Protein AF-0000000070183571 (afdb_homodimer)

Sequence (392 aa):
MNAAVCFSGGKDSSLAALLLEPFYEVTLVCATAGVADSAAHAREAAETIDFPFERVELEESVVREAAERIVADGFPRNGIQAIHEHALEEVAQLEYDAVADGTRRDDRVPTIPRSFAQSLEDRHGIDYLSPLTGFGRGAVDRLVETRLDVEAGPSEQVPKGDYETEIRAVIAEEHGQEAVSECFPEHTQTRVRGRRMNAAVCFSGGKDSSLAALLLEPFYEVTLVCATAGVADSAAHAREAAETIDFPFERVELEESVVREAAERIVADGFPRNGIQAIHEHALEEVAQLEYDAVADGTRRDDRVPTIPRSFAQSLEDRHGIDYLSPLTGFGRGAVDRLVETRLDVEAGPSEQVPKGDYETEIRAVIAEEHGQEAVSECFPEHTQTRVRGRR

Radius of gyration: 22.74 Å; Cα contacts (8 Å, |Δi|>4): 835; chains: 2; bounding box: 40×64×53 Å

Structure (mmCIF, N/CA/C/O backbone):
data_AF-0000000070183571-model_v1
#
loop_
_entity.id
_entity.type
_entity.pdbx_description
1 polymer 'Putative subunit of tRNA(5-methylaminomethyl-2-thiouridylate) methyltransferase, contains the PP-loop ATPase domain'
#
loop_
_atom_site.group_PDB
_atom_site.id
_atom_site.type_symbol
_atom_site.label_atom_id
_atom_site.label_alt_id
_atom_site.label_comp_id
_atom_site.label_asym_id
_atom_site.label_entity_id
_atom_site.label_seq_id
_atom_site.pdbx_PDB_ins_code
_atom_site.Cartn_x
_atom_site.Cartn_y
_atom_site.Cartn_z
_atom_site.occupancy
_atom_site.B_iso_or_equiv
_atom_site.auth_seq_id
_atom_site.auth_comp_id
_atom_site.auth_asym_id
_atom_site.auth_atom_id
_atom_site.pdbx_PDB_model_num
ATOM 1 N N . MET A 1 1 ? 15.016 0.93 11.898 1 96.12 1 MET A N 1
ATOM 2 C CA . MET A 1 1 ? 14.789 2.121 11.086 1 96.12 1 MET A CA 1
ATOM 3 C C . MET A 1 1 ? 13.695 2.992 11.695 1 96.12 1 MET A C 1
ATOM 5 O O . MET A 1 1 ? 12.758 2.482 12.305 1 96.12 1 MET A O 1
ATOM 9 N N . ASN A 1 2 ? 13.805 4.309 11.625 1 98.44 2 ASN A N 1
ATOM 10 C CA . ASN A 1 2 ? 12.797 5.223 12.141 1 98.44 2 ASN A CA 1
ATOM 11 C C . ASN A 1 2 ? 11.961 5.832 11.023 1 98.44 2 ASN A C 1
ATOM 13 O O . ASN A 1 2 ? 12.469 6.062 9.922 1 98.44 2 ASN A O 1
ATOM 17 N N . ALA A 1 3 ? 10.695 6.004 11.273 1 98.81 3 ALA A N 1
ATOM 18 C CA . ALA A 1 3 ? 9.781 6.559 10.281 1 98.81 3 ALA A CA 1
ATOM 19 C C . ALA A 1 3 ? 8.93 7.672 10.883 1 98.81 3 ALA A C 1
ATOM 21 O O . ALA A 1 3 ? 8.383 7.523 11.977 1 98.81 3 ALA A O 1
ATOM 22 N N . ALA A 1 4 ? 8.859 8.766 10.203 1 98.88 4 ALA A N 1
ATOM 23 C CA . ALA A 1 4 ? 7.91 9.836 10.523 1 98.88 4 ALA A CA 1
ATOM 24 C C . ALA A 1 4 ? 6.609 9.664 9.75 1 98.88 4 ALA A C 1
ATOM 26 O O . ALA A 1 4 ? 6.613 9.609 8.516 1 98.88 4 ALA A O 1
ATOM 27 N N . VAL A 1 5 ? 5.508 9.57 10.414 1 98.81 5 VAL A N 1
ATOM 28 C CA . VAL A 1 5 ? 4.207 9.43 9.773 1 98.81 5 VAL A CA 1
ATOM 29 C C . VAL A 1 5 ? 3.416 10.727 9.914 1 98.81 5 VAL A C 1
ATOM 31 O O . VAL A 1 5 ? 3.123 11.164 11.031 1 98.81 5 VAL A O 1
ATOM 34 N N . CYS A 1 6 ? 3.121 11.359 8.75 1 98.5 6 CYS A N 1
ATOM 35 C CA . CYS A 1 6 ? 2.246 12.523 8.797 1 98.5 6 CYS A CA 1
ATOM 36 C C . CYS A 1 6 ? 0.913 12.18 9.445 1 98.5 6 CYS A C 1
ATOM 38 O O . CYS A 1 6 ? 0.222 11.258 9.008 1 98.5 6 CYS A O 1
ATOM 40 N N . PHE A 1 7 ? 0.607 12.938 10.492 1 98.12 7 PHE A N 1
ATOM 41 C CA . PHE A 1 7 ? -0.47 12.531 11.391 1 98.12 7 PHE A CA 1
ATOM 42 C C . PHE A 1 7 ? -1.475 13.664 11.578 1 98.12 7 PHE A C 1
ATOM 44 O O . PHE A 1 7 ? -1.092 14.805 11.852 1 98.12 7 PHE A O 1
ATOM 51 N N . SER A 1 8 ? -2.717 13.344 11.391 1 95.38 8 SER A N 1
ATOM 52 C CA . SER A 1 8 ? -3.795 14.32 11.516 1 95.38 8 SER A CA 1
ATOM 53 C C . SER A 1 8 ? -4.656 14.039 12.742 1 95.38 8 SER A C 1
ATOM 55 O O . SER A 1 8 ? -5.488 14.867 13.125 1 95.38 8 SER A O 1
ATOM 57 N N . GLY A 1 9 ? -4.508 12.883 13.297 1 95.62 9 GLY A N 1
ATOM 58 C CA . GLY A 1 9 ? -5.395 12.438 14.359 1 95.62 9 GLY A CA 1
ATOM 59 C C . GLY A 1 9 ? -6.555 1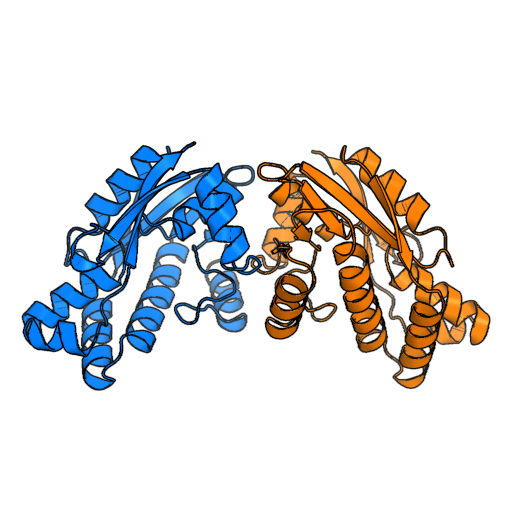1.602 13.859 1 95.62 9 GLY A C 1
ATOM 60 O O . GLY A 1 9 ? -7.34 11.078 14.656 1 95.62 9 GLY A O 1
ATOM 61 N N . GLY A 1 10 ? -6.625 11.375 12.602 1 95.88 10 GLY A N 1
ATOM 62 C CA . GLY A 1 10 ? -7.715 10.633 12 1 95.88 10 GLY A CA 1
ATOM 63 C C . GLY A 1 10 ? -7.445 9.141 11.922 1 95.88 10 GLY A C 1
ATOM 64 O O . GLY A 1 10 ? -6.387 8.672 12.352 1 95.88 10 GLY A O 1
ATOM 65 N N . LYS A 1 11 ? -8.43 8.422 11.422 1 97.38 11 LYS A N 1
ATOM 66 C CA . LYS A 1 11 ? -8.367 6.965 11.398 1 97.38 11 LYS A CA 1
ATOM 67 C C . LYS A 1 11 ? -7.332 6.469 10.391 1 97.38 11 LYS A C 1
ATOM 69 O O . LYS A 1 11 ? -6.602 5.516 10.664 1 97.38 11 LYS A O 1
ATOM 74 N N . ASP A 1 12 ? -7.18 7.113 9.273 1 97.5 12 ASP A N 1
ATOM 75 C CA . ASP A 1 12 ? -6.305 6.613 8.219 1 97.5 12 ASP A CA 1
ATOM 76 C C . ASP A 1 12 ? -4.836 6.773 8.602 1 97.5 12 ASP A C 1
ATOM 78 O O . ASP A 1 12 ? -4.051 5.828 8.492 1 97.5 12 ASP A O 1
ATOM 82 N N . SER A 1 13 ? -4.484 7.965 9.039 1 98.06 13 SER A N 1
ATOM 83 C CA . SER A 1 13 ? -3.1 8.18 9.453 1 98.06 13 SER A CA 1
ATOM 84 C C . SER A 1 13 ? -2.734 7.309 10.641 1 98.06 13 SER A C 1
ATOM 86 O O . SER A 1 13 ? -1.596 6.852 10.766 1 98.06 13 SER A O 1
ATOM 88 N N . SER A 1 14 ? -3.684 7.051 11.531 1 98.5 14 SER A N 1
ATOM 89 C CA . SER A 1 14 ? -3.453 6.156 12.664 1 98.5 14 SER A CA 1
ATOM 90 C C . SER A 1 14 ? -3.219 4.723 12.195 1 98.5 14 SER A C 1
ATOM 92 O O . SER A 1 14 ? -2.314 4.047 12.688 1 98.5 14 SER A O 1
ATOM 94 N N . LEU A 1 15 ? -4.055 4.297 11.281 1 98.69 15 LEU A N 1
ATOM 95 C CA . LEU A 1 15 ? -3.9 2.941 10.766 1 98.69 15 LEU A CA 1
ATOM 96 C C . LEU A 1 15 ? -2.568 2.787 10.031 1 98.69 15 LEU A C 1
ATOM 98 O O . LEU A 1 15 ? -1.922 1.742 10.133 1 98.69 15 LEU A O 1
ATOM 102 N N . ALA A 1 16 ? -2.17 3.826 9.297 1 98.69 16 ALA A N 1
ATOM 103 C CA . ALA A 1 16 ? -0.867 3.809 8.641 1 98.69 16 ALA A CA 1
ATOM 104 C C . ALA A 1 16 ? 0.255 3.592 9.648 1 98.69 16 ALA A C 1
ATOM 106 O O . ALA A 1 16 ? 1.171 2.803 9.414 1 98.69 16 ALA A O 1
ATOM 107 N N . ALA A 1 17 ? 0.16 4.254 10.758 1 98.81 17 ALA A N 1
ATOM 108 C CA . ALA A 1 17 ? 1.152 4.109 11.82 1 98.81 17 ALA A CA 1
ATOM 109 C C . ALA A 1 17 ? 1.162 2.686 12.367 1 98.81 17 ALA A C 1
ATOM 111 O O . ALA A 1 17 ? 2.229 2.098 12.57 1 98.81 17 ALA A O 1
ATOM 112 N N . LEU A 1 18 ? -0.009 2.117 12.578 1 98.69 18 LEU A N 1
ATOM 113 C CA . LEU A 1 18 ? -0.115 0.759 13.102 1 98.69 18 LEU A CA 1
ATOM 114 C C . LEU A 1 18 ? 0.497 -0.246 12.133 1 98.69 18 LEU A C 1
ATOM 116 O O . LEU A 1 18 ? 1.164 -1.194 12.555 1 98.69 18 LEU A O 1
ATOM 120 N N . LEU A 1 19 ? 0.302 -0.03 10.867 1 98.44 19 LEU A N 1
ATOM 121 C CA . LEU A 1 19 ? 0.821 -0.938 9.852 1 98.44 19 LEU A CA 1
ATOM 122 C C . LEU A 1 19 ? 2.346 -0.914 9.828 1 98.44 19 LEU A C 1
ATOM 124 O O . LEU A 1 19 ? 2.982 -1.929 9.531 1 98.44 19 LEU A O 1
ATOM 128 N N . LEU A 1 20 ? 2.904 0.25 10.156 1 98.69 20 LEU A N 1
ATOM 129 C CA . LEU A 1 20 ? 4.352 0.415 10.055 1 98.69 20 LEU A CA 1
ATOM 130 C C . LEU A 1 20 ? 5.035 0.047 11.367 1 98.69 20 LEU A C 1
ATOM 132 O O . LEU A 1 20 ? 6.238 -0.222 11.391 1 98.69 20 LEU A O 1
ATOM 136 N N . GLU A 1 21 ? 4.312 -0.006 12.422 1 98.5 21 GLU A N 1
ATOM 137 C CA . GLU A 1 21 ? 4.828 -0.138 13.781 1 98.5 21 GLU A CA 1
ATOM 138 C C . GLU A 1 21 ? 5.695 -1.386 13.922 1 98.5 21 GLU A C 1
ATOM 140 O O . GLU A 1 21 ? 6.75 -1.347 14.562 1 98.5 21 GLU A O 1
ATOM 145 N N . PRO A 1 22 ? 5.336 -2.574 13.312 1 97.44 22 PRO A N 1
ATOM 146 C CA . PRO A 1 22 ? 6.164 -3.773 13.461 1 97.44 22 PRO A CA 1
ATOM 147 C C . PRO A 1 22 ? 7.496 -3.664 12.727 1 97.44 22 PRO A C 1
ATOM 149 O O . PRO A 1 22 ? 8.398 -4.473 12.953 1 97.44 22 PRO A O 1
ATOM 152 N N . PHE A 1 23 ? 7.715 -2.615 11.93 1 98.06 23 PHE A N 1
ATOM 153 C CA . PHE A 1 23 ? 8.875 -2.6 11.047 1 98.06 23 PHE A CA 1
ATOM 154 C C . PHE A 1 23 ? 9.727 -1.361 11.289 1 98.06 23 PHE A C 1
ATOM 156 O O . PHE A 1 23 ? 10.898 -1.324 10.914 1 98.06 23 PHE A O 1
ATOM 163 N N . TYR A 1 24 ? 9.078 -0.375 11.859 1 98.56 24 TYR A N 1
ATOM 164 C CA . TYR A 1 24 ? 9.75 0.903 12.07 1 98.56 24 TYR A CA 1
ATOM 165 C C . TYR A 1 24 ? 9.555 1.396 13.492 1 98.56 24 TYR A C 1
ATOM 167 O O . TYR A 1 24 ? 8.562 1.05 14.148 1 98.56 24 TYR A O 1
ATOM 175 N N . GLU A 1 25 ? 10.508 2.115 14 1 98.69 25 GLU A N 1
ATOM 176 C CA . GLU A 1 25 ? 10.234 3.029 15.109 1 98.69 25 GLU A CA 1
ATOM 177 C C . GLU A 1 25 ? 9.469 4.258 14.633 1 98.69 25 GLU A C 1
ATOM 179 O O . GLU A 1 25 ? 10.047 5.18 14.062 1 98.69 25 GLU A O 1
ATOM 184 N N . VAL A 1 26 ? 8.242 4.336 14.977 1 98.81 26 VAL A N 1
ATOM 185 C CA . VAL A 1 26 ? 7.332 5.297 14.367 1 98.81 26 VAL A CA 1
ATOM 186 C C . VAL A 1 26 ? 7.203 6.531 15.258 1 98.81 26 VAL A C 1
ATOM 188 O O . VAL A 1 26 ? 7.023 6.406 16.469 1 98.81 26 VAL A O 1
ATOM 191 N N . THR A 1 27 ? 7.336 7.656 14.688 1 98.88 27 THR A N 1
ATOM 192 C CA . THR A 1 27 ? 6.965 8.93 15.289 1 98.88 27 THR A CA 1
ATOM 193 C C . THR A 1 27 ? 5.879 9.625 14.469 1 98.88 27 THR A C 1
ATOM 195 O O . THR A 1 27 ? 6 9.742 13.25 1 98.88 27 THR A O 1
ATOM 198 N N . LEU A 1 28 ? 4.816 9.953 15.141 1 98.81 28 LEU A N 1
ATOM 199 C CA . LEU A 1 28 ? 3.77 10.727 14.477 1 98.81 28 LEU A CA 1
ATOM 200 C C . LEU A 1 28 ? 4.156 12.203 14.391 1 98.81 28 LEU A C 1
ATOM 202 O O . LEU A 1 28 ? 4.598 12.789 15.375 1 98.81 28 LEU A O 1
ATOM 206 N N . VAL A 1 29 ? 3.986 12.766 13.188 1 98.44 29 VAL A N 1
ATOM 207 C CA . VAL A 1 29 ? 4.43 14.133 12.961 1 98.44 29 VAL A CA 1
ATOM 208 C C . VAL A 1 29 ? 3.262 14.984 12.461 1 98.44 29 VAL A C 1
ATOM 210 O O . VAL A 1 29 ? 2.584 14.617 11.5 1 98.44 29 VAL A O 1
ATOM 213 N N . CYS A 1 30 ? 3.002 16.062 13.039 1 97.44 30 CYS A N 1
ATOM 214 C CA . CYS A 1 30 ? 2.01 17.031 12.594 1 97.44 30 CYS A CA 1
ATOM 215 C C . CYS A 1 30 ? 2.682 18.266 12.008 1 97.44 30 CYS A C 1
ATOM 217 O O . CYS A 1 30 ? 3.369 19 12.727 1 97.44 30 CYS A O 1
ATOM 219 N N . ALA A 1 31 ? 2.539 18.453 10.711 1 96.06 31 ALA A N 1
ATOM 220 C CA . ALA A 1 31 ? 3.002 19.672 10.047 1 96.06 31 ALA A CA 1
ATOM 221 C C . ALA A 1 31 ? 1.936 20.766 10.094 1 96.06 31 ALA A C 1
ATOM 223 O O . ALA A 1 31 ? 0.819 20.562 9.602 1 96.06 31 ALA A O 1
ATOM 224 N N . THR A 1 32 ? 2.279 21.875 10.656 1 95.5 32 THR A N 1
ATOM 225 C CA . THR A 1 32 ? 1.283 22.922 10.867 1 95.5 32 THR A CA 1
ATOM 226 C C . THR A 1 32 ? 1.929 24.297 10.812 1 95.5 32 THR A C 1
ATOM 228 O O . THR A 1 32 ? 3.105 24.453 11.148 1 95.5 32 THR A O 1
ATOM 231 N N . ALA A 1 33 ? 1.142 25.25 10.359 1 93.75 33 ALA A N 1
ATOM 232 C CA . ALA A 1 33 ? 1.59 26.641 10.375 1 93.75 33 ALA A CA 1
ATOM 233 C C . ALA A 1 33 ? 1.221 27.312 11.688 1 93.75 33 ALA A C 1
ATOM 235 O O . ALA A 1 33 ? 1.586 28.469 11.914 1 93.75 33 ALA A O 1
ATOM 236 N N . GLY A 1 34 ? 0.492 26.625 12.5 1 91.12 34 GLY A N 1
ATOM 237 C CA . GLY A 1 34 ? 0.144 27.141 13.812 1 91.12 34 GLY A CA 1
ATOM 238 C C . GLY A 1 34 ? -0.992 28.141 13.781 1 91.12 34 GLY A C 1
ATOM 239 O O . GLY A 1 34 ? -1.151 28.938 14.703 1 91.12 34 GLY A O 1
ATOM 240 N N . VAL A 1 35 ? -1.734 28.156 12.727 1 87.88 35 VAL A N 1
ATOM 241 C CA . VAL A 1 35 ? -2.832 29.109 12.578 1 87.88 35 VAL A CA 1
ATOM 242 C C . VAL A 1 35 ? -4.055 28.594 13.344 1 87.88 35 VAL A C 1
ATOM 244 O O . VAL A 1 35 ? -4.969 29.375 13.641 1 87.88 35 VAL A O 1
ATOM 247 N N . ALA A 1 36 ? -4.074 27.344 13.719 1 87 36 ALA A N 1
ATOM 248 C CA . ALA A 1 36 ? -5.09 26.719 14.562 1 87 36 ALA A CA 1
ATOM 249 C C . ALA A 1 36 ? -4.453 25.812 15.609 1 87 36 ALA A C 1
ATOM 251 O O . ALA A 1 36 ? -3.229 25.781 15.75 1 87 36 ALA A O 1
ATOM 252 N N . ASP A 1 37 ? -5.262 25.156 16.344 1 87.44 37 ASP A N 1
ATOM 253 C CA . ASP A 1 37 ? -4.781 24.266 17.391 1 87.44 37 ASP A CA 1
ATOM 254 C C . ASP A 1 37 ? -4.559 22.844 16.859 1 87.44 37 ASP A C 1
ATOM 256 O O . ASP A 1 37 ? -4.773 21.875 17.562 1 87.44 37 ASP A O 1
ATOM 260 N N . SER A 1 38 ? -4.137 22.781 15.695 1 89.44 38 SER A N 1
ATOM 261 C CA . SER A 1 38 ? -4.012 21.516 15 1 89.44 38 SER A CA 1
ATOM 262 C C . SER A 1 38 ? -2.994 20.609 15.688 1 89.44 38 SER A C 1
ATOM 264 O O . SER A 1 38 ? -3.252 19.422 15.891 1 89.44 38 SER A O 1
ATOM 266 N N . ALA A 1 39 ? -1.893 21.125 16.109 1 91.88 39 ALA A N 1
ATOM 267 C CA . ALA A 1 39 ? -0.837 20.328 16.719 1 91.88 39 ALA A CA 1
ATOM 268 C C . ALA A 1 39 ? -1.28 19.781 18.062 1 91.88 39 ALA A C 1
ATOM 270 O O . ALA A 1 39 ? -0.952 18.641 18.422 1 91.88 39 ALA A O 1
ATOM 271 N N . ALA A 1 40 ? -1.966 20.594 18.812 1 93.31 40 ALA A N 1
ATOM 272 C CA . ALA A 1 40 ? -2.451 20.156 20.125 1 93.31 40 ALA A CA 1
ATOM 273 C C . ALA A 1 40 ? -3.422 18.984 19.984 1 93.31 40 ALA A C 1
ATOM 275 O O . ALA A 1 40 ? -3.344 18.016 20.734 1 93.31 40 ALA A O 1
ATOM 276 N N . HIS A 1 41 ? -4.293 19.078 19.062 1 93.25 41 HIS A N 1
ATOM 277 C CA . HIS A 1 41 ? -5.273 18.031 18.828 1 93.25 41 HIS A CA 1
ATOM 278 C C . HIS A 1 41 ? -4.598 16.75 18.344 1 93.25 41 HIS A C 1
ATOM 280 O O . HIS A 1 41 ? -4.934 15.656 18.797 1 93.25 41 HIS A O 1
ATOM 286 N N . ALA A 1 42 ? -3.686 16.891 17.422 1 95.56 42 ALA A N 1
ATOM 287 C CA . ALA A 1 42 ? -2.963 15.727 16.906 1 95.56 42 ALA A CA 1
ATOM 288 C C . ALA A 1 42 ? -2.152 15.047 18 1 95.56 42 ALA A C 1
ATOM 290 O O . ALA A 1 42 ? -2.064 13.82 18.047 1 95.56 42 ALA A O 1
ATOM 291 N N . ARG A 1 43 ? -1.57 15.875 18.875 1 97 43 ARG A N 1
ATOM 292 C CA . ARG A 1 43 ? -0.788 15.336 19.984 1 97 43 ARG A CA 1
ATOM 293 C C . ARG A 1 43 ? -1.657 14.492 20.922 1 97 43 ARG A C 1
ATOM 295 O O . ARG A 1 43 ? -1.265 13.391 21.312 1 97 43 ARG A O 1
ATOM 302 N N . GLU A 1 44 ? -2.76 15.023 21.25 1 96.44 44 GLU A N 1
ATOM 303 C CA . GLU A 1 44 ? -3.688 14.289 22.109 1 96.44 44 GLU A CA 1
ATOM 304 C C . GLU A 1 44 ? -4.066 12.945 21.484 1 96.44 44 GLU A C 1
ATOM 306 O O . GLU A 1 44 ? -4.09 11.922 22.172 1 96.44 44 GLU A O 1
ATOM 311 N N . ALA A 1 45 ? -4.375 12.945 20.203 1 96.88 45 ALA A N 1
ATOM 312 C CA . ALA A 1 45 ? -4.727 11.719 19.484 1 96.88 45 ALA A CA 1
ATOM 313 C C . ALA A 1 45 ? -3.559 10.734 19.484 1 96.88 45 ALA A C 1
ATOM 315 O O . ALA A 1 45 ? -3.748 9.539 19.688 1 96.88 45 ALA A O 1
ATOM 316 N N . ALA A 1 46 ? -2.352 11.258 19.25 1 98.25 46 ALA A N 1
ATOM 317 C CA . ALA A 1 46 ? -1.156 10.414 19.203 1 98.25 46 ALA A CA 1
ATOM 318 C C . ALA A 1 46 ? -0.937 9.711 20.547 1 98.25 46 ALA A C 1
ATOM 320 O O . ALA A 1 46 ? -0.577 8.531 20.578 1 98.25 46 ALA A O 1
ATOM 321 N N . GLU A 1 47 ? -1.174 10.453 21.609 1 98 47 GLU A N 1
ATOM 322 C CA . GLU A 1 47 ? -1.011 9.898 22.953 1 98 47 GLU A CA 1
ATOM 323 C C . GLU A 1 47 ? -1.965 8.734 23.188 1 98 47 GLU A C 1
ATOM 325 O O . GLU A 1 47 ? -1.6 7.75 23.828 1 98 47 GLU A O 1
ATOM 330 N N . THR A 1 48 ? -3.125 8.773 22.656 1 97.62 48 THR A N 1
ATOM 331 C CA . THR A 1 48 ? -4.137 7.754 22.891 1 97.62 48 THR A CA 1
ATOM 332 C C . THR A 1 48 ? -3.754 6.441 22.219 1 97.62 48 THR A C 1
ATOM 334 O O . THR A 1 48 ? -4.207 5.371 22.625 1 97.62 48 THR A O 1
ATOM 337 N N . ILE A 1 49 ? -2.926 6.523 21.203 1 98.12 49 ILE A N 1
ATOM 338 C CA . ILE A 1 49 ? -2.578 5.297 20.484 1 98.12 49 ILE A CA 1
ATOM 339 C C . ILE A 1 49 ? -1.103 4.973 20.703 1 98.12 49 ILE A C 1
ATOM 341 O O . ILE A 1 49 ? -0.533 4.133 20 1 98.12 49 ILE A O 1
ATOM 345 N N . ASP A 1 50 ? -0.48 5.68 21.609 1 98.12 50 ASP A N 1
ATOM 346 C CA . ASP A 1 50 ? 0.806 5.324 22.203 1 98.12 50 ASP A CA 1
ATOM 347 C C . ASP A 1 50 ? 1.934 5.438 21.172 1 98.12 50 ASP A C 1
ATOM 349 O O . ASP A 1 50 ? 2.715 4.5 21 1 98.12 50 ASP A O 1
ATOM 353 N N . PHE A 1 51 ? 1.996 6.508 20.484 1 98.69 51 PHE A N 1
ATOM 354 C CA . PHE A 1 51 ? 3.121 6.82 19.609 1 98.69 51 PHE A CA 1
ATOM 355 C C . PHE A 1 51 ? 3.787 8.125 20.016 1 98.69 51 PHE A C 1
ATOM 357 O O . PHE A 1 51 ? 3.115 9.047 20.484 1 98.69 51 PHE A O 1
ATOM 364 N N . PRO A 1 52 ? 5.105 8.203 19.938 1 98.69 52 PRO A N 1
ATOM 365 C CA . PRO A 1 52 ? 5.727 9.516 20.078 1 98.69 52 PRO A CA 1
ATOM 366 C C . PRO A 1 52 ? 5.191 10.539 19.078 1 98.69 52 PRO A C 1
ATOM 368 O O . PRO A 1 52 ? 4.68 10.156 18.016 1 98.69 52 PRO A O 1
ATOM 371 N N . PHE A 1 53 ? 5.359 11.766 19.484 1 98.44 53 PHE A N 1
ATOM 372 C CA . PHE A 1 53 ? 4.777 12.836 18.688 1 98.44 53 PHE A CA 1
ATOM 373 C C . PHE A 1 53 ? 5.762 13.992 18.516 1 98.44 53 PHE A C 1
ATOM 375 O O . PHE A 1 53 ? 6.508 14.312 19.438 1 98.44 53 PHE A O 1
ATOM 382 N N . GLU A 1 54 ? 5.707 14.547 17.281 1 97.81 54 GLU A N 1
ATOM 383 C CA . GLU A 1 54 ? 6.512 15.727 17 1 97.81 54 GLU A CA 1
ATOM 384 C C . GLU A 1 54 ? 5.738 16.734 16.141 1 97.81 54 GLU A C 1
ATOM 386 O O . GLU A 1 54 ? 4.98 16.328 15.242 1 97.81 54 GLU A O 1
ATOM 391 N N . ARG A 1 55 ? 6.004 17.969 16.391 1 96.69 55 ARG A N 1
ATOM 392 C CA . ARG A 1 55 ? 5.434 19.031 15.578 1 96.69 55 ARG A CA 1
ATOM 393 C C . ARG A 1 55 ? 6.461 19.578 14.594 1 96.69 55 ARG A C 1
ATOM 395 O O . ARG A 1 55 ? 7.633 19.75 14.938 1 96.69 55 ARG A O 1
ATOM 402 N N . VAL A 1 56 ? 6.02 19.781 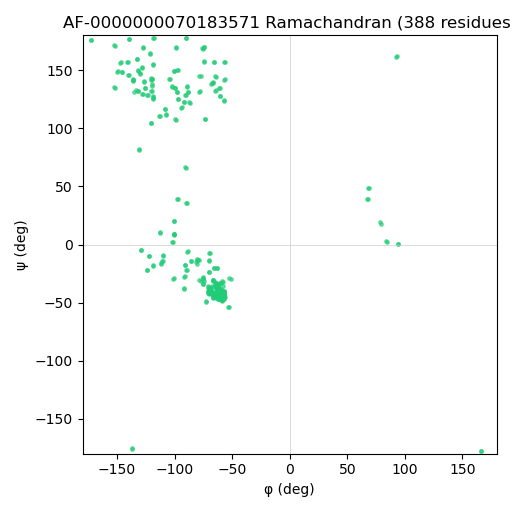13.383 1 96.5 56 VAL A N 1
ATOM 403 C CA . VAL A 1 56 ? 6.848 20.406 12.352 1 96.5 56 VAL A CA 1
ATOM 404 C C . VAL A 1 56 ? 6.188 21.703 11.867 1 96.5 56 VAL A C 1
ATOM 406 O O . VAL A 1 56 ? 4.98 21.719 11.602 1 96.5 56 VAL A O 1
ATOM 409 N N . GLU A 1 57 ? 6.984 22.703 11.695 1 94.69 57 GLU A N 1
ATOM 410 C CA . GLU A 1 57 ? 6.438 24 11.32 1 94.69 57 GLU A CA 1
ATOM 411 C C . GLU A 1 57 ? 6.398 24.156 9.805 1 94.69 57 GLU A C 1
ATOM 413 O O . GLU A 1 57 ? 7.395 23.922 9.125 1 94.69 57 GLU A O 1
ATOM 418 N N . LEU A 1 58 ? 5.238 24.516 9.352 1 95.62 58 LEU A N 1
ATOM 419 C CA . LEU A 1 58 ? 5.086 24.953 7.973 1 95.62 58 LEU A CA 1
ATOM 420 C C . LEU A 1 58 ? 5.113 26.484 7.883 1 95.62 58 LEU A C 1
ATOM 422 O O . LEU A 1 58 ? 4.742 27.172 8.836 1 95.62 58 LEU A O 1
ATOM 426 N N . GLU A 1 59 ? 5.574 26.938 6.797 1 92.62 59 GLU A N 1
ATOM 427 C CA . GLU A 1 59 ? 5.473 28.375 6.566 1 92.62 59 GLU A CA 1
ATOM 428 C C . GLU A 1 59 ? 4.016 28.828 6.461 1 92.62 59 GLU A C 1
ATOM 430 O O . GLU A 1 59 ? 3.232 28.219 5.723 1 92.62 59 GLU A O 1
ATOM 435 N N . GLU A 1 60 ? 3.734 29.844 7.148 1 93.69 60 GLU A N 1
ATOM 436 C CA . GLU A 1 60 ? 2.365 30.359 7.121 1 93.69 60 GLU A CA 1
ATOM 437 C C . GLU A 1 60 ? 1.942 30.719 5.703 1 93.69 60 GLU A C 1
ATOM 439 O O . GLU A 1 60 ? 0.775 30.562 5.336 1 93.69 60 GLU A O 1
ATOM 444 N N . SER A 1 61 ? 2.873 31.219 4.91 1 95.62 61 SER A N 1
ATOM 445 C CA . SER A 1 61 ? 2.592 31.641 3.543 1 95.62 61 SER A CA 1
ATOM 446 C C . SER A 1 61 ? 2.014 30.5 2.717 1 95.62 61 SER A C 1
ATOM 448 O O . SER A 1 61 ? 1.181 30.719 1.836 1 95.62 61 SER A O 1
ATOM 450 N N . VAL A 1 62 ? 2.434 29.297 3.037 1 95.5 62 VAL A N 1
ATOM 451 C CA . VAL A 1 62 ? 1.974 28.156 2.268 1 95.5 62 VAL A CA 1
ATOM 452 C C . VAL A 1 62 ? 0.49 27.906 2.535 1 95.5 62 VAL A C 1
ATOM 454 O O . VAL A 1 62 ? -0.271 27.594 1.616 1 95.5 62 VAL A O 1
ATOM 457 N N . VAL A 1 63 ? 0.085 28.094 3.756 1 95.69 63 VAL A N 1
ATOM 458 C CA . VAL A 1 63 ? -1.31 27.906 4.137 1 95.69 63 VAL A CA 1
ATOM 459 C C . VAL A 1 63 ? -2.166 29.016 3.547 1 95.69 63 VAL A C 1
ATOM 461 O O . VAL A 1 63 ? -3.256 28.766 3.027 1 95.69 63 VAL A O 1
ATOM 464 N N . ARG A 1 64 ? -1.656 30.188 3.604 1 96.62 64 ARG A N 1
ATOM 465 C CA . ARG A 1 64 ? -2.395 31.344 3.08 1 96.62 64 ARG A CA 1
ATOM 466 C C . ARG A 1 64 ? -2.539 31.25 1.564 1 96.62 64 ARG A C 1
ATOM 468 O O . ARG A 1 64 ? -3.59 31.594 1.017 1 96.62 64 ARG A O 1
ATOM 475 N N . GLU A 1 65 ? -1.49 30.859 0.932 1 97.19 65 GLU A N 1
ATOM 476 C CA . GLU A 1 65 ? -1.557 30.672 -0.514 1 97.19 65 GLU A CA 1
ATOM 477 C C . GLU A 1 65 ? -2.57 29.594 -0.88 1 97.19 65 GLU A C 1
ATOM 479 O O . GLU A 1 65 ? -3.311 29.734 -1.856 1 97.19 65 GLU A O 1
ATOM 484 N N . ALA A 1 66 ? -2.562 28.516 -0.1 1 97.25 66 ALA A N 1
ATOM 485 C CA . ALA A 1 66 ? -3.547 27.453 -0.319 1 97.25 66 ALA A CA 1
ATOM 486 C C . ALA A 1 66 ? -4.965 27.984 -0.124 1 97.25 66 ALA A C 1
ATOM 488 O O . ALA A 1 66 ? -5.863 27.672 -0.907 1 97.25 66 ALA A O 1
ATOM 489 N N . ALA A 1 67 ? -5.141 28.781 0.875 1 97.19 67 ALA A N 1
ATOM 490 C CA . ALA A 1 67 ? -6.445 29.375 1.148 1 97.19 67 ALA A CA 1
ATOM 491 C C . ALA A 1 67 ? -6.914 30.234 -0.023 1 97.19 67 ALA A C 1
ATOM 493 O O . ALA A 1 67 ? -8.062 30.125 -0.455 1 97.19 67 ALA A O 1
ATOM 494 N N . GLU A 1 68 ? -6.027 31.047 -0.516 1 97.44 68 GLU A N 1
ATOM 495 C CA . GLU A 1 68 ? -6.352 31.906 -1.652 1 97.44 68 GLU A CA 1
ATOM 496 C C . GLU A 1 68 ? -6.727 31.078 -2.879 1 97.44 68 GLU A C 1
ATOM 498 O O . GLU A 1 68 ? -7.664 31.422 -3.602 1 97.44 68 GLU A O 1
ATOM 503 N N . ARG A 1 69 ? -5.996 30.016 -3.078 1 97.5 69 ARG A N 1
ATOM 504 C CA . ARG A 1 69 ? -6.27 29.125 -4.207 1 97.5 69 ARG A CA 1
ATOM 505 C C . ARG A 1 69 ? -7.648 28.5 -4.082 1 97.5 69 ARG A C 1
ATOM 507 O O . ARG A 1 69 ? -8.383 28.406 -5.066 1 97.5 69 ARG A O 1
ATOM 514 N N . ILE A 1 70 ? -7.965 28.078 -2.92 1 97.31 70 ILE A N 1
ATOM 515 C CA . ILE A 1 70 ? -9.234 27.391 -2.672 1 97.31 70 ILE A CA 1
ATOM 516 C C . ILE A 1 70 ? -10.391 28.359 -2.918 1 97.31 70 ILE A C 1
ATOM 518 O O . ILE A 1 70 ? -11.391 28 -3.549 1 97.31 70 ILE A O 1
ATOM 522 N N . VAL A 1 71 ? -10.227 29.547 -2.445 1 97.25 71 VAL A N 1
ATOM 523 C CA . VAL A 1 71 ? -11.266 30.547 -2.65 1 97.25 71 VAL A CA 1
ATOM 524 C C . VAL A 1 71 ? -11.43 30.828 -4.141 1 97.25 71 VAL A C 1
ATOM 526 O O . VAL A 1 71 ? -12.547 30.938 -4.645 1 97.25 71 VAL A O 1
ATOM 529 N N . ALA A 1 72 ? -10.312 30.969 -4.824 1 97.12 72 ALA A N 1
ATOM 530 C CA . ALA A 1 72 ? -10.328 31.25 -6.258 1 97.12 72 ALA A CA 1
ATOM 531 C C . ALA A 1 72 ? -10.945 30.094 -7.039 1 97.12 72 ALA A C 1
ATOM 533 O O . ALA A 1 72 ? -11.711 30.312 -7.98 1 97.12 72 ALA A O 1
ATOM 534 N N . ASP A 1 73 ? -10.609 28.844 -6.648 1 95.88 73 ASP A N 1
ATOM 535 C CA . ASP A 1 73 ? -11.07 27.641 -7.34 1 95.88 73 ASP A CA 1
ATOM 536 C C . ASP A 1 73 ? -12.523 27.328 -6.98 1 95.88 73 ASP A C 1
ATOM 538 O O . ASP A 1 73 ? -13.242 26.703 -7.77 1 95.88 73 ASP A O 1
ATOM 542 N N . GLY A 1 74 ? -12.828 27.703 -5.742 1 94.94 74 GLY A N 1
ATOM 543 C CA . GLY A 1 74 ? -14.148 27.375 -5.23 1 94.94 74 GLY A CA 1
ATOM 544 C C . GLY A 1 74 ? -14.219 25.969 -4.641 1 94.94 74 GLY A C 1
ATOM 545 O O . GLY A 1 74 ? -15.297 25.516 -4.266 1 94.94 74 GLY A O 1
ATOM 546 N N . PHE A 1 75 ? -13.078 25.266 -4.625 1 94.62 75 PHE A N 1
ATOM 547 C CA . PHE A 1 75 ? -13.023 23.938 -4.035 1 94.62 75 PHE A CA 1
ATOM 548 C C . PHE A 1 75 ? -11.656 23.688 -3.396 1 94.62 75 PHE A C 1
ATOM 550 O O . PHE A 1 75 ? -10.664 24.297 -3.783 1 94.62 75 PHE A O 1
ATOM 557 N N . PRO A 1 76 ? -11.586 22.781 -2.457 1 94.94 76 PRO A N 1
ATOM 558 C CA . PRO A 1 76 ? -10.406 22.672 -1.597 1 94.94 76 PRO A CA 1
ATOM 559 C C . PRO A 1 76 ? -9.297 21.812 -2.217 1 94.94 76 PRO A C 1
ATOM 561 O O . PRO A 1 76 ? -8.156 21.859 -1.761 1 94.94 76 PRO A O 1
ATOM 564 N N . ARG A 1 77 ? -9.555 21.047 -3.24 1 94.25 77 ARG A N 1
ATOM 565 C CA . ARG A 1 77 ? -8.727 19.953 -3.729 1 94.25 77 ARG A CA 1
ATOM 566 C C . ARG A 1 77 ? -7.297 20.406 -3.977 1 94.25 77 ARG A C 1
ATOM 568 O O . ARG A 1 77 ? -6.352 19.859 -3.416 1 94.25 77 ARG A O 1
ATOM 575 N N . ASN A 1 78 ? -7.098 21.469 -4.766 1 95.94 78 ASN A N 1
ATOM 576 C CA . ASN A 1 78 ? -5.766 21.906 -5.168 1 95.94 78 ASN A CA 1
ATOM 577 C C . ASN A 1 78 ? -4.996 22.516 -3.998 1 95.94 78 ASN A C 1
ATOM 579 O O . ASN A 1 78 ? -3.777 22.344 -3.902 1 95.94 78 ASN A O 1
ATOM 583 N N . GLY A 1 79 ? -5.699 23.219 -3.176 1 95.88 79 GLY A N 1
ATOM 584 C CA . GLY A 1 79 ? -5.062 23.781 -1.997 1 95.88 79 GLY A CA 1
ATOM 585 C C . GLY A 1 79 ? -4.551 22.719 -1.036 1 95.88 79 GLY A C 1
ATOM 586 O O . GLY A 1 79 ? -3.408 22.797 -0.574 1 95.88 79 GLY A O 1
ATOM 587 N N . ILE A 1 80 ? -5.344 21.734 -0.801 1 95.31 80 ILE A N 1
ATOM 588 C CA . ILE A 1 80 ? -4.977 20.641 0.105 1 95.31 80 ILE A CA 1
ATOM 589 C C . ILE A 1 80 ? -3.795 19.875 -0.469 1 95.31 80 ILE A C 1
ATOM 591 O O . ILE A 1 80 ? -2.857 19.531 0.257 1 95.31 80 ILE A O 1
ATOM 595 N N . GLN A 1 81 ? -3.844 19.625 -1.756 1 96.5 81 GLN A N 1
ATOM 596 C CA . GLN A 1 81 ? -2.754 18.922 -2.434 1 96.5 81 GLN A CA 1
ATOM 597 C C . GLN A 1 81 ? -1.433 19.672 -2.254 1 96.5 81 GLN A C 1
ATOM 599 O O . GLN A 1 81 ? -0.409 19.062 -1.938 1 96.5 81 GLN A O 1
ATOM 604 N N . ALA A 1 82 ? -1.511 20.953 -2.451 1 95.69 82 ALA A N 1
ATOM 605 C CA . ALA A 1 82 ? -0.309 21.766 -2.359 1 95.69 82 ALA A CA 1
ATOM 606 C C . ALA A 1 82 ? 0.274 21.734 -0.95 1 95.69 82 ALA A C 1
ATOM 608 O O . ALA A 1 82 ? 1.487 21.609 -0.776 1 95.69 82 ALA A O 1
ATOM 609 N N . ILE A 1 83 ? -0.541 21.828 0.03 1 96.25 83 ILE A N 1
ATOM 610 C CA . ILE A 1 83 ? -0.079 21.844 1.414 1 96.25 83 ILE A CA 1
ATOM 611 C C . ILE A 1 83 ? 0.504 20.484 1.776 1 96.25 83 ILE A C 1
ATOM 613 O O . ILE A 1 83 ? 1.529 20.391 2.457 1 96.25 83 ILE A O 1
ATOM 617 N N . HIS A 1 84 ? -0.141 19.422 1.335 1 97.25 84 HIS A N 1
ATOM 618 C CA . HIS A 1 84 ? 0.332 18.078 1.653 1 97.25 84 HIS A CA 1
ATOM 619 C C . HIS A 1 84 ? 1.723 17.828 1.077 1 97.25 84 HIS A C 1
ATOM 621 O O . HIS A 1 84 ? 2.6 17.312 1.765 1 97.25 84 HIS A O 1
ATOM 627 N N . GLU A 1 85 ? 1.865 18.219 -0.174 1 96.81 85 GLU A N 1
ATOM 628 C CA . GLU A 1 85 ? 3.17 18.047 -0.809 1 96.81 85 GLU A CA 1
ATOM 629 C C . GLU A 1 85 ? 4.242 18.859 -0.082 1 96.81 85 GLU A C 1
ATOM 631 O O . GLU A 1 85 ? 5.355 18.375 0.134 1 96.81 85 GLU A O 1
ATOM 636 N N . HIS A 1 86 ? 3.885 20.062 0.284 1 96.81 86 HIS A N 1
ATOM 637 C CA . HIS A 1 86 ? 4.816 20.891 1.035 1 96.81 86 HIS A CA 1
ATOM 638 C C . HIS A 1 86 ? 5.148 20.266 2.387 1 96.81 86 HIS A C 1
ATOM 640 O O . HIS A 1 86 ? 6.305 20.281 2.816 1 96.81 86 HIS A O 1
ATOM 646 N N . ALA A 1 87 ? 4.137 19.75 3.043 1 97.5 87 ALA A N 1
ATOM 647 C CA . ALA A 1 87 ? 4.332 19.094 4.332 1 97.5 87 ALA A CA 1
ATOM 648 C C . ALA A 1 87 ? 5.305 17.922 4.211 1 97.5 87 ALA A C 1
ATOM 650 O O . ALA A 1 87 ? 6.211 17.766 5.035 1 97.5 87 ALA A O 1
ATOM 651 N N . LEU A 1 88 ? 5.16 17.109 3.191 1 98.12 88 LEU A N 1
ATOM 652 C CA . LEU A 1 88 ? 6.059 15.977 2.973 1 98.12 88 LEU A CA 1
ATOM 653 C C . LEU A 1 88 ? 7.492 16.453 2.779 1 98.12 88 LEU A C 1
ATOM 655 O O . LEU A 1 88 ? 8.43 15.844 3.293 1 98.12 88 LEU A O 1
ATOM 659 N N . GLU A 1 89 ? 7.645 17.562 2.049 1 97.56 89 GLU A N 1
ATOM 660 C CA . GLU A 1 89 ? 8.969 18.141 1.833 1 97.56 89 GLU A CA 1
ATOM 661 C C . GLU A 1 89 ? 9.609 18.562 3.152 1 97.56 89 GLU A C 1
ATOM 663 O O . GLU A 1 89 ? 10.789 18.312 3.385 1 97.56 89 GLU A O 1
ATOM 668 N N . GLU A 1 90 ? 8.836 19.188 3.963 1 97.81 90 GLU A N 1
ATOM 669 C CA . GLU A 1 90 ? 9.344 19.656 5.246 1 97.81 90 GLU A CA 1
ATOM 670 C C . GLU A 1 90 ? 9.703 18.484 6.156 1 97.81 90 GLU A C 1
ATOM 672 O O . GLU A 1 90 ? 10.75 18.484 6.805 1 97.81 90 GLU A O 1
ATOM 677 N N . VAL A 1 91 ? 8.812 17.516 6.215 1 98.12 91 VAL A N 1
ATOM 678 C CA . VAL A 1 91 ? 9.047 16.359 7.07 1 98.12 91 VAL A CA 1
ATOM 679 C C . VAL A 1 91 ? 10.266 15.578 6.574 1 98.12 91 VAL A C 1
ATOM 681 O O . VAL A 1 91 ? 11.031 15.039 7.375 1 98.12 91 VAL A O 1
ATOM 684 N N . ALA A 1 92 ? 10.477 15.531 5.25 1 98 92 ALA A N 1
ATOM 685 C CA . ALA A 1 92 ? 11.586 14.797 4.645 1 98 92 ALA A CA 1
ATOM 686 C C . ALA A 1 92 ? 12.922 15.414 5.035 1 98 92 ALA A C 1
ATOM 688 O O . ALA A 1 92 ? 13.969 14.773 4.922 1 98 92 ALA A O 1
ATOM 689 N N . GLN A 1 93 ? 12.898 16.672 5.465 1 96.94 93 GLN A N 1
ATOM 690 C CA . GLN A 1 93 ? 14.117 17.375 5.855 1 96.94 93 GLN A CA 1
ATOM 691 C C . GLN A 1 93 ? 14.555 16.969 7.262 1 96.94 93 GLN A C 1
ATOM 693 O O . GLN A 1 93 ? 15.688 17.234 7.672 1 96.94 93 GLN A O 1
ATOM 698 N N . LEU A 1 94 ? 13.633 16.312 7.906 1 95.88 94 LEU A N 1
ATOM 699 C CA . LEU A 1 94 ? 13.969 15.836 9.25 1 95.88 94 LEU A CA 1
ATOM 700 C C . LEU A 1 94 ? 14.883 14.617 9.18 1 95.88 94 LEU A C 1
ATOM 702 O O . LEU A 1 94 ? 15.18 14.117 8.094 1 95.88 94 LEU A O 1
ATOM 706 N N . GLU A 1 95 ? 15.461 14.203 10.289 1 95.25 95 GLU A N 1
ATOM 707 C CA . GLU A 1 95 ? 16.406 13.102 10.312 1 95.25 95 GLU A CA 1
ATOM 708 C C . GLU A 1 95 ? 15.711 11.766 10.547 1 95.25 95 GLU A C 1
ATOM 710 O O . GLU A 1 95 ? 15.961 11.094 11.547 1 95.25 95 GLU A O 1
ATOM 715 N N . TYR A 1 96 ? 14.898 11.328 9.625 1 98.19 96 TYR A N 1
ATOM 716 C CA . TYR A 1 96 ? 14.258 10.016 9.641 1 98.19 96 TYR A CA 1
ATOM 717 C C . TYR A 1 96 ? 14.68 9.188 8.438 1 98.19 96 TYR A C 1
ATOM 719 O O . TYR A 1 96 ? 15.094 9.727 7.414 1 98.19 96 TYR A O 1
ATOM 727 N N . ASP A 1 97 ? 14.602 7.871 8.602 1 98.38 97 ASP A N 1
ATOM 728 C CA . ASP A 1 97 ? 14.898 6.969 7.496 1 98.38 97 ASP A CA 1
ATOM 729 C C . ASP A 1 97 ? 13.75 6.953 6.48 1 98.38 97 ASP A C 1
ATOM 731 O O . ASP A 1 97 ? 13.977 6.723 5.289 1 98.38 97 ASP A O 1
ATOM 735 N N . ALA A 1 98 ? 12.539 7.203 6.973 1 98.81 98 ALA A N 1
ATOM 736 C CA . ALA A 1 98 ? 11.359 7.129 6.117 1 98.81 98 ALA A CA 1
ATOM 737 C C . ALA A 1 98 ? 10.32 8.172 6.523 1 98.81 98 ALA A C 1
ATOM 739 O O . ALA A 1 98 ? 10.219 8.531 7.699 1 98.81 98 ALA A O 1
ATOM 740 N N . VAL A 1 99 ? 9.586 8.641 5.543 1 98.81 99 VAL A N 1
ATOM 741 C CA . VAL A 1 99 ? 8.438 9.516 5.719 1 98.81 99 VAL A CA 1
ATOM 742 C C . VAL A 1 99 ? 7.188 8.852 5.152 1 98.81 99 VAL A C 1
ATOM 744 O O . VAL A 1 99 ? 7.203 8.336 4.031 1 98.81 99 VAL A O 1
ATOM 747 N N . ALA A 1 100 ? 6.133 8.875 5.945 1 98.81 100 ALA A N 1
ATOM 748 C CA . ALA A 1 100 ? 4.918 8.164 5.551 1 98.81 100 ALA A CA 1
ATOM 749 C C . ALA A 1 100 ? 3.686 9.047 5.723 1 98.81 100 ALA A C 1
ATOM 751 O O . ALA A 1 100 ? 3.73 10.055 6.434 1 98.81 100 ALA A O 1
ATOM 752 N N . ASP A 1 101 ? 2.625 8.703 5.039 1 98.31 101 ASP A N 1
ATOM 753 C CA . ASP A 1 101 ? 1.343 9.383 5.227 1 98.31 101 ASP A CA 1
ATOM 754 C C . ASP A 1 101 ? 0.189 8.383 5.195 1 98.31 101 ASP A C 1
ATOM 756 O O . ASP A 1 101 ? 0.406 7.176 5.039 1 98.31 101 ASP A O 1
ATOM 760 N N . GLY A 1 102 ? -0.992 8.922 5.426 1 97.31 102 GLY A N 1
ATOM 761 C CA . GLY A 1 102 ? -2.156 8.062 5.562 1 97.31 102 GLY A CA 1
ATOM 762 C C . GLY A 1 102 ? -3.008 8.008 4.309 1 97.31 102 GLY A C 1
ATOM 763 O O . GLY A 1 102 ? -4.184 7.645 4.367 1 97.31 102 GLY A O 1
ATOM 764 N N . THR A 1 103 ? -2.463 8.375 3.09 1 96.56 103 THR A N 1
ATOM 765 C CA . THR A 1 103 ? -3.248 8.32 1.861 1 96.56 103 THR A CA 1
ATOM 766 C C . THR A 1 103 ? -3.602 6.883 1.5 1 96.56 103 THR A C 1
ATOM 768 O O . THR A 1 103 ? -2.789 5.973 1.688 1 96.56 103 THR A O 1
ATOM 771 N N . ARG A 1 104 ? -4.828 6.723 1.056 1 95.88 104 ARG A N 1
ATOM 772 C CA . ARG A 1 104 ? -5.289 5.379 0.727 1 95.88 104 ARG A CA 1
ATOM 773 C C . ARG A 1 104 ? -5.641 5.266 -0.752 1 95.88 104 ARG A C 1
ATOM 775 O O . ARG A 1 104 ? -5.551 6.246 -1.494 1 95.88 104 ARG A O 1
ATOM 782 N N . ARG A 1 105 ? -6.035 4.082 -1.182 1 95.94 105 ARG A N 1
ATOM 783 C CA . ARG A 1 105 ? -6.191 3.732 -2.59 1 95.94 105 ARG A CA 1
ATOM 784 C C . ARG A 1 105 ? -7.215 4.637 -3.268 1 95.94 105 ARG A C 1
ATOM 786 O O . ARG A 1 105 ? -6.996 5.098 -4.391 1 95.94 105 ARG A O 1
ATOM 793 N N . ASP A 1 106 ? -8.281 4.984 -2.576 1 93 106 ASP A N 1
ATOM 794 C CA . ASP A 1 106 ? -9.43 5.621 -3.219 1 93 106 ASP A CA 1
ATOM 795 C C . ASP A 1 106 ? -9.422 7.129 -2.988 1 93 106 ASP A C 1
ATOM 797 O O . ASP A 1 106 ? -10.367 7.824 -3.367 1 93 106 ASP A O 1
ATOM 801 N N . ASP A 1 107 ? -8.352 7.586 -2.432 1 92.94 107 ASP A N 1
ATOM 802 C CA . ASP A 1 107 ? -8.273 9.023 -2.197 1 92.94 107 ASP A CA 1
ATOM 803 C C . ASP A 1 107 ? -8.18 9.789 -3.514 1 92.94 107 ASP A C 1
ATOM 805 O O . ASP A 1 107 ? -7.422 9.414 -4.406 1 92.94 107 ASP A O 1
ATOM 809 N N . ARG A 1 108 ? -8.883 10.852 -3.578 1 91.5 108 ARG A N 1
ATOM 810 C CA . ARG A 1 108 ? -8.742 11.789 -4.691 1 91.5 108 ARG A CA 1
ATOM 811 C C . ARG A 1 108 ? -7.715 12.867 -4.371 1 91.5 108 ARG A C 1
ATOM 813 O O . ARG A 1 108 ? -6.969 13.305 -5.254 1 91.5 108 ARG A O 1
ATOM 820 N N . VAL A 1 109 ? -7.77 13.266 -3.061 1 92.06 109 VAL A N 1
ATOM 821 C CA . VAL A 1 109 ? -6.84 14.258 -2.537 1 92.06 109 VAL A CA 1
ATOM 822 C C . VAL A 1 109 ? -6.621 14.031 -1.043 1 92.06 109 VAL A C 1
ATOM 824 O O . VAL A 1 109 ? -7.578 13.781 -0.302 1 92.06 109 VAL A O 1
ATOM 827 N N . PRO A 1 110 ? -5.418 14.086 -0.651 1 93.5 110 PRO A N 1
ATOM 828 C CA . PRO A 1 110 ? -4.199 14.195 -1.453 1 93.5 110 PRO A CA 1
ATOM 829 C C . PRO A 1 110 ? -3.838 12.883 -2.152 1 93.5 110 PRO A C 1
ATOM 831 O O . PRO A 1 110 ? -4.348 11.82 -1.783 1 93.5 110 PRO A O 1
ATOM 834 N N . THR A 1 111 ? -3.078 12.984 -3.205 1 92.75 111 THR A N 1
ATOM 835 C CA . THR A 1 111 ? -2.475 11.859 -3.906 1 92.75 111 THR A CA 1
ATOM 836 C C . THR A 1 111 ? -1.021 12.156 -4.262 1 92.75 111 THR A C 1
ATOM 838 O O . THR A 1 111 ? -0.69 13.273 -4.66 1 92.75 111 THR A O 1
ATOM 841 N N . ILE A 1 112 ? -0.243 11.164 -4.121 1 94.31 112 ILE A N 1
ATOM 842 C CA . ILE A 1 112 ? 1.174 11.367 -4.406 1 94.31 112 ILE A CA 1
ATOM 843 C C . ILE A 1 112 ? 1.574 10.57 -5.641 1 94.31 112 ILE A C 1
ATOM 845 O O . ILE A 1 112 ? 1.657 9.336 -5.594 1 94.31 112 ILE A O 1
ATOM 849 N N . PRO A 1 113 ? 1.866 11.297 -6.703 1 93.31 113 PRO A N 1
ATOM 850 C CA . PRO A 1 113 ? 2.34 10.586 -7.891 1 93.31 113 PRO A CA 1
ATOM 851 C C . PRO A 1 113 ? 3.697 9.914 -7.676 1 93.31 113 PRO A C 1
ATOM 853 O O . PRO A 1 113 ? 4.492 10.375 -6.852 1 93.31 113 PRO A O 1
ATOM 856 N N . ARG A 1 114 ? 3.928 8.93 -8.477 1 93.56 114 ARG A N 1
ATOM 857 C CA . ARG A 1 114 ? 5.18 8.188 -8.383 1 93.56 114 ARG A CA 1
ATOM 858 C C . ARG A 1 114 ? 6.379 9.109 -8.586 1 93.56 114 ARG A C 1
ATOM 860 O O . ARG A 1 114 ? 7.398 8.969 -7.91 1 93.56 114 ARG A O 1
ATOM 867 N N . SER A 1 115 ? 6.246 10.039 -9.531 1 95.69 115 SER A N 1
ATOM 868 C CA . SER A 1 115 ? 7.34 10.953 -9.828 1 95.69 115 SER A CA 1
ATOM 869 C C . SER A 1 115 ? 7.668 11.828 -8.625 1 95.69 115 SER A C 1
ATOM 871 O O . SER A 1 115 ? 8.836 12.078 -8.336 1 95.69 115 SER A O 1
ATOM 873 N N . PHE A 1 116 ? 6.633 12.297 -7.945 1 96.88 116 PHE A N 1
ATOM 874 C CA . PHE A 1 116 ? 6.848 13.094 -6.746 1 96.88 116 PHE A CA 1
ATOM 875 C C . PHE A 1 116 ? 7.523 12.266 -5.656 1 96.88 116 PHE A C 1
ATOM 877 O O . PHE A 1 116 ? 8.477 12.727 -5.023 1 96.88 116 PHE A O 1
ATOM 884 N N . ALA A 1 117 ? 7.031 11.047 -5.445 1 97.38 117 ALA A N 1
ATOM 885 C CA . ALA A 1 117 ? 7.605 10.148 -4.445 1 97.38 117 ALA A CA 1
ATOM 886 C C . ALA A 1 117 ? 9.078 9.891 -4.727 1 97.38 117 ALA A C 1
ATOM 888 O O . ALA A 1 117 ? 9.922 9.984 -3.824 1 97.38 117 ALA A O 1
ATOM 889 N N . GLN A 1 118 ? 9.398 9.594 -5.938 1 96.5 118 GLN A N 1
ATOM 890 C CA . GLN A 1 118 ? 10.773 9.305 -6.332 1 96.5 118 GLN A CA 1
ATOM 891 C C . GLN A 1 118 ? 11.68 10.516 -6.121 1 96.5 118 GLN A C 1
ATOM 893 O O . GLN A 1 118 ? 12.805 10.383 -5.648 1 96.5 118 GLN A O 1
ATOM 898 N N . SER A 1 119 ? 11.18 11.664 -6.535 1 97.69 119 SER A N 1
ATOM 899 C CA . SER A 1 119 ? 11.93 12.898 -6.348 1 97.69 119 SER A CA 1
ATOM 900 C C . SER A 1 119 ? 12.211 13.156 -4.871 1 97.69 119 SER A C 1
ATOM 902 O O . SER A 1 119 ? 13.328 13.516 -4.496 1 97.69 119 SER A O 1
ATOM 904 N N . LEU A 1 120 ? 11.156 13.023 -4.082 1 97.81 120 LEU A N 1
ATOM 905 C CA . LEU A 1 120 ? 11.289 13.211 -2.641 1 97.81 120 LEU A CA 1
ATOM 906 C C . LEU A 1 120 ? 12.344 12.273 -2.061 1 97.81 120 LEU A C 1
ATOM 908 O O . LEU A 1 120 ? 13.203 12.703 -1.288 1 97.81 120 LEU A O 1
ATOM 912 N N . GLU A 1 121 ? 12.328 11.008 -2.445 1 98.25 121 GLU A N 1
ATOM 913 C CA . GLU A 1 121 ? 13.266 9.992 -1.977 1 98.25 121 GLU A CA 1
ATOM 914 C C . GLU A 1 121 ? 14.695 10.328 -2.391 1 98.25 121 GLU A C 1
ATOM 916 O O . GLU A 1 121 ? 15.609 10.281 -1.57 1 98.25 121 GLU A O 1
ATOM 921 N N . ASP A 1 122 ? 14.867 10.719 -3.631 1 97.56 122 ASP A N 1
ATOM 922 C CA . ASP A 1 122 ? 16.203 10.961 -4.18 1 97.56 122 ASP A CA 1
ATOM 923 C C . ASP A 1 122 ? 16.828 12.203 -3.559 1 97.56 122 ASP A C 1
ATOM 925 O O . ASP A 1 122 ? 18.016 12.203 -3.229 1 97.56 122 ASP A O 1
ATOM 929 N N . ARG A 1 123 ? 16.047 13.234 -3.398 1 97.94 123 ARG A N 1
ATOM 930 C CA . ARG A 1 123 ? 16.594 14.516 -2.951 1 97.94 123 ARG A CA 1
ATOM 931 C C . ARG A 1 123 ? 16.922 14.484 -1.465 1 97.94 123 ARG A C 1
ATOM 933 O O . ARG A 1 123 ? 17.875 15.141 -1.021 1 97.94 123 ARG A O 1
ATOM 940 N N . HIS A 1 124 ? 16.203 13.711 -0.717 1 98 124 HIS A N 1
ATOM 941 C CA . HIS A 1 124 ? 16.359 13.766 0.731 1 98 124 HIS A CA 1
ATOM 942 C C . HIS A 1 124 ? 17.016 12.492 1.262 1 98 124 HIS A C 1
ATOM 944 O O . HIS A 1 124 ? 17.375 12.422 2.439 1 98 124 HIS A O 1
ATOM 950 N N . GLY A 1 125 ? 17.188 11.414 0.411 1 97.38 125 GLY A N 1
ATOM 951 C CA . GLY A 1 125 ? 17.797 10.172 0.846 1 97.38 125 GLY A CA 1
ATOM 952 C C . GLY A 1 125 ? 16.938 9.406 1.845 1 97.38 125 GLY A C 1
ATOM 953 O O . GLY A 1 125 ? 17.453 8.891 2.842 1 97.38 125 GLY A O 1
ATOM 954 N N . ILE A 1 126 ? 15.625 9.422 1.59 1 98.31 126 ILE A N 1
ATOM 955 C CA . ILE A 1 126 ? 14.688 8.75 2.49 1 98.31 126 ILE A CA 1
ATOM 956 C C . ILE A 1 126 ? 13.797 7.805 1.694 1 98.31 126 ILE A C 1
ATOM 958 O O . ILE A 1 126 ? 13.836 7.789 0.462 1 98.31 126 ILE A O 1
ATOM 962 N N . ASP A 1 127 ? 13.055 6.98 2.406 1 98.44 127 ASP A N 1
ATOM 963 C CA . ASP A 1 127 ? 11.961 6.215 1.812 1 98.44 127 ASP A CA 1
ATOM 964 C C . ASP A 1 127 ? 10.617 6.914 2.031 1 98.44 127 ASP A C 1
ATOM 966 O O . ASP A 1 127 ? 10.289 7.289 3.156 1 98.44 127 ASP A O 1
ATOM 970 N N . TYR A 1 128 ? 9.938 7.148 0.996 1 98.75 128 TYR A N 1
ATOM 971 C CA . TYR A 1 128 ? 8.547 7.566 1.128 1 98.75 128 TYR A CA 1
ATOM 972 C C . TYR A 1 128 ? 7.617 6.359 1.187 1 98.75 128 TYR A C 1
ATOM 974 O O . TYR A 1 128 ? 7.719 5.449 0.361 1 98.75 128 TYR A O 1
ATOM 982 N N . LEU A 1 129 ? 6.691 6.375 2.209 1 98.69 129 LEU A N 1
ATOM 983 C CA . LEU A 1 129 ? 5.781 5.254 2.418 1 98.69 129 LEU A CA 1
ATOM 984 C C . LEU A 1 129 ? 4.332 5.727 2.434 1 98.69 129 LEU A C 1
ATOM 986 O O . LEU A 1 129 ? 4.012 6.742 3.053 1 98.69 129 LEU A O 1
ATOM 990 N N . SER A 1 130 ? 3.461 5.027 1.746 1 98.31 130 SER A N 1
ATOM 991 C CA . SER A 1 130 ? 2.012 5.188 1.81 1 98.31 130 SER A CA 1
ATOM 992 C C . SER A 1 130 ? 1.315 3.848 2.006 1 98.31 130 SER A C 1
ATOM 994 O O . SER A 1 130 ? 0.7 3.318 1.078 1 98.31 130 SER A O 1
ATOM 996 N N . PRO A 1 131 ? 1.273 3.406 3.246 1 98 131 PRO A N 1
ATOM 997 C CA . PRO A 1 131 ? 0.908 2.021 3.549 1 98 131 PRO A CA 1
ATOM 998 C C . PRO A 1 131 ? -0.52 1.682 3.127 1 98 131 PRO A C 1
ATOM 1000 O O . PRO A 1 131 ? -0.845 0.51 2.918 1 98 131 PRO A O 1
ATOM 1003 N N . LEU A 1 132 ? -1.356 2.652 2.955 1 98.25 132 LEU A N 1
ATOM 1004 C CA . LEU A 1 132 ? -2.771 2.369 2.744 1 98.25 132 LEU A CA 1
ATOM 1005 C C . LEU A 1 132 ? -3.137 2.488 1.269 1 98.25 132 LEU A C 1
ATOM 1007 O O . LEU A 1 132 ? -4.285 2.254 0.888 1 98.25 132 LEU A O 1
ATOM 1011 N N . THR A 1 133 ? -2.201 2.775 0.392 1 96.94 133 THR A N 1
ATOM 1012 C CA . THR A 1 133 ? -2.5 3.004 -1.018 1 96.94 133 THR A CA 1
ATOM 1013 C C . THR A 1 133 ? -2.918 1.704 -1.7 1 96.94 133 THR A C 1
ATOM 1015 O O . THR A 1 133 ? -3.49 1.727 -2.791 1 96.94 133 THR A O 1
ATOM 1018 N N . GLY A 1 134 ? -2.668 0.588 -1.027 1 97.19 134 GLY A N 1
ATOM 1019 C CA . GLY A 1 134 ? -3.1 -0.694 -1.56 1 97.19 134 GLY A CA 1
ATOM 1020 C C . GLY A 1 134 ? -4.375 -1.206 -0.919 1 97.19 134 GLY A C 1
ATOM 1021 O O . GLY A 1 134 ? -4.773 -2.352 -1.144 1 97.19 134 GLY A O 1
ATOM 1022 N N . PHE A 1 135 ? -5.043 -0.421 -0.135 1 97.94 135 PHE A N 1
ATOM 1023 C CA . PHE A 1 135 ? -6.246 -0.806 0.598 1 97.94 135 PHE A CA 1
ATOM 1024 C C . PHE A 1 135 ? -7.434 0.052 0.179 1 97.94 135 PHE A C 1
ATOM 1026 O O . PHE A 1 135 ? -7.352 1.281 0.185 1 97.94 135 PHE A O 1
ATOM 1033 N N . GLY A 1 136 ? -8.492 -0.617 -0.177 1 96.56 136 GLY A N 1
ATOM 1034 C CA . GLY A 1 136 ? -9.727 0.111 -0.439 1 96.56 136 GLY A CA 1
ATOM 1035 C C . GLY A 1 136 ? -10.414 0.589 0.824 1 96.56 136 GLY A C 1
ATOM 1036 O O . GLY A 1 136 ? -10.055 0.181 1.929 1 96.56 136 GLY A O 1
ATOM 1037 N N . ARG A 1 137 ? -11.391 1.397 0.658 1 95 137 ARG A N 1
ATOM 1038 C CA . ARG A 1 137 ? -12.117 1.993 1.778 1 95 137 ARG A CA 1
ATOM 1039 C C . ARG A 1 137 ? -12.703 0.918 2.686 1 95 137 ARG A C 1
ATOM 1041 O O . ARG A 1 137 ? -12.648 1.034 3.912 1 95 137 ARG A O 1
ATOM 1048 N N . GLY A 1 138 ? -13.258 -0.084 2.061 1 95.81 138 GLY A N 1
ATOM 1049 C CA . GLY A 1 138 ? -13.828 -1.162 2.85 1 95.81 138 GLY A CA 1
ATOM 1050 C C . GLY A 1 138 ? -12.82 -1.834 3.764 1 95.81 138 GLY A C 1
ATOM 1051 O O . GLY A 1 138 ? -13.094 -2.051 4.945 1 95.81 138 GLY A O 1
ATOM 1052 N N . ALA A 1 139 ? -11.695 -2.182 3.26 1 98.06 139 ALA A N 1
ATOM 1053 C CA . ALA A 1 139 ? -10.641 -2.816 4.039 1 98.06 139 ALA A CA 1
ATOM 1054 C C . ALA A 1 139 ? -10.172 -1.909 5.172 1 98.06 139 ALA A C 1
ATOM 1056 O O . ALA A 1 139 ? -9.992 -2.363 6.305 1 98.06 139 ALA A O 1
ATOM 1057 N N . VAL A 1 140 ? -9.984 -0.641 4.887 1 97.94 140 VAL A N 1
ATOM 1058 C CA . VAL A 1 140 ? -9.531 0.33 5.875 1 97.94 140 VAL A CA 1
ATOM 1059 C C . VAL A 1 140 ? -10.547 0.424 7.008 1 97.94 140 VAL A C 1
ATOM 1061 O O . VAL A 1 140 ? -10.18 0.379 8.188 1 97.94 140 VAL A O 1
ATOM 1064 N N . ASP A 1 141 ? -11.789 0.521 6.633 1 97 141 ASP A N 1
ATOM 1065 C CA . ASP A 1 141 ? -12.844 0.625 7.641 1 97 141 ASP A CA 1
ATOM 1066 C C . ASP A 1 141 ? -12.852 -0.6 8.555 1 97 141 ASP A C 1
ATOM 1068 O O . ASP A 1 141 ? -12.992 -0.472 9.766 1 97 141 ASP A O 1
ATOM 1072 N N . ARG A 1 142 ? -12.68 -1.781 8.016 1 97.62 142 ARG A N 1
ATOM 1073 C CA . ARG A 1 142 ? -12.68 -3.014 8.797 1 97.62 142 ARG A CA 1
ATOM 1074 C C . ARG A 1 142 ? -11.484 -3.061 9.742 1 97.62 142 ARG A C 1
ATOM 1076 O O . ARG A 1 142 ? -11.633 -3.443 10.906 1 97.62 142 ARG A O 1
ATOM 1083 N N . LEU A 1 143 ? -10.367 -2.668 9.242 1 98.25 143 LEU A N 1
ATOM 1084 C CA . LEU A 1 143 ? -9.164 -2.666 10.062 1 98.25 143 LEU A CA 1
ATOM 1085 C C . LEU A 1 143 ? -9.289 -1.646 11.195 1 98.25 143 LEU A C 1
ATOM 1087 O O . LEU A 1 143 ? -8.906 -1.927 12.328 1 98.25 143 LEU A O 1
ATOM 1091 N N . VAL A 1 144 ? -9.75 -0.486 10.875 1 98.19 144 VAL A N 1
ATOM 1092 C CA . VAL A 1 144 ? -9.953 0.556 11.875 1 98.19 144 VAL A CA 1
ATOM 1093 C C . VAL A 1 144 ? -10.922 0.064 12.945 1 98.19 144 VAL A C 1
ATOM 1095 O O . VAL A 1 144 ? -10.656 0.206 14.148 1 98.19 144 VAL A O 1
ATOM 1098 N N . GLU A 1 145 ? -11.984 -0.532 12.508 1 97.25 145 GLU A N 1
ATOM 1099 C CA . GLU A 1 145 ? -13 -1.021 13.43 1 97.25 145 GLU A CA 1
ATOM 1100 C C . GLU A 1 145 ? -12.422 -2.066 14.383 1 97.25 145 GLU A C 1
ATOM 1102 O O . GLU A 1 145 ? -12.805 -2.119 15.555 1 97.25 145 GLU A O 1
ATOM 1107 N N . THR A 1 146 ? -11.492 -2.818 13.922 1 97.12 146 THR A N 1
ATOM 1108 C CA . THR A 1 146 ? -10.969 -3.924 14.719 1 97.12 146 THR A CA 1
ATOM 1109 C C . THR A 1 146 ? -9.797 -3.467 15.578 1 97.12 146 THR A C 1
ATOM 1111 O O . THR A 1 146 ? -9.547 -4.023 16.641 1 97.12 146 THR A O 1
ATOM 1114 N N . ARG A 1 147 ? -9.141 -2.326 15.156 1 97.94 147 ARG A N 1
ATOM 1115 C CA . ARG A 1 147 ? -7.852 -2.047 15.797 1 97.94 147 ARG A CA 1
ATOM 1116 C C . ARG A 1 147 ? -7.883 -0.711 16.531 1 97.94 147 ARG A C 1
ATOM 1118 O O . ARG A 1 147 ? -7.035 -0.446 17.375 1 97.94 147 ARG A O 1
ATOM 1125 N N . LEU A 1 148 ? -8.859 0.111 16.188 1 98.5 148 LEU A N 1
ATOM 1126 C CA . LEU A 1 148 ? -8.883 1.463 16.734 1 98.5 148 LEU A CA 1
ATOM 1127 C C . LEU A 1 148 ? -10.258 1.8 17.312 1 98.5 148 LEU A C 1
ATOM 1129 O O . LEU A 1 148 ? -11.266 1.262 16.859 1 98.5 148 LEU A O 1
ATOM 1133 N N . ASP A 1 149 ? -10.203 2.566 18.312 1 98.25 149 ASP A N 1
ATOM 1134 C CA . ASP A 1 149 ? -11.391 3.285 18.781 1 98.25 149 ASP A CA 1
ATOM 1135 C C . ASP A 1 149 ? -11.453 4.688 18.172 1 98.25 149 ASP A C 1
ATOM 1137 O O . ASP A 1 149 ? -10.531 5.488 18.359 1 98.25 149 ASP A O 1
ATOM 1141 N N . VAL A 1 150 ? -12.5 4.934 17.406 1 97.19 150 VAL A N 1
ATOM 1142 C CA . VAL A 1 150 ? -12.578 6.191 16.672 1 97.19 150 VAL A CA 1
ATOM 1143 C C . VAL A 1 150 ? -13.898 6.887 16.969 1 97.19 150 VAL A C 1
ATOM 1145 O O . VAL A 1 150 ? -14.938 6.23 17.109 1 97.19 150 VAL A O 1
ATOM 1148 N N . GLU A 1 151 ? -13.828 8.133 17.094 1 95.69 151 GLU A N 1
ATOM 1149 C CA . GLU A 1 151 ? -15.008 8.984 17.172 1 95.69 151 GLU A CA 1
ATOM 1150 C C . GLU A 1 151 ? -15.305 9.648 15.828 1 95.69 151 GLU A C 1
ATOM 1152 O O . GLU A 1 151 ? -14.391 10.156 15.172 1 95.69 151 GLU A O 1
ATOM 1157 N N . ALA A 1 152 ? -16.578 9.594 15.5 1 93.5 152 ALA A N 1
ATOM 1158 C CA . ALA A 1 152 ? -17 10.211 14.242 1 93.5 152 ALA A CA 1
ATOM 1159 C C . ALA A 1 152 ? -18.016 11.32 14.484 1 93.5 152 ALA A C 1
ATOM 1161 O O . ALA A 1 152 ? -18.844 11.227 15.391 1 93.5 152 ALA A O 1
ATOM 1162 N N . GLY A 1 153 ? -17.875 12.398 13.648 1 91.88 153 GLY A N 1
ATOM 1163 C CA . GLY A 1 153 ? -18.797 13.523 13.711 1 91.88 153 GLY A CA 1
ATOM 1164 C C . GLY A 1 153 ? -18.594 14.523 12.594 1 91.88 153 GLY A C 1
ATOM 1165 O O . GLY A 1 153 ? -17.734 14.328 11.719 1 91.88 153 GLY A O 1
ATOM 1166 N N . PRO A 1 154 ? -19.5 15.539 12.586 1 89.06 154 PRO A N 1
ATOM 1167 C CA . PRO A 1 154 ? -19.328 16.578 11.57 1 89.06 154 PRO A CA 1
ATOM 1168 C C . PRO A 1 154 ? -17.953 17.25 11.641 1 89.06 154 PRO A C 1
ATOM 1170 O O . PRO A 1 154 ? -17.406 17.438 12.734 1 89.06 154 PRO A O 1
ATOM 1173 N N . SER A 1 155 ? -17.359 17.562 10.5 1 81.94 155 SER A N 1
ATOM 1174 C CA . SER A 1 155 ? -16.016 18.125 10.375 1 81.94 155 SER A CA 1
ATOM 1175 C C . SER A 1 155 ? -15.836 19.344 11.266 1 81.94 155 SER A C 1
ATOM 1177 O O . SER A 1 155 ? -14.758 19.562 11.812 1 81.94 155 SER A O 1
ATOM 1179 N N . GLU A 1 156 ? -16.922 20.047 11.5 1 79.56 156 GLU A N 1
ATOM 1180 C CA . GLU A 1 156 ? -16.844 21.281 12.273 1 79.56 156 GLU A CA 1
ATOM 1181 C C . GLU A 1 156 ? -16.797 21 13.773 1 79.56 156 GLU A C 1
ATOM 1183 O O . GLU A 1 156 ? -16.406 21.844 14.57 1 79.56 156 GLU A O 1
ATOM 1188 N N . GLN A 1 157 ? -17.109 19.75 14.078 1 82.31 157 GLN A N 1
ATOM 1189 C CA . GLN A 1 157 ? -17.266 19.438 15.492 1 82.31 157 GLN A CA 1
ATOM 1190 C C . GLN A 1 157 ? -16.156 18.516 15.984 1 82.31 157 GLN A C 1
ATOM 1192 O O . GLN A 1 157 ? -15.953 18.359 17.188 1 82.31 157 GLN A O 1
ATOM 1197 N N . VAL A 1 158 ? -15.414 17.875 15.148 1 85.12 158 VAL A N 1
ATOM 1198 C CA . VAL A 1 158 ? -14.359 16.938 15.531 1 85.12 158 VAL A CA 1
ATOM 1199 C C . VAL A 1 158 ? -13 17.641 15.453 1 85.12 158 VAL A C 1
ATOM 1201 O O . VAL A 1 158 ? -12.531 17.984 14.367 1 85.12 158 VAL A O 1
ATOM 1204 N N . PRO A 1 159 ? -12.406 17.938 16.547 1 82.81 159 PRO A N 1
ATOM 1205 C CA . PRO A 1 159 ? -11.086 18.562 16.531 1 82.81 159 PRO A CA 1
ATOM 1206 C C . PRO A 1 159 ? -10.031 17.688 15.844 1 82.81 159 PRO A C 1
ATOM 1208 O O . PRO A 1 159 ? -9.906 16.5 16.156 1 82.81 159 PRO A O 1
ATOM 1211 N N . LYS A 1 160 ? -9.305 18.25 14.867 1 85.44 160 LYS A N 1
ATOM 1212 C CA . LYS A 1 160 ? -8.289 17.5 14.148 1 85.44 160 LYS A CA 1
ATOM 1213 C C . LYS A 1 160 ? -7.059 18.344 13.867 1 85.44 160 LYS A C 1
ATOM 1215 O O . LYS A 1 160 ? -7.129 19.578 13.906 1 85.44 160 LYS A O 1
ATOM 1220 N N . GLY A 1 161 ? -5.992 17.609 13.68 1 87 161 GLY A N 1
ATOM 1221 C CA . GLY A 1 161 ? -4.742 18.25 13.297 1 87 161 GLY A CA 1
ATOM 1222 C C . GLY A 1 161 ? -4.496 18.219 11.797 1 87 161 GLY A C 1
ATOM 1223 O O . GLY A 1 161 ? -3.361 18.031 11.352 1 87 161 GLY A O 1
ATOM 1224 N N . ASP A 1 162 ? -5.609 18.422 10.992 1 88.69 162 ASP A N 1
ATOM 1225 C CA . ASP A 1 162 ? -5.445 18.328 9.539 1 88.69 162 ASP A CA 1
ATOM 1226 C C . ASP A 1 162 ? -5.309 19.703 8.906 1 88.69 162 ASP A C 1
ATOM 1228 O O . ASP A 1 162 ? -5.535 20.719 9.562 1 88.69 162 ASP A O 1
ATOM 1232 N N . TYR A 1 163 ? -4.938 19.734 7.648 1 91.5 163 TYR A N 1
ATOM 1233 C CA . TYR A 1 163 ? -4.73 20.953 6.891 1 91.5 163 TYR A CA 1
ATOM 1234 C C . TYR A 1 163 ? -6.023 21.75 6.77 1 91.5 163 TYR A C 1
ATOM 1236 O O . TYR A 1 163 ? -6.008 22.984 6.777 1 91.5 163 TYR A O 1
ATOM 1244 N N . GLU A 1 164 ? -7.09 20.984 6.664 1 91.06 164 GLU A N 1
ATOM 1245 C CA . GLU A 1 164 ? -8.383 21.609 6.43 1 91.06 164 GLU A CA 1
ATOM 1246 C C . GLU A 1 164 ? -8.742 22.578 7.559 1 91.06 164 GLU A C 1
ATOM 1248 O O . GLU A 1 164 ? -9.258 23.672 7.309 1 91.06 164 GLU A O 1
ATOM 1253 N N . THR A 1 165 ? -8.461 22.172 8.727 1 90.25 165 THR A N 1
ATOM 1254 C CA . THR A 1 165 ? -8.758 23 9.883 1 90.25 165 THR A CA 1
ATOM 1255 C C . THR A 1 165 ? -8.016 24.328 9.797 1 90.25 165 THR A C 1
ATOM 1257 O O . THR A 1 165 ? -8.602 25.391 10.047 1 90.25 165 THR A O 1
ATOM 1260 N N . GLU A 1 166 ? -6.812 24.297 9.414 1 92.81 166 GLU A N 1
ATOM 1261 C CA . GLU A 1 166 ? -5.996 25.516 9.312 1 92.81 166 GLU A CA 1
ATOM 1262 C C . GLU A 1 166 ? -6.441 26.391 8.148 1 92.81 166 GLU A C 1
ATOM 1264 O O . GLU A 1 166 ? -6.531 27.609 8.281 1 92.81 166 GLU A O 1
ATOM 1269 N N . ILE A 1 167 ? -6.742 25.812 7.086 1 94.56 167 ILE A N 1
ATOM 1270 C CA . ILE A 1 167 ? -7.168 26.547 5.898 1 94.56 167 ILE A CA 1
ATOM 1271 C C . ILE A 1 167 ? -8.5 27.25 6.176 1 94.56 167 ILE A C 1
ATOM 1273 O O . ILE A 1 167 ? -8.68 28.406 5.816 1 94.56 167 ILE A O 1
ATOM 1277 N N . ARG A 1 168 ? -9.375 26.531 6.781 1 92.81 168 ARG A N 1
ATOM 1278 C CA . ARG A 1 168 ? -10.664 27.109 7.137 1 92.81 168 ARG A CA 1
ATOM 1279 C C . ARG A 1 168 ? -10.5 28.344 8.016 1 92.81 168 ARG A C 1
ATOM 1281 O O . ARG A 1 168 ? -11.188 29.344 7.82 1 92.81 168 ARG A O 1
ATOM 1288 N N . ALA A 1 169 ? -9.617 28.203 8.977 1 92.94 169 ALA A N 1
ATOM 1289 C CA . ALA A 1 169 ? -9.367 29.328 9.875 1 92.94 169 ALA A CA 1
ATOM 1290 C C . ALA A 1 169 ? -8.867 30.547 9.109 1 92.94 169 ALA A C 1
ATOM 1292 O O . ALA A 1 169 ? -9.312 31.672 9.359 1 92.94 169 ALA A O 1
ATOM 1293 N N . VAL A 1 170 ? -7.965 30.344 8.156 1 95.56 170 VAL A N 1
ATOM 1294 C CA . VAL A 1 170 ? -7.395 31.438 7.359 1 95.56 170 VAL A CA 1
ATOM 1295 C C . VAL A 1 170 ? -8.477 32.031 6.469 1 95.56 170 VAL A C 1
ATOM 1297 O O . VAL A 1 170 ? -8.57 33.281 6.355 1 95.56 170 VAL A O 1
ATOM 1300 N N . ILE A 1 171 ? -9.289 31.25 5.875 1 96.31 171 ILE A N 1
ATOM 1301 C CA . ILE A 1 171 ? -10.344 31.734 4.988 1 96.31 171 ILE A CA 1
ATOM 1302 C C . ILE A 1 171 ? -11.375 32.531 5.793 1 96.31 171 ILE A C 1
ATOM 1304 O O . ILE A 1 171 ? -11.828 33.594 5.363 1 96.31 171 ILE A O 1
ATOM 1308 N N . ALA A 1 172 ? -11.734 31.953 6.93 1 95.06 172 ALA A N 1
ATOM 1309 C CA . ALA A 1 172 ? -12.68 32.656 7.797 1 95.06 172 ALA A CA 1
ATOM 1310 C C . ALA A 1 172 ? -12.156 34.031 8.172 1 95.06 172 ALA A C 1
ATOM 1312 O O . ALA A 1 172 ? -12.914 35 8.188 1 95.06 172 ALA A O 1
ATOM 1313 N N . GLU A 1 173 ? -10.906 34.094 8.461 1 95.31 173 GLU A N 1
ATOM 1314 C CA . GLU A 1 173 ? -10.258 35.344 8.859 1 95.31 173 GLU A CA 1
ATOM 1315 C C . GLU A 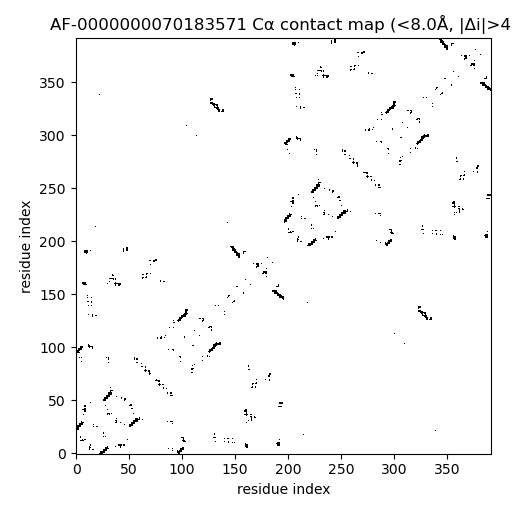1 173 ? -10.219 36.344 7.707 1 95.31 173 GLU A C 1
ATOM 1317 O O . GLU A 1 173 ? -10.508 37.531 7.891 1 95.31 173 GLU A O 1
ATOM 1322 N N . GLU A 1 174 ? -10.023 35.875 6.48 1 95.56 174 GLU A N 1
ATOM 1323 C CA . GLU A 1 174 ? -9.727 36.75 5.363 1 95.56 174 GLU A CA 1
ATOM 1324 C C . GLU A 1 174 ? -10.961 37 4.508 1 95.56 174 GLU A C 1
ATOM 1326 O O . GLU A 1 174 ? -11.094 38.062 3.889 1 95.56 174 GLU A O 1
ATOM 1331 N N . HIS A 1 175 ? -11.875 36.062 4.469 1 95.81 175 HIS A N 1
ATOM 1332 C CA . HIS A 1 175 ? -12.969 36.156 3.512 1 95.81 175 HIS A CA 1
ATOM 1333 C C . HIS A 1 175 ? -14.32 35.969 4.199 1 95.81 175 HIS A C 1
ATOM 1335 O O . HIS A 1 175 ? -15.367 36.062 3.557 1 95.81 175 HIS A O 1
ATOM 1341 N N . GLY A 1 176 ? -14.258 35.656 5.496 1 94.69 176 GLY A N 1
ATOM 1342 C CA . GLY A 1 176 ? -15.492 35.5 6.246 1 94.69 176 GLY A CA 1
ATOM 1343 C C . GLY A 1 176 ? -15.977 34.062 6.266 1 94.69 176 GLY A C 1
ATOM 1344 O O . GLY A 1 176 ? -15.516 33.219 5.477 1 94.69 176 GLY A O 1
ATOM 1345 N N . GLN A 1 177 ? -16.859 33.688 7.195 1 93.62 177 GLN A N 1
ATOM 1346 C CA . GLN A 1 177 ? -17.359 32.344 7.43 1 93.62 177 GLN A CA 1
ATOM 1347 C C . GLN A 1 177 ? -18.156 31.844 6.234 1 93.62 177 GLN A C 1
ATOM 1349 O O . GLN A 1 177 ? -18.172 30.641 5.953 1 93.62 177 GLN A O 1
ATOM 1354 N N . GLU A 1 178 ? -18.844 32.688 5.531 1 94.31 178 GLU A N 1
ATOM 1355 C CA . GLU A 1 178 ? -19.625 32.281 4.359 1 94.31 178 GLU A CA 1
ATOM 1356 C C . GLU A 1 178 ? -18.734 31.688 3.279 1 94.31 178 GLU A C 1
ATOM 1358 O O . GLU A 1 178 ? -19.125 30.734 2.611 1 94.31 178 GLU A O 1
ATOM 1363 N N . ALA A 1 179 ? -17.562 32.281 3.158 1 95.19 179 ALA A N 1
ATOM 1364 C CA . ALA A 1 179 ? -16.609 31.766 2.176 1 95.19 179 ALA A CA 1
ATOM 1365 C C . ALA A 1 179 ? -16.156 30.344 2.52 1 95.19 179 ALA A C 1
ATOM 1367 O O . ALA A 1 179 ? -15.953 29.516 1.627 1 95.19 179 ALA A O 1
ATOM 1368 N N . VAL A 1 180 ? -16.016 30.047 3.812 1 93.81 180 VAL A N 1
ATOM 1369 C CA . VAL A 1 180 ? -15.633 28.703 4.262 1 93.81 180 VAL A CA 1
ATOM 1370 C C . VAL A 1 180 ? -16.688 27.703 3.832 1 93.81 180 VAL A C 1
ATOM 1372 O O . VAL A 1 180 ? -16.375 26.641 3.275 1 93.81 180 VAL A O 1
ATOM 1375 N N . SER A 1 181 ? -17.938 28.016 4.023 1 91.94 181 SER A N 1
ATOM 1376 C CA . SER A 1 181 ? -19.047 27.125 3.719 1 91.94 181 SER A CA 1
ATOM 1377 C C . SER A 1 181 ? -19.172 26.875 2.219 1 91.94 181 SER A C 1
ATOM 1379 O O . SER A 1 181 ? -19.547 25.781 1.792 1 91.94 181 SER A O 1
ATOM 1381 N N . GLU A 1 182 ? -18.797 27.812 1.45 1 93.94 182 GLU A N 1
ATOM 1382 C CA . GLU A 1 182 ? -18.875 27.719 -0.004 1 93.94 182 GLU A CA 1
ATOM 1383 C C . GLU A 1 182 ? -17.781 26.812 -0.554 1 93.94 182 GLU A C 1
ATOM 1385 O O . GLU A 1 182 ? -17.984 26.109 -1.549 1 93.94 182 GLU A O 1
ATOM 1390 N N . CYS A 1 183 ? -16.672 26.875 0.14 1 93.69 183 CYS A N 1
ATOM 1391 C CA . CYS A 1 183 ? -15.5 26.188 -0.388 1 93.69 183 CYS A CA 1
ATOM 1392 C C . CYS A 1 183 ? -15.43 24.766 0.158 1 93.69 183 CYS A C 1
ATOM 1394 O O . CYS A 1 183 ? -14.805 23.891 -0.453 1 93.69 183 CYS A O 1
ATOM 1396 N N . PHE A 1 184 ? -15.992 24.516 1.394 1 92.25 184 PHE A N 1
ATOM 1397 C CA . PHE A 1 184 ? -15.852 23.234 2.057 1 92.25 184 PHE A CA 1
ATOM 1398 C C . PHE A 1 184 ? -17.219 22.594 2.318 1 92.25 184 PHE A C 1
ATOM 1400 O O . PHE A 1 184 ? -17.922 23 3.244 1 92.25 184 PHE A O 1
ATOM 1407 N N . PRO A 1 185 ? -17.5 21.656 1.563 1 86 185 PRO A N 1
ATOM 1408 C CA . PRO A 1 185 ? -18.75 20.938 1.864 1 86 185 PRO A CA 1
ATOM 1409 C C . PRO A 1 185 ? -18.703 20.219 3.213 1 86 185 PRO A C 1
ATOM 1411 O O . PRO A 1 185 ? -17.625 19.828 3.672 1 86 185 PRO A O 1
ATOM 1414 N N . GLU A 1 186 ? -19.859 20.219 3.844 1 85.44 186 GLU A N 1
ATOM 1415 C CA . GLU A 1 186 ? -19.953 19.453 5.082 1 85.44 186 GLU A CA 1
ATOM 1416 C C . GLU A 1 186 ? -19.688 17.969 4.832 1 85.44 186 GLU A C 1
ATOM 1418 O O . GLU A 1 186 ? -20.125 17.422 3.824 1 85.44 186 GLU A O 1
ATOM 1423 N N . HIS A 1 187 ? -18.844 17.391 5.746 1 87.62 187 HIS A N 1
ATOM 1424 C CA . HIS A 1 187 ? -18.578 15.953 5.68 1 87.62 187 HIS A CA 1
ATOM 1425 C C . HIS A 1 187 ? -18.234 15.391 7.051 1 87.62 187 HIS A C 1
ATOM 1427 O O . HIS A 1 187 ? -18.188 16.125 8.039 1 87.62 187 HIS A O 1
ATOM 1433 N N . THR A 1 188 ? -18.172 14.141 7.074 1 90.12 188 THR A N 1
ATOM 1434 C CA . THR A 1 188 ? -17.859 13.469 8.328 1 90.12 188 THR A CA 1
ATOM 1435 C C . THR A 1 188 ? -16.359 13.289 8.5 1 90.12 188 THR A C 1
ATOM 1437 O O . THR A 1 188 ? -15.656 12.961 7.543 1 90.12 188 THR A O 1
ATOM 1440 N N . GLN A 1 189 ? -15.891 13.586 9.758 1 90.69 189 GLN A N 1
ATOM 1441 C CA . GLN A 1 189 ? -14.492 13.367 10.109 1 90.69 189 GLN A CA 1
ATOM 1442 C C . GLN A 1 189 ? -14.375 12.414 11.297 1 90.69 189 GLN A C 1
ATOM 1444 O O . GLN A 1 189 ? -15.367 12.117 11.961 1 90.69 189 GLN A O 1
ATOM 1449 N N . THR A 1 190 ? -13.141 11.938 11.445 1 94.31 190 THR A N 1
ATOM 1450 C CA . THR A 1 190 ? -12.898 11 12.539 1 94.31 190 THR A CA 1
ATOM 1451 C C . THR A 1 190 ? -11.703 11.453 13.383 1 94.31 190 THR A C 1
ATOM 1453 O O . THR A 1 190 ? -10.828 12.164 12.891 1 94.31 190 THR A O 1
ATOM 1456 N N . ARG A 1 191 ? -11.766 11.055 14.594 1 95.81 191 ARG A N 1
ATOM 1457 C CA . ARG A 1 191 ? -10.648 11.211 15.508 1 95.81 191 ARG A CA 1
ATOM 1458 C C . ARG A 1 191 ? -10.406 9.938 16.312 1 95.81 191 ARG A C 1
ATOM 1460 O O . ARG A 1 191 ? -11.344 9.344 16.844 1 95.81 191 ARG A O 1
ATOM 1467 N N . VAL A 1 192 ? -9.172 9.531 16.344 1 97.69 192 VAL A N 1
ATOM 1468 C CA . VAL A 1 192 ? -8.859 8.297 17.062 1 97.69 192 VAL A CA 1
ATOM 1469 C C . VAL A 1 192 ? -8.852 8.555 18.562 1 97.69 192 VAL A C 1
ATOM 1471 O O . VAL A 1 192 ? -8.414 9.617 19.016 1 97.69 192 VAL A O 1
ATOM 1474 N N . ARG A 1 193 ? -9.297 7.57 19.359 1 97 193 ARG A N 1
ATOM 1475 C CA . ARG A 1 193 ? -9.398 7.695 20.797 1 97 193 ARG A CA 1
ATOM 1476 C C . ARG A 1 193 ? -8.57 6.621 21.5 1 97 193 ARG A C 1
ATOM 1478 O O . ARG A 1 193 ? -8.453 6.625 22.734 1 97 193 ARG A O 1
ATOM 1485 N N . GLY A 1 194 ? -8.102 5.691 20.719 1 97.12 194 GLY A N 1
ATOM 1486 C CA . GLY A 1 194 ? -7.297 4.641 21.328 1 97.12 194 GLY A CA 1
ATOM 1487 C C . GLY A 1 194 ? -7.098 3.447 20.406 1 97.12 194 GLY A C 1
ATOM 1488 O O . GLY A 1 194 ? -7.527 3.465 19.25 1 97.12 194 GLY A O 1
ATOM 1489 N N . ARG A 1 195 ? -6.422 2.504 21 1 96.94 195 ARG A N 1
ATOM 1490 C CA . ARG A 1 195 ? -6.238 1.212 20.344 1 96.94 195 ARG A CA 1
ATOM 1491 C C . ARG A 1 195 ? -7.207 0.175 20.906 1 96.94 195 ARG A C 1
ATOM 1493 O O . ARG A 1 195 ? -7.672 0.296 22.047 1 96.94 195 ARG A O 1
ATOM 1500 N N . ARG A 1 196 ? -7.547 -0.716 20.047 1 94.38 196 ARG A N 1
ATOM 1501 C CA . ARG A 1 196 ? -8.312 -1.853 20.547 1 94.38 196 ARG A CA 1
ATOM 1502 C C . ARG A 1 196 ? -7.398 -3.029 20.875 1 94.38 196 ARG A C 1
ATOM 1504 O O . ARG A 1 196 ? -6.328 -3.172 20.281 1 94.38 196 ARG A O 1
ATOM 1511 N N . MET B 1 1 ? -10.086 -11.609 10.945 1 96.12 1 MET B N 1
ATOM 1512 C CA . MET B 1 1 ? -10.297 -11.719 9.508 1 96.12 1 MET B CA 1
ATOM 1513 C C . MET B 1 1 ? -9.211 -12.578 8.859 1 96.12 1 MET B C 1
ATOM 1515 O O . MET B 1 1 ? -8.062 -12.57 9.305 1 96.12 1 MET B O 1
ATOM 1519 N N . ASN B 1 2 ? -9.523 -13.383 7.859 1 98.44 2 ASN B N 1
ATOM 1520 C CA . ASN B 1 2 ? -8.555 -14.211 7.152 1 98.44 2 ASN B CA 1
ATOM 1521 C C . ASN B 1 2 ? -8.219 -13.633 5.781 1 98.44 2 ASN B C 1
ATOM 1523 O O . ASN B 1 2 ? -9.078 -13.039 5.129 1 98.44 2 ASN B O 1
ATOM 1527 N N . ALA B 1 3 ? -6.98 -13.742 5.398 1 98.81 3 ALA B N 1
ATOM 1528 C CA . ALA B 1 3 ? -6.52 -13.219 4.117 1 98.81 3 ALA B CA 1
ATOM 1529 C C . ALA B 1 3 ? -5.699 -14.25 3.357 1 98.81 3 ALA B C 1
ATOM 1531 O O . ALA B 1 3 ? -4.824 -14.906 3.932 1 98.81 3 ALA B O 1
ATOM 1532 N N . ALA B 1 4 ? -6.004 -14.43 2.119 1 98.88 4 ALA B N 1
ATOM 1533 C CA . ALA B 1 4 ? -5.18 -15.211 1.2 1 98.88 4 ALA B CA 1
ATOM 1534 C C . ALA B 1 4 ? -4.18 -14.32 0.469 1 98.88 4 ALA B C 1
ATOM 1536 O O . ALA B 1 4 ? -4.566 -13.367 -0.21 1 98.88 4 ALA B O 1
ATOM 1537 N N . VAL B 1 5 ? -2.93 -14.594 0.576 1 98.81 5 VAL B N 1
ATOM 1538 C CA . VAL B 1 5 ? -1.892 -13.828 -0.102 1 98.81 5 VAL B CA 1
ATOM 1539 C C . VAL B 1 5 ? -1.3 -14.648 -1.243 1 98.81 5 VAL B C 1
ATOM 1541 O O . VAL B 1 5 ? -0.742 -15.727 -1.017 1 98.81 5 VAL B O 1
ATOM 1544 N N . CYS B 1 6 ? -1.488 -14.125 -2.482 1 98.5 6 CYS B N 1
ATOM 1545 C CA . CYS B 1 6 ? -0.831 -14.781 -3.609 1 98.5 6 CYS B CA 1
ATOM 1546 C C . CYS B 1 6 ? 0.677 -14.852 -3.395 1 98.5 6 CYS B C 1
ATOM 1548 O O . CYS B 1 6 ? 1.325 -13.828 -3.172 1 98.5 6 CYS B O 1
ATOM 1550 N N . PHE B 1 7 ? 1.18 -16.078 -3.465 1 98.12 7 PHE B N 1
ATOM 1551 C CA . PHE B 1 7 ? 2.533 -16.328 -2.982 1 98.12 7 PHE B CA 1
ATOM 1552 C C . PHE B 1 7 ? 3.359 -17.047 -4.043 1 98.12 7 PHE B C 1
ATOM 1554 O O . PHE B 1 7 ? 2.912 -18.047 -4.621 1 98.12 7 PHE B O 1
ATOM 1561 N N . SER B 1 8 ? 4.508 -16.516 -4.312 1 95.31 8 SER B N 1
ATOM 1562 C CA . SER B 1 8 ? 5.406 -17.078 -5.312 1 95.31 8 SER B CA 1
ATOM 1563 C C . SER B 1 8 ? 6.645 -17.688 -4.664 1 95.31 8 SER B C 1
ATOM 1565 O O . SER B 1 8 ? 7.418 -18.391 -5.328 1 95.31 8 SER B O 1
ATOM 1567 N N . GLY B 1 9 ? 6.863 -17.391 -3.426 1 95.56 9 GLY B N 1
ATOM 1568 C CA . GLY B 1 9 ? 8.094 -17.766 -2.758 1 95.56 9 GLY B CA 1
ATOM 1569 C C . GLY B 1 9 ? 9.148 -16.672 -2.781 1 95.56 9 GLY B C 1
ATOM 1570 O O . GLY B 1 9 ? 10.211 -16.812 -2.178 1 95.56 9 GLY B O 1
ATOM 1571 N N . GLY B 1 10 ? 8.844 -15.57 -3.361 1 95.88 10 GLY B N 1
ATOM 1572 C CA . GLY B 1 10 ? 9.789 -14.469 -3.492 1 95.88 10 GLY B CA 1
ATOM 1573 C C . GLY B 1 10 ? 9.734 -13.5 -2.328 1 95.88 10 GLY B C 1
ATOM 1574 O O . GLY B 1 10 ? 8.945 -13.68 -1.397 1 95.88 10 GLY B O 1
ATOM 1575 N N . LYS B 1 11 ? 10.602 -12.516 -2.385 1 97.31 11 LYS B N 1
ATOM 1576 C CA . LYS B 1 11 ? 10.758 -11.578 -1.282 1 97.31 11 LYS B CA 1
ATOM 1577 C C . LYS B 1 11 ? 9.547 -10.656 -1.164 1 97.31 11 LYS B C 1
ATOM 1579 O O . LYS B 1 11 ? 9.094 -10.359 -0.058 1 97.31 11 LYS B O 1
ATOM 1584 N N . ASP B 1 12 ? 8.953 -10.258 -2.25 1 97.5 12 ASP B N 1
ATOM 1585 C CA . ASP B 1 12 ? 7.875 -9.273 -2.209 1 97.5 12 ASP B CA 1
ATOM 1586 C C . ASP B 1 12 ? 6.594 -9.891 -1.649 1 97.5 12 ASP B C 1
ATOM 1588 O O . ASP B 1 12 ? 5.969 -9.32 -0.752 1 97.5 12 ASP B O 1
ATOM 1592 N N . SER B 1 13 ? 6.23 -11.031 -2.172 1 98.06 13 SER B N 1
ATOM 1593 C CA . SER B 1 13 ? 5.031 -11.688 -1.66 1 98.06 13 SER B CA 1
ATOM 1594 C C . SER B 1 13 ? 5.199 -12.086 -0.197 1 98.06 13 SER B C 1
ATOM 1596 O O . SER B 1 13 ? 4.238 -12.047 0.574 1 98.06 13 SER B O 1
ATOM 1598 N N . SER B 1 14 ? 6.406 -12.438 0.21 1 98.5 14 SER B N 1
ATOM 1599 C CA . SER B 1 14 ? 6.684 -12.75 1.607 1 98.5 14 SER B CA 1
ATOM 1600 C C . SER B 1 14 ? 6.531 -11.516 2.49 1 98.5 14 SER B C 1
ATOM 1602 O O . SER B 1 14 ? 5.938 -11.586 3.57 1 98.5 14 SER B O 1
ATOM 1604 N N . LEU B 1 15 ? 7.09 -10.43 2.02 1 98.69 15 LEU B N 1
ATOM 1605 C CA . LEU B 1 15 ? 6.988 -9.188 2.787 1 98.69 15 LEU B CA 1
ATOM 1606 C C . LEU B 1 15 ? 5.535 -8.742 2.9 1 98.69 15 LEU B C 1
ATOM 1608 O O . LEU B 1 15 ? 5.117 -8.234 3.947 1 98.69 15 LEU B O 1
ATOM 1612 N N . ALA B 1 16 ? 4.773 -8.914 1.819 1 98.69 16 ALA B N 1
ATOM 1613 C CA . ALA B 1 16 ? 3.348 -8.602 1.862 1 98.69 16 ALA B CA 1
ATOM 1614 C C . ALA B 1 16 ? 2.646 -9.391 2.963 1 98.69 16 ALA B C 1
ATOM 1616 O O . ALA B 1 16 ? 1.835 -8.844 3.709 1 98.69 16 ALA B O 1
ATOM 1617 N N . ALA B 1 17 ? 2.988 -10.633 3.076 1 98.81 17 ALA B N 1
ATOM 1618 C CA . ALA B 1 17 ? 2.414 -11.484 4.113 1 98.81 17 ALA B CA 1
ATOM 1619 C C . ALA B 1 17 ? 2.791 -10.992 5.504 1 98.81 17 ALA B C 1
ATOM 1621 O O . ALA B 1 17 ? 1.945 -10.93 6.398 1 98.81 17 ALA B O 1
ATOM 1622 N N . LEU B 1 18 ? 4.035 -10.609 5.688 1 98.69 18 LEU B N 1
ATOM 1623 C CA . LEU B 1 18 ? 4.504 -10.117 6.98 1 98.69 18 LEU B CA 1
ATOM 1624 C C . LEU B 1 18 ? 3.779 -8.836 7.371 1 98.69 18 LEU B C 1
ATOM 1626 O O . LEU B 1 18 ? 3.43 -8.648 8.539 1 98.69 18 LEU B O 1
ATOM 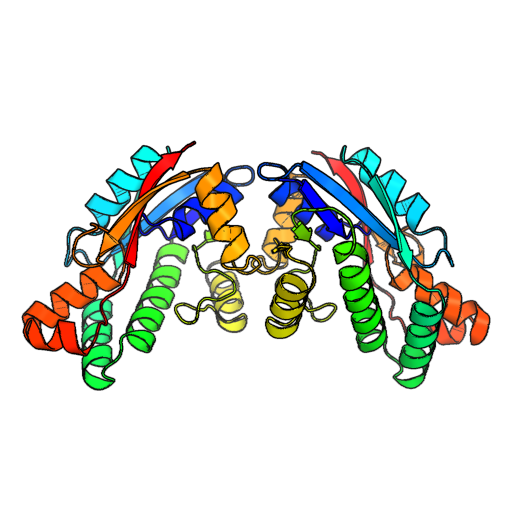1630 N N . LEU B 1 19 ? 3.527 -8 6.418 1 98.44 19 LEU B N 1
ATOM 1631 C CA . LEU B 1 19 ? 2.859 -6.73 6.68 1 98.44 19 LEU B CA 1
ATOM 1632 C C . LEU B 1 19 ? 1.419 -6.953 7.125 1 98.44 19 LEU B C 1
ATOM 1634 O O . LEU B 1 19 ? 0.884 -6.184 7.926 1 98.44 19 LEU B O 1
ATOM 1638 N N . LEU B 1 20 ? 0.828 -8.031 6.621 1 98.69 20 LEU B N 1
ATOM 1639 C CA . LEU B 1 20 ? -0.583 -8.281 6.895 1 98.69 20 LEU B CA 1
ATOM 1640 C C . LEU B 1 20 ? -0.752 -9.133 8.148 1 98.69 20 LEU B C 1
ATOM 1642 O O . LEU B 1 20 ? -1.831 -9.164 8.742 1 98.69 20 LEU B O 1
ATOM 1646 N N . GLU B 1 21 ? 0.258 -9.781 8.57 1 98.5 21 GLU B N 1
ATOM 1647 C CA . GLU B 1 21 ? 0.225 -10.797 9.609 1 98.5 21 GLU B CA 1
ATOM 1648 C C . GLU B 1 21 ? -0.354 -10.242 10.906 1 98.5 21 GLU B C 1
ATOM 1650 O O . GLU B 1 21 ? -1.146 -10.906 11.578 1 98.5 21 GLU B O 1
ATOM 1655 N N . PRO B 1 22 ? -0.027 -8.961 11.344 1 97.44 22 PRO B N 1
ATOM 1656 C CA . PRO B 1 22 ? -0.578 -8.43 12.594 1 97.44 22 PRO B CA 1
ATOM 1657 C C . PRO B 1 22 ? -2.076 -8.148 12.508 1 97.44 22 PRO B C 1
ATOM 1659 O O . PRO B 1 22 ? -2.729 -7.938 13.531 1 97.44 22 PRO B O 1
ATOM 1662 N N . PHE B 1 23 ? -2.688 -8.258 11.32 1 98.06 23 PHE B N 1
ATOM 1663 C CA . PHE B 1 23 ? -4.055 -7.777 11.164 1 98.06 23 PHE B CA 1
ATOM 1664 C C . PHE B 1 23 ? -4.961 -8.883 10.648 1 98.06 23 PHE B C 1
ATOM 1666 O O . PHE B 1 23 ? -6.188 -8.797 10.766 1 98.06 23 PHE B O 1
ATOM 1673 N N . TYR B 1 24 ? -4.324 -9.844 10.031 1 98.56 24 TYR B N 1
ATOM 1674 C CA . TYR B 1 24 ? -5.078 -10.922 9.398 1 98.56 24 TYR B CA 1
ATOM 1675 C C . TYR B 1 24 ? -4.516 -12.281 9.789 1 98.56 24 TYR B C 1
ATOM 1677 O O . TYR B 1 24 ? -3.332 -12.406 10.117 1 98.56 24 TYR B O 1
ATOM 1685 N N . GLU B 1 25 ? -5.352 -13.273 9.836 1 98.69 25 GLU B N 1
ATOM 1686 C CA . GLU B 1 25 ? -4.887 -14.648 9.703 1 98.69 25 GLU B CA 1
ATOM 1687 C C . GLU B 1 25 ? -4.5 -14.961 8.258 1 98.69 25 GLU B C 1
ATOM 1689 O O . GLU B 1 25 ? -5.367 -15.203 7.418 1 98.69 25 GLU B O 1
ATOM 1694 N N . VAL B 1 26 ? -3.258 -15.086 8.016 1 98.81 26 VAL B N 1
ATOM 1695 C CA . VAL B 1 26 ? -2.746 -15.102 6.652 1 98.81 26 VAL B CA 1
ATOM 1696 C C . VAL B 1 26 ? -2.527 -16.547 6.199 1 98.81 26 VAL B C 1
ATOM 1698 O O . VAL B 1 26 ? -1.954 -17.359 6.938 1 98.81 26 VAL B O 1
ATOM 1701 N N . THR B 1 27 ? -3 -16.859 5.059 1 98.88 27 THR B N 1
ATOM 1702 C CA . THR B 1 27 ? -2.654 -18.078 4.332 1 98.88 27 THR B CA 1
ATOM 1703 C C . THR B 1 27 ? -2 -17.734 2.994 1 98.88 27 THR B C 1
ATOM 1705 O O . THR B 1 27 ? -2.518 -16.906 2.236 1 98.88 27 THR B O 1
ATOM 1708 N N . LEU B 1 28 ? -0.838 -18.297 2.799 1 98.81 28 LEU B N 1
ATOM 1709 C CA . LEU B 1 28 ? -0.184 -18.141 1.505 1 98.81 28 LEU B CA 1
ATOM 1710 C C . LEU B 1 28 ? -0.793 -19.078 0.467 1 98.81 28 LEU B C 1
ATOM 1712 O O . LEU B 1 28 ? -0.983 -20.266 0.732 1 98.81 28 LEU B O 1
ATOM 1716 N N . VAL B 1 29 ? -1.115 -18.5 -0.71 1 98.44 29 VAL B N 1
ATOM 1717 C CA . VAL B 1 29 ? -1.809 -19.281 -1.733 1 98.44 29 VA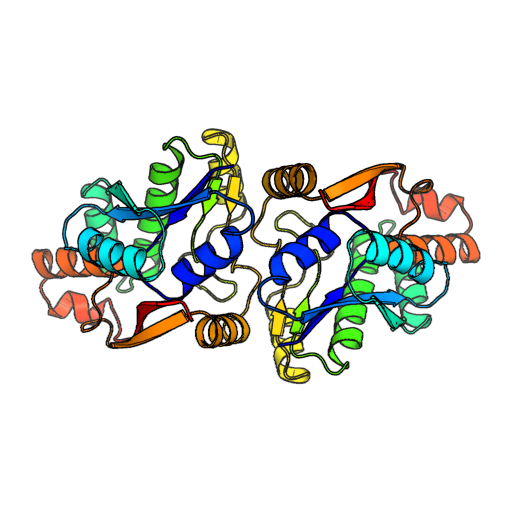L B CA 1
ATOM 1718 C C . VAL B 1 29 ? -0.995 -19.281 -3.025 1 98.44 29 VAL B C 1
ATOM 1720 O O . VAL B 1 29 ? -0.609 -18.219 -3.52 1 98.44 29 VAL B O 1
ATOM 1723 N N . CYS B 1 30 ? -0.729 -20.359 -3.578 1 97.38 30 CYS B N 1
ATOM 1724 C CA . CYS B 1 30 ? -0.087 -20.484 -4.879 1 97.38 30 CYS B CA 1
ATOM 1725 C C . CYS B 1 30 ? -1.087 -20.953 -5.938 1 97.38 30 CYS B C 1
ATOM 1727 O O . CYS B 1 30 ? -1.615 -22.062 -5.859 1 97.38 30 CYS B O 1
ATOM 1729 N N . ALA B 1 31 ? -1.39 -20.062 -6.875 1 95.94 31 ALA B N 1
ATOM 1730 C CA . ALA B 1 31 ? -2.219 -20.422 -8.023 1 95.94 31 ALA B CA 1
ATOM 1731 C C . ALA B 1 31 ? -1.372 -20.984 -9.156 1 95.94 31 ALA B C 1
ATOM 1733 O O . ALA B 1 31 ? -0.444 -20.344 -9.641 1 95.94 31 ALA B O 1
ATOM 1734 N N . THR B 1 32 ? -1.695 -22.188 -9.555 1 95.38 32 THR B N 1
ATOM 1735 C CA . THR B 1 32 ? -0.855 -22.859 -10.531 1 95.38 32 THR B CA 1
ATOM 1736 C C . THR B 1 32 ? -1.687 -23.812 -11.398 1 95.38 32 THR B C 1
ATOM 1738 O O . THR B 1 32 ? -2.705 -24.344 -10.945 1 95.38 32 THR B O 1
ATOM 1741 N N . ALA B 1 33 ? -1.246 -23.953 -12.625 1 93.62 33 ALA B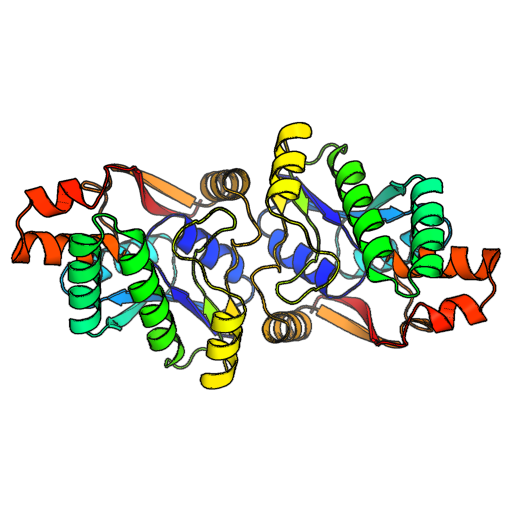 N 1
ATOM 1742 C CA . ALA B 1 33 ? -1.872 -24.922 -13.516 1 93.62 33 ALA B CA 1
ATOM 1743 C C . ALA B 1 33 ? -1.215 -26.281 -13.383 1 93.62 33 ALA B C 1
ATOM 1745 O O . ALA B 1 33 ? -1.662 -27.266 -14 1 93.62 33 ALA B O 1
ATOM 1746 N N . GLY B 1 34 ? -0.18 -26.344 -12.625 1 90.94 34 GLY B N 1
ATOM 1747 C CA . GLY B 1 34 ? 0.485 -27.609 -12.359 1 90.94 34 GLY B CA 1
ATOM 1748 C C . GLY B 1 34 ? 1.379 -28.062 -13.5 1 90.94 34 GLY B C 1
ATOM 1749 O O . GLY B 1 34 ? 1.693 -29.25 -13.625 1 90.94 34 GLY B O 1
ATOM 1750 N N . VAL B 1 35 ? 1.754 -27.156 -14.352 1 87.62 35 VAL B N 1
ATOM 1751 C CA . VAL B 1 35 ? 2.596 -27.484 -15.492 1 87.62 35 VAL B CA 1
ATOM 1752 C C . VAL B 1 35 ? 4.055 -27.578 -15.055 1 87.62 35 VAL B C 1
ATOM 1754 O O . VAL B 1 35 ? 4.883 -28.172 -15.742 1 87.62 35 VAL B O 1
ATOM 1757 N N . ALA B 1 36 ? 4.379 -27.047 -13.898 1 86.44 36 ALA B N 1
ATOM 1758 C CA . ALA B 1 36 ? 5.691 -27.141 -13.266 1 86.44 36 ALA B CA 1
ATOM 1759 C C . ALA B 1 36 ? 5.566 -27.438 -11.773 1 86.44 36 ALA B C 1
ATOM 1761 O O . ALA B 1 36 ? 4.477 -27.734 -11.281 1 86.44 36 ALA B O 1
ATOM 1762 N N . ASP B 1 37 ? 6.664 -27.438 -11.109 1 87 37 ASP B N 1
ATOM 1763 C CA . ASP B 1 37 ? 6.684 -27.734 -9.68 1 87 37 ASP B CA 1
ATOM 1764 C C . ASP B 1 37 ? 6.52 -26.453 -8.852 1 87 37 ASP B C 1
ATOM 1766 O O . ASP B 1 37 ? 7.094 -26.328 -7.77 1 87 37 ASP B O 1
ATOM 1770 N N . SER B 1 38 ? 5.758 -25.609 -9.359 1 89.25 38 SER B N 1
ATOM 1771 C CA . SER B 1 38 ? 5.609 -24.281 -8.766 1 89.25 38 SER B CA 1
ATOM 1772 C C . SER B 1 38 ? 5.012 -24.375 -7.363 1 89.25 38 SER B C 1
ATOM 1774 O O . SER B 1 38 ? 5.504 -23.734 -6.434 1 89.25 38 SER B O 1
ATOM 1776 N N . ALA B 1 39 ? 4.035 -25.203 -7.16 1 91.75 39 ALA B N 1
ATOM 1777 C CA . ALA B 1 39 ? 3.363 -25.297 -5.867 1 91.75 39 ALA B CA 1
ATOM 1778 C C . ALA B 1 39 ? 4.293 -25.891 -4.809 1 91.75 39 ALA B C 1
ATOM 1780 O O . ALA B 1 39 ? 4.27 -25.469 -3.65 1 91.75 39 ALA B O 1
ATOM 1781 N N . ALA B 1 40 ? 5.047 -26.859 -5.223 1 93.19 40 ALA B N 1
ATOM 1782 C CA . ALA B 1 40 ? 5.977 -27.484 -4.293 1 93.19 40 ALA B CA 1
ATOM 1783 C C . ALA B 1 40 ? 7.02 -26.484 -3.801 1 93.19 40 ALA B C 1
ATOM 1785 O O . ALA B 1 40 ? 7.332 -26.438 -2.609 1 93.19 40 ALA B O 1
ATOM 1786 N N . HIS B 1 41 ? 7.535 -25.734 -4.68 1 93.06 41 HIS B N 1
ATOM 1787 C CA . HIS B 1 41 ? 8.539 -24.734 -4.332 1 93.06 41 HIS B CA 1
ATOM 1788 C C . HIS B 1 41 ? 7.949 -23.656 -3.438 1 93.06 41 HIS B C 1
ATOM 1790 O O . HIS B 1 41 ? 8.57 -23.234 -2.455 1 93.06 41 HIS B O 1
ATOM 1796 N N . ALA B 1 42 ? 6.785 -23.188 -3.781 1 95.44 42 ALA B N 1
ATOM 1797 C CA . ALA B 1 42 ? 6.117 -22.156 -2.984 1 95.44 42 ALA B CA 1
ATOM 1798 C C . ALA B 1 42 ? 5.809 -22.672 -1.58 1 95.44 42 ALA B C 1
ATOM 1800 O O . ALA B 1 42 ? 5.926 -21.938 -0.602 1 95.44 42 ALA B O 1
ATOM 1801 N N . ARG B 1 43 ? 5.418 -23.938 -1.502 1 96.88 43 ARG B N 1
ATOM 1802 C CA . ARG B 1 43 ? 5.113 -24.547 -0.21 1 96.88 43 ARG B CA 1
ATOM 1803 C C . ARG B 1 43 ? 6.348 -24.578 0.687 1 96.88 43 ARG B C 1
ATOM 1805 O O . ARG B 1 43 ? 6.27 -24.219 1.866 1 96.88 43 ARG B O 1
ATOM 1812 N N . GLU B 1 44 ? 7.41 -25 0.13 1 96.38 44 GLU B N 1
ATOM 1813 C CA . GLU B 1 44 ? 8.656 -25.031 0.883 1 96.38 44 GLU B CA 1
ATOM 1814 C C . GLU B 1 44 ? 9.016 -23.641 1.411 1 96.38 44 GLU B C 1
ATOM 1816 O O . GLU B 1 44 ? 9.414 -23.5 2.57 1 96.38 44 GLU B O 1
ATOM 1821 N N . ALA B 1 45 ? 8.906 -22.625 0.579 1 96.81 45 ALA B N 1
ATOM 1822 C CA . ALA B 1 45 ? 9.195 -21.25 0.974 1 96.81 45 ALA B CA 1
ATOM 1823 C C . ALA B 1 45 ? 8.242 -20.797 2.076 1 96.81 45 ALA B C 1
ATOM 1825 O O . ALA B 1 45 ? 8.672 -20.156 3.043 1 96.81 45 ALA B O 1
ATOM 1826 N N . ALA B 1 46 ? 6.965 -21.141 1.938 1 98.19 46 ALA B N 1
ATOM 1827 C CA . ALA B 1 46 ? 5.957 -20.75 2.92 1 98.19 46 ALA B CA 1
ATOM 1828 C C . ALA B 1 46 ? 6.277 -21.328 4.293 1 98.19 46 ALA B C 1
ATOM 1830 O O . ALA B 1 46 ? 6.125 -20.656 5.312 1 98.19 46 ALA B O 1
ATOM 1831 N N . GLU B 1 47 ? 6.727 -22.562 4.273 1 97.94 47 GLU B N 1
ATOM 1832 C CA . GLU B 1 47 ? 7.078 -23.25 5.512 1 97.94 47 GLU B CA 1
ATOM 1833 C C . GLU B 1 47 ? 8.227 -22.547 6.23 1 97.94 47 GLU B C 1
ATOM 1835 O O . GLU B 1 47 ? 8.234 -22.453 7.457 1 97.94 47 GLU B O 1
ATOM 1840 N N . THR B 1 48 ? 9.133 -22 5.527 1 97.56 48 THR B N 1
ATOM 1841 C CA . THR B 1 48 ? 10.312 -21.359 6.113 1 97.56 48 THR B CA 1
ATOM 1842 C C . THR B 1 48 ? 9.938 -20.078 6.828 1 97.56 48 THR B C 1
ATOM 1844 O O . THR B 1 48 ? 10.648 -19.625 7.73 1 97.56 48 THR B O 1
ATOM 1847 N N . ILE B 1 49 ? 8.828 -19.484 6.438 1 98.06 49 ILE B N 1
ATOM 1848 C CA . ILE B 1 49 ? 8.469 -18.219 7.059 1 98.06 49 ILE B CA 1
ATOM 1849 C C . ILE B 1 49 ? 7.199 -18.391 7.895 1 98.06 49 ILE B C 1
ATOM 1851 O O . ILE B 1 49 ? 6.57 -17.406 8.297 1 98.06 49 ILE B O 1
ATOM 1855 N N . ASP B 1 50 ? 6.801 -19.609 8.086 1 98.06 50 ASP B N 1
ATOM 1856 C CA . ASP B 1 50 ? 5.836 -20.031 9.102 1 98.06 50 ASP B CA 1
ATOM 1857 C C . ASP B 1 50 ? 4.441 -19.5 8.781 1 98.06 50 ASP B C 1
ATOM 1859 O O . ASP B 1 50 ? 3.795 -18.891 9.633 1 98.06 50 ASP B O 1
ATOM 1863 N N . PHE B 1 51 ? 4 -19.672 7.59 1 98.69 51 PHE B N 1
ATOM 1864 C CA . PHE B 1 51 ? 2.625 -19.391 7.203 1 98.69 51 PHE B CA 1
ATOM 1865 C C . PHE B 1 51 ? 1.938 -20.641 6.676 1 98.69 51 PHE B C 1
ATOM 1867 O O . PHE B 1 51 ? 2.574 -21.484 6.035 1 98.69 51 PHE B O 1
ATOM 1874 N N . PRO B 1 52 ? 0.658 -20.812 6.984 1 98.69 52 PRO B N 1
ATOM 1875 C CA . PRO B 1 52 ? -0.076 -21.859 6.273 1 98.69 52 PRO B CA 1
ATOM 1876 C C . PRO B 1 52 ? -0.045 -21.688 4.758 1 98.69 52 PRO B C 1
ATOM 1878 O O . PRO B 1 52 ? 0.155 -20.562 4.27 1 98.69 52 PRO B O 1
ATOM 1881 N N . PHE B 1 53 ? -0.262 -22.797 4.117 1 98.44 53 PHE B N 1
ATOM 1882 C CA . PHE B 1 53 ? -0.129 -22.797 2.666 1 98.44 53 PHE B CA 1
ATOM 1883 C C . PHE B 1 53 ? -1.278 -23.562 2.018 1 98.44 53 PHE B C 1
ATOM 1885 O O . PHE B 1 53 ? -1.732 -24.578 2.549 1 98.44 53 PHE B O 1
ATOM 1892 N N . GLU B 1 54 ? -1.701 -22.984 0.86 1 97.81 54 GLU B N 1
ATOM 1893 C CA . GLU B 1 54 ? -2.727 -23.656 0.059 1 97.81 54 GLU B CA 1
ATOM 1894 C C . GLU B 1 54 ? -2.426 -23.531 -1.432 1 97.81 54 GLU B C 1
ATOM 1896 O O . GLU B 1 54 ? -1.935 -22.5 -1.89 1 97.81 54 GLU B O 1
ATOM 1901 N N . ARG B 1 55 ? -2.777 -24.547 -2.131 1 96.62 55 ARG B N 1
ATOM 1902 C CA . ARG B 1 55 ? -2.664 -24.547 -3.586 1 96.62 55 ARG B CA 1
ATOM 1903 C C . ARG B 1 55 ? -4.02 -24.312 -4.242 1 96.62 55 ARG B C 1
ATOM 1905 O O . ARG B 1 55 ? -5.035 -24.844 -3.795 1 96.62 55 ARG B O 1
ATOM 1912 N N . VAL B 1 56 ? -4.027 -23.453 -5.234 1 96.44 56 VAL B N 1
ATOM 1913 C CA . VAL B 1 56 ? -5.223 -23.203 -6.035 1 96.44 56 VAL B CA 1
ATOM 1914 C C . VAL B 1 56 ? -4.953 -23.547 -7.492 1 96.44 56 VAL B C 1
ATOM 1916 O O . VAL B 1 56 ? -3.916 -23.188 -8.047 1 96.44 56 VAL B O 1
ATOM 1919 N N . GLU B 1 57 ? -5.902 -24.203 -8.086 1 94.56 57 GLU B N 1
ATOM 1920 C CA . GLU B 1 57 ? -5.707 -24.656 -9.453 1 94.56 57 GLU B CA 1
ATOM 1921 C C . GLU B 1 57 ? -6.172 -23.625 -10.461 1 94.56 57 GLU B C 1
ATOM 1923 O O . GLU B 1 57 ? -7.281 -23.094 -10.352 1 94.56 57 GLU B O 1
ATOM 1928 N N . LEU B 1 58 ? -5.289 -23.344 -11.359 1 95.56 58 LEU B N 1
ATOM 1929 C CA . LEU B 1 58 ? -5.652 -22.547 -12.531 1 95.56 58 LEU B CA 1
ATOM 1930 C C . LEU B 1 58 ? -5.941 -23.469 -13.727 1 95.56 58 LEU B C 1
ATOM 1932 O O . LEU B 1 58 ? -5.402 -24.562 -13.812 1 95.56 58 LEU B O 1
ATOM 1936 N N . GLU B 1 59 ? -6.793 -23 -14.555 1 92.56 59 GLU B N 1
ATOM 1937 C CA . GLU B 1 59 ? -6.996 -23.719 -15.805 1 92.56 59 GLU B CA 1
ATOM 1938 C C . GLU B 1 59 ? -5.734 -23.719 -16.656 1 92.56 59 GLU B C 1
ATOM 1940 O O . GLU B 1 59 ? -5.133 -22.656 -16.875 1 92.56 59 GLU B O 1
ATOM 1945 N N . GLU B 1 60 ? -5.418 -24.859 -17.125 1 93.62 60 GLU B N 1
ATOM 1946 C CA . GLU B 1 60 ? -4.223 -24.953 -17.953 1 93.62 60 GLU B CA 1
ATOM 1947 C C . GLU B 1 60 ? -4.328 -24.062 -19.188 1 93.62 60 GLU B C 1
ATOM 1949 O O . GLU B 1 60 ? -3.324 -23.516 -19.656 1 93.62 60 GLU B O 1
ATOM 1954 N N . SER B 1 61 ? -5.531 -23.906 -19.703 1 95.56 61 SER B N 1
ATOM 1955 C CA . SER B 1 61 ? -5.762 -23.109 -20.906 1 95.56 61 SER B CA 1
ATOM 1956 C C . SER B 1 61 ? -5.301 -21.672 -20.703 1 95.56 61 SER B C 1
ATOM 1958 O O . SER B 1 61 ? -4.828 -21.031 -21.641 1 95.56 61 SER B O 1
ATOM 1960 N N . VAL B 1 62 ? -5.395 -21.219 -19.5 1 95.44 62 VAL B N 1
ATOM 1961 C CA . VAL B 1 62 ? -5.027 -19.828 -19.219 1 95.44 62 VAL B CA 1
ATOM 1962 C C . VAL B 1 62 ? -3.516 -19.656 -19.359 1 95.44 62 VAL B C 1
ATOM 1964 O O . VAL B 1 62 ? -3.043 -18.656 -19.891 1 95.44 62 VAL B O 1
ATOM 1967 N N . VAL B 1 63 ? -2.779 -20.625 -18.922 1 95.56 63 VAL B N 1
ATOM 1968 C CA . VAL B 1 63 ? -1.323 -20.594 -19 1 95.56 63 VAL B CA 1
ATOM 1969 C C . VAL B 1 63 ? -0.88 -20.734 -20.453 1 95.56 63 VAL B C 1
ATOM 1971 O O . VAL B 1 63 ? 0.016 -20.016 -20.906 1 95.56 63 VAL B O 1
ATOM 1974 N N . ARG B 1 64 ? -1.518 -21.625 -21.141 1 96.56 64 ARG B N 1
ATOM 1975 C CA . ARG B 1 64 ? -1.169 -21.844 -22.531 1 96.56 64 ARG B CA 1
ATOM 1976 C C . ARG B 1 64 ? -1.498 -20.625 -23.391 1 96.56 64 ARG B C 1
ATOM 1978 O O . ARG B 1 64 ? -0.737 -20.281 -24.297 1 96.56 64 ARG B O 1
ATOM 1985 N N . GLU B 1 65 ? -2.629 -20.047 -23.125 1 97.19 65 GLU B N 1
ATOM 1986 C CA . GLU B 1 65 ? -2.99 -18.828 -23.844 1 97.19 65 GLU B CA 1
ATOM 1987 C C . GLU B 1 65 ? -1.99 -17.719 -23.562 1 97.19 65 GLU B C 1
ATOM 1989 O O . GLU B 1 65 ? -1.624 -16.953 -24.469 1 97.19 65 GLU B O 1
ATOM 1994 N N . ALA B 1 66 ? -1.578 -17.609 -22.297 1 97.19 66 ALA B N 1
ATOM 1995 C CA . ALA B 1 66 ? -0.562 -16.625 -21.938 1 97.19 66 ALA B CA 1
ATOM 1996 C C . ALA B 1 66 ? 0.749 -16.891 -22.672 1 97.19 66 ALA B C 1
ATOM 1998 O O . ALA B 1 66 ? 1.392 -15.969 -23.172 1 97.19 66 ALA B O 1
ATOM 1999 N N . ALA B 1 67 ? 1.099 -18.125 -22.75 1 97.12 67 ALA B N 1
ATOM 2000 C CA . ALA B 1 67 ? 2.314 -18.531 -23.453 1 97.12 67 ALA B CA 1
ATOM 2001 C C . ALA B 1 67 ? 2.25 -18.125 -24.922 1 97.12 67 ALA B C 1
ATOM 2003 O O . ALA B 1 67 ? 3.209 -17.562 -25.469 1 97.12 67 ALA B O 1
ATOM 2004 N N . GLU B 1 68 ? 1.133 -18.406 -25.547 1 97.44 68 GLU B N 1
ATOM 2005 C CA . GLU B 1 68 ? 0.947 -18.047 -26.938 1 97.44 68 GLU B CA 1
ATOM 2006 C C . GLU B 1 68 ? 1.043 -16.531 -27.141 1 97.44 68 GLU B C 1
ATOM 2008 O O . GLU B 1 68 ? 1.639 -16.078 -28.125 1 97.44 68 GLU B O 1
ATOM 2013 N N . ARG B 1 69 ? 0.458 -15.82 -26.234 1 97.44 69 ARG B N 1
ATOM 2014 C CA . ARG B 1 69 ? 0.497 -14.367 -26.297 1 97.44 69 ARG B CA 1
ATOM 2015 C C . ARG B 1 69 ? 1.928 -13.852 -26.188 1 97.44 69 ARG B C 1
ATOM 2017 O O . ARG B 1 69 ? 2.322 -12.938 -26.922 1 97.44 69 ARG B O 1
ATOM 2024 N N . ILE B 1 70 ? 2.66 -14.406 -25.312 1 97.25 70 ILE B N 1
ATOM 2025 C CA . ILE B 1 70 ? 4.027 -13.977 -25.062 1 97.25 70 ILE B CA 1
ATOM 2026 C C . ILE B 1 70 ? 4.891 -14.234 -26.297 1 97.25 70 ILE B C 1
ATOM 2028 O O . ILE B 1 70 ? 5.684 -13.383 -26.688 1 97.25 70 ILE B O 1
ATOM 2032 N N . VAL B 1 71 ? 4.691 -15.375 -26.859 1 97.19 71 VAL B N 1
ATOM 2033 C CA . VAL B 1 71 ? 5.449 -15.711 -28.062 1 97.19 71 VAL B CA 1
ATOM 2034 C C . VAL B 1 71 ? 5.082 -14.742 -29.188 1 97.19 71 VAL B C 1
ATOM 2036 O O . VAL B 1 71 ? 5.957 -14.266 -29.922 1 97.19 71 VAL B O 1
ATOM 2039 N N . ALA B 1 72 ? 3.801 -14.484 -29.328 1 97.12 72 ALA B N 1
ATOM 2040 C CA . ALA B 1 72 ? 3.32 -13.578 -30.375 1 97.12 72 ALA B CA 1
ATOM 2041 C C . ALA B 1 72 ? 3.832 -12.164 -30.156 1 97.12 72 ALA B C 1
ATOM 2043 O O . ALA B 1 72 ? 4.219 -11.477 -31.109 1 97.12 72 ALA B O 1
ATOM 2044 N N . ASP B 1 73 ? 3.846 -11.695 -28.875 1 95.88 73 ASP B N 1
ATOM 2045 C CA . ASP B 1 73 ? 4.246 -10.344 -28.531 1 95.88 73 ASP B CA 1
ATOM 2046 C C . ASP B 1 73 ? 5.766 -10.195 -28.531 1 95.88 73 ASP B C 1
ATOM 2048 O O . ASP B 1 73 ? 6.285 -9.102 -28.766 1 95.88 73 ASP B O 1
ATOM 2052 N N . GLY B 1 74 ? 6.387 -11.328 -28.203 1 94.88 74 GLY B N 1
ATOM 2053 C CA . GLY B 1 74 ? 7.832 -11.305 -28.062 1 94.88 74 GLY B CA 1
ATOM 2054 C C . GLY B 1 74 ? 8.305 -10.836 -26.703 1 94.88 74 GLY B C 1
ATOM 2055 O O . GLY B 1 74 ? 9.5 -10.656 -26.484 1 94.88 74 GLY B O 1
ATOM 2056 N N . PHE B 1 75 ? 7.34 -10.57 -25.797 1 94.5 75 PHE B N 1
ATOM 2057 C CA . PHE B 1 75 ? 7.676 -10.164 -24.438 1 94.5 75 PHE B CA 1
ATOM 2058 C C . PHE B 1 75 ? 6.641 -10.68 -23.438 1 94.5 75 PHE B C 1
ATOM 2060 O O . PHE B 1 75 ? 5.488 -10.922 -23.812 1 94.5 75 PHE B O 1
ATOM 2067 N N . PRO B 1 76 ? 7.012 -10.82 -22.203 1 94.88 76 PRO B N 1
ATOM 2068 C CA . PRO B 1 76 ? 6.188 -11.578 -21.25 1 94.88 76 PRO B CA 1
ATOM 2069 C C . PRO B 1 76 ? 5.094 -10.719 -20.609 1 94.88 76 PRO B C 1
ATOM 2071 O O . PRO B 1 76 ? 4.156 -11.258 -20.016 1 94.88 76 PRO B O 1
ATOM 2074 N N . ARG B 1 77 ? 5.133 -9.422 -20.703 1 94.12 77 ARG B N 1
ATOM 2075 C CA . ARG B 1 77 ? 4.371 -8.477 -19.906 1 94.12 77 ARG B CA 1
ATOM 2076 C C . ARG B 1 77 ? 2.881 -8.797 -19.953 1 94.12 77 ARG B C 1
ATOM 2078 O O . ARG B 1 77 ? 2.254 -9 -18.906 1 94.12 77 ARG B O 1
ATOM 2085 N N . ASN B 1 78 ? 2.279 -8.906 -21.125 1 95.88 78 ASN B N 1
ATOM 2086 C CA . ASN B 1 78 ? 0.838 -9.078 -21.266 1 95.88 78 ASN B CA 1
ATOM 2087 C C . ASN B 1 78 ? 0.392 -10.461 -20.797 1 95.88 78 ASN B C 1
ATOM 2089 O O . ASN B 1 78 ? -0.694 -10.609 -20.234 1 95.88 78 ASN B O 1
ATOM 2093 N N . GLY B 1 79 ? 1.206 -11.438 -21.094 1 95.81 79 GLY B N 1
ATOM 2094 C CA . GLY B 1 79 ? 0.893 -12.781 -20.625 1 95.81 79 GLY B CA 1
ATOM 2095 C C . GLY B 1 79 ? 0.873 -12.898 -19.109 1 95.81 79 GLY B C 1
ATOM 2096 O O . GLY B 1 79 ? -0.063 -13.461 -18.547 1 95.81 79 GLY B O 1
ATOM 2097 N N . ILE B 1 80 ? 1.847 -12.32 -18.484 1 95.25 80 ILE B N 1
ATOM 2098 C CA . ILE B 1 80 ? 1.953 -12.359 -17.031 1 95.25 80 ILE B CA 1
ATOM 2099 C C . ILE B 1 80 ? 0.78 -11.609 -16.406 1 95.25 80 ILE B C 1
ATOM 2101 O O . ILE B 1 80 ? 0.184 -12.07 -15.422 1 95.25 80 ILE B O 1
ATOM 2105 N N . GLN B 1 81 ? 0.455 -10.469 -16.969 1 96.5 81 GLN B N 1
ATOM 2106 C CA . GLN B 1 81 ? -0.676 -9.68 -16.5 1 96.5 81 GLN B CA 1
ATOM 2107 C C . GLN B 1 81 ? -1.969 -10.492 -16.531 1 96.5 81 GLN B C 1
ATOM 2109 O O . GLN B 1 81 ? -2.734 -10.492 -15.57 1 96.5 81 GLN B O 1
ATOM 2114 N N . ALA B 1 82 ? -2.148 -11.148 -17.641 1 95.69 82 ALA B N 1
ATOM 2115 C CA . ALA B 1 82 ? -3.371 -11.93 -17.828 1 95.69 82 ALA B CA 1
ATOM 2116 C C . ALA B 1 82 ? -3.467 -13.055 -16.797 1 95.69 82 ALA B C 1
ATOM 2118 O O . ALA B 1 82 ? -4.527 -13.281 -16.203 1 95.69 82 ALA B O 1
ATOM 2119 N N . ILE B 1 83 ? -2.406 -13.727 -16.547 1 96.19 83 ILE B N 1
ATOM 2120 C CA . ILE B 1 83 ? -2.404 -14.852 -15.617 1 96.19 83 ILE B CA 1
ATOM 2121 C C . ILE B 1 83 ? -2.627 -14.336 -14.195 1 96.19 83 ILE B C 1
ATOM 2123 O O . ILE B 1 83 ? -3.355 -14.945 -13.414 1 96.19 83 ILE B O 1
ATOM 2127 N N . HIS B 1 84 ? -2.002 -13.227 -13.867 1 97.19 84 HIS B N 1
ATOM 2128 C CA . HIS B 1 84 ? -2.141 -12.68 -12.523 1 97.19 84 HIS B CA 1
ATOM 2129 C C . HIS B 1 84 ? -3.588 -12.297 -12.227 1 97.19 84 HIS B C 1
ATOM 2131 O O . HIS B 1 84 ? -4.113 -12.609 -11.156 1 97.19 84 HIS B O 1
ATOM 2137 N N . GLU B 1 85 ? -4.18 -11.625 -13.195 1 96.81 85 GLU B N 1
ATOM 2138 C CA . GLU B 1 85 ? -5.578 -11.234 -13.023 1 96.81 85 GLU B CA 1
ATOM 2139 C C . GLU B 1 85 ? -6.473 -12.461 -12.875 1 96.81 85 GLU B C 1
ATOM 2141 O O . GLU B 1 85 ? -7.371 -12.484 -12.031 1 96.81 85 GLU B O 1
ATOM 2146 N N . HIS B 1 86 ? -6.203 -13.453 -13.672 1 96.75 86 HIS B N 1
ATOM 2147 C CA . HIS B 1 86 ? -6.965 -14.695 -13.578 1 96.75 86 HIS B CA 1
ATOM 2148 C C . HIS B 1 86 ? -6.754 -15.359 -12.219 1 96.75 86 HIS B C 1
ATOM 2150 O O . HIS B 1 86 ? -7.703 -15.875 -11.617 1 96.75 86 HIS B O 1
ATOM 2156 N N . ALA B 1 87 ? -5.52 -15.375 -11.781 1 97.44 87 ALA B N 1
ATOM 2157 C CA . ALA B 1 87 ? -5.191 -15.945 -10.477 1 97.44 87 ALA B CA 1
ATOM 2158 C C . ALA B 1 87 ? -5.965 -15.25 -9.359 1 97.44 87 ALA B C 1
ATOM 2160 O O . ALA B 1 87 ? -6.527 -15.914 -8.484 1 97.44 87 ALA B O 1
ATOM 2161 N N . LEU B 1 88 ? -6.027 -13.938 -9.375 1 98.12 88 LEU B N 1
ATOM 2162 C CA . LEU B 1 88 ? -6.77 -13.188 -8.367 1 98.12 88 LEU B CA 1
ATOM 2163 C C . LEU B 1 88 ? -8.25 -13.562 -8.383 1 98.12 88 LEU B C 1
ATOM 2165 O O . LEU B 1 88 ? -8.867 -13.695 -7.328 1 98.12 88 LEU B O 1
ATOM 2169 N N . GLU B 1 89 ? -8.781 -13.742 -9.586 1 97.56 89 GLU B N 1
ATOM 2170 C CA . GLU B 1 89 ? -10.18 -14.148 -9.727 1 97.56 89 GLU B CA 1
ATOM 2171 C C . GLU B 1 89 ? -10.422 -15.508 -9.086 1 97.56 89 GLU B C 1
ATOM 2173 O O . GLU B 1 89 ? -11.422 -15.703 -8.383 1 97.56 89 GLU B O 1
ATOM 2178 N N . GLU B 1 90 ? -9.547 -16.406 -9.328 1 97.81 90 GLU B N 1
ATOM 2179 C CA . GLU B 1 90 ? -9.695 -17.75 -8.773 1 97.81 90 GLU B CA 1
ATOM 2180 C C . GLU B 1 90 ? -9.562 -17.734 -7.25 1 97.81 90 GLU B C 1
ATOM 2182 O O . GLU B 1 90 ? -10.336 -18.391 -6.551 1 97.81 90 GLU B O 1
ATOM 2187 N N . VAL B 1 91 ? -8.562 -17.016 -6.777 1 98.12 91 VAL B N 1
ATOM 2188 C CA . VAL B 1 91 ? -8.336 -16.969 -5.336 1 98.12 91 VAL B CA 1
ATOM 2189 C C . VAL B 1 91 ? -9.516 -16.281 -4.656 1 98.12 91 VAL B C 1
ATOM 2191 O O . VAL B 1 91 ? -9.898 -16.641 -3.543 1 98.12 91 VAL B O 1
ATOM 2194 N N . ALA B 1 92 ? -10.125 -15.289 -5.316 1 98 92 ALA B N 1
ATOM 2195 C CA . ALA B 1 92 ? -11.242 -14.531 -4.766 1 98 92 ALA B CA 1
ATOM 2196 C C . ALA B 1 92 ? -12.469 -15.422 -4.582 1 98 92 ALA B C 1
ATOM 2198 O O . ALA B 1 92 ? -13.383 -15.078 -3.834 1 98 92 ALA B O 1
ATOM 2199 N N . GLN B 1 93 ? -12.492 -16.547 -5.297 1 96.88 93 GLN B N 1
ATOM 2200 C CA . GLN B 1 93 ? -13.617 -17.469 -5.203 1 96.88 93 GLN B CA 1
ATOM 2201 C C . GLN B 1 93 ? -13.523 -18.328 -3.949 1 96.88 93 GLN B C 1
ATOM 2203 O O . GLN B 1 93 ? -14.5 -18.984 -3.559 1 96.88 93 GLN B O 1
ATOM 2208 N N . LEU B 1 94 ? -12.359 -18.266 -3.371 1 95.88 94 LEU B N 1
ATOM 2209 C CA . LEU B 1 94 ? -12.188 -19.016 -2.135 1 95.88 94 LEU B CA 1
ATOM 2210 C C . LEU B 1 94 ? -12.867 -18.312 -0.967 1 95.88 94 LEU B C 1
ATOM 2212 O O . LEU B 1 94 ? -13.406 -17.219 -1.125 1 95.88 94 LEU B O 1
ATOM 2216 N N . GLU B 1 95 ? -13 -18.953 0.172 1 95.31 95 GLU B N 1
ATOM 2217 C CA . GLU B 1 95 ? -13.719 -18.406 1.318 1 95.31 95 GLU B CA 1
ATOM 2218 C C . GLU B 1 95 ? -12.781 -17.625 2.23 1 95.31 95 GLU B C 1
ATOM 2220 O O . GLU B 1 95 ? -12.602 -17.984 3.398 1 95.31 95 GLU B O 1
ATOM 2225 N N . TYR B 1 96 ? -12.258 -16.531 1.762 1 98.19 96 TYR B N 1
ATOM 2226 C CA . TYR B 1 96 ? -11.453 -15.609 2.557 1 98.19 96 TYR B CA 1
ATOM 2227 C C . TYR B 1 96 ? -12.102 -14.234 2.623 1 98.19 96 TYR B C 1
ATOM 2229 O O . TYR B 1 96 ? -12.891 -13.875 1.747 1 98.19 96 TYR B O 1
ATOM 2237 N N . ASP B 1 97 ? -11.766 -13.508 3.684 1 98.38 97 ASP B N 1
ATOM 2238 C CA . ASP B 1 97 ? -12.258 -12.141 3.816 1 98.38 97 ASP B CA 1
ATOM 2239 C C . ASP B 1 97 ? -11.508 -11.195 2.885 1 98.38 97 ASP B C 1
ATOM 2241 O O . ASP B 1 97 ? -12.055 -10.18 2.447 1 98.38 97 ASP B O 1
ATOM 2245 N N . ALA B 1 98 ? -10.25 -11.555 2.59 1 98.81 98 ALA B N 1
ATOM 2246 C CA . ALA B 1 98 ? -9.406 -10.688 1.779 1 98.81 98 ALA B CA 1
ATOM 2247 C C . ALA B 1 98 ? -8.461 -11.5 0.9 1 98.81 98 ALA B C 1
ATOM 2249 O O . ALA B 1 98 ? -8.047 -12.602 1.279 1 98.81 98 ALA B O 1
ATOM 2250 N N . VAL B 1 99 ? -8.148 -10.953 -0.243 1 98.81 99 VAL B N 1
ATOM 2251 C CA . VAL B 1 99 ? -7.145 -11.469 -1.165 1 98.81 99 VAL B CA 1
ATOM 2252 C C . VAL B 1 99 ? -6.055 -10.43 -1.385 1 98.81 99 VAL B C 1
ATOM 2254 O O . VAL B 1 99 ? -6.344 -9.258 -1.637 1 98.81 99 VAL B O 1
ATOM 2257 N N . ALA B 1 100 ? -4.82 -10.883 -1.282 1 98.75 100 ALA B N 1
ATOM 2258 C CA . ALA B 1 100 ? -3.701 -9.945 -1.362 1 98.75 100 ALA B CA 1
ATOM 2259 C C . ALA B 1 100 ? -2.625 -10.461 -2.314 1 98.75 100 ALA B C 1
ATOM 2261 O O . ALA B 1 100 ? -2.598 -11.648 -2.648 1 98.75 100 ALA B O 1
ATOM 2262 N N . ASP B 1 101 ? -1.8 -9.562 -2.785 1 98.31 101 ASP B N 1
ATOM 2263 C CA . ASP B 1 101 ? -0.643 -9.945 -3.59 1 98.31 101 ASP B CA 1
ATOM 2264 C C . ASP B 1 101 ? 0.58 -9.109 -3.223 1 98.31 101 ASP B C 1
ATOM 2266 O O . ASP B 1 101 ? 0.511 -8.258 -2.334 1 98.31 101 ASP B O 1
ATOM 2270 N N . GLY B 1 102 ? 1.682 -9.445 -3.871 1 97.38 102 GLY B N 1
ATOM 2271 C CA . GLY B 1 102 ? 2.945 -8.82 -3.516 1 97.38 102 GLY B CA 1
ATOM 2272 C C . GLY B 1 102 ? 3.352 -7.711 -4.469 1 97.38 102 GLY B C 1
ATOM 2273 O O . GLY B 1 102 ? 4.527 -7.348 -4.543 1 97.38 102 GLY B O 1
ATOM 2274 N N . THR B 1 103 ? 2.4 -7.113 -5.266 1 96.56 103 THR B N 1
ATOM 2275 C CA . THR B 1 103 ? 2.75 -6.039 -6.188 1 96.56 103 THR B CA 1
ATOM 2276 C C . THR B 1 103 ? 3.189 -4.793 -5.422 1 96.56 103 THR B C 1
ATOM 2278 O O . THR B 1 103 ? 2.635 -4.477 -4.367 1 96.56 103 THR B O 1
ATOM 2281 N N . ARG B 1 104 ? 4.211 -4.164 -5.965 1 96 104 ARG B N 1
ATOM 2282 C CA . ARG B 1 104 ? 4.746 -2.986 -5.289 1 96 104 ARG B CA 1
ATOM 2283 C C . ARG B 1 104 ? 4.633 -1.747 -6.172 1 96 104 ARG B C 1
ATOM 2285 O O . ARG B 1 104 ? 4.168 -1.831 -7.309 1 96 104 ARG B O 1
ATOM 2292 N N . ARG B 1 105 ? 5.043 -0.608 -5.648 1 96 105 ARG B N 1
ATOM 2293 C CA . ARG B 1 105 ? 4.793 0.7 -6.242 1 96 105 ARG B CA 1
ATOM 2294 C C . ARG B 1 105 ? 5.395 0.786 -7.645 1 96 105 ARG B C 1
ATOM 2296 O O . ARG B 1 105 ? 4.762 1.299 -8.57 1 96 105 ARG B O 1
ATOM 2303 N N . ASP B 1 106 ? 6.57 0.212 -7.836 1 92.81 106 ASP B N 1
ATOM 2304 C CA . ASP B 1 106 ? 7.34 0.471 -9.055 1 92.81 106 ASP B CA 1
ATOM 2305 C C . ASP B 1 106 ? 7.188 -0.674 -10.047 1 92.81 106 ASP B C 1
ATOM 2307 O O . ASP B 1 106 ? 7.859 -0.694 -11.086 1 92.81 106 ASP B O 1
ATOM 2311 N N . ASP B 1 107 ? 6.289 -1.554 -9.734 1 92.94 107 ASP B N 1
ATOM 2312 C CA . ASP B 1 107 ? 6.078 -2.666 -10.656 1 92.94 107 ASP B CA 1
ATOM 2313 C C . ASP B 1 107 ? 5.469 -2.184 -11.969 1 92.94 107 ASP B C 1
ATOM 2315 O O . ASP B 1 107 ? 4.543 -1.371 -11.969 1 92.94 107 ASP B O 1
ATOM 2319 N N . ARG B 1 108 ? 5.941 -2.725 -13.031 1 91.62 108 ARG B N 1
ATOM 2320 C CA . ARG B 1 108 ? 5.332 -2.51 -14.336 1 91.62 108 ARG B CA 1
ATOM 2321 C C . ARG B 1 108 ? 4.305 -3.594 -14.641 1 91.62 108 ARG B C 1
ATOM 2323 O O . ARG B 1 108 ? 3.273 -3.322 -15.266 1 91.62 108 ARG B O 1
ATOM 2330 N N . VAL B 1 109 ? 4.688 -4.828 -14.188 1 92.06 109 VAL B N 1
ATOM 2331 C CA . VAL B 1 109 ? 3.828 -5.996 -14.336 1 92.06 109 VAL B CA 1
ATOM 2332 C C . VAL B 1 109 ? 4.121 -7 -13.227 1 92.06 109 VAL B C 1
ATOM 2334 O O . VAL B 1 109 ? 5.285 -7.262 -12.906 1 92.06 109 VAL B O 1
ATOM 2337 N N . PRO B 1 110 ? 3.115 -7.516 -12.664 1 93.5 110 PRO B N 1
ATOM 2338 C CA . PRO B 1 110 ? 1.704 -7.164 -12.828 1 93.5 110 PRO B CA 1
ATOM 2339 C C . PRO B 1 110 ? 1.342 -5.852 -12.133 1 93.5 110 PRO B C 1
ATOM 2341 O O . PRO B 1 110 ? 2.094 -5.371 -11.281 1 93.5 110 PRO B O 1
ATOM 2344 N N . THR B 1 111 ? 0.286 -5.242 -12.586 1 92.81 111 THR B N 1
ATOM 2345 C CA . THR B 1 111 ? -0.331 -4.082 -11.945 1 92.81 111 THR B CA 1
ATOM 2346 C C . THR B 1 111 ? -1.849 -4.227 -11.914 1 92.81 111 THR B C 1
ATOM 2348 O O . THR B 1 111 ? -2.455 -4.695 -12.875 1 92.81 111 THR B O 1
ATOM 2351 N N . ILE B 1 112 ? -2.385 -3.803 -10.844 1 94.19 112 ILE B N 1
ATOM 2352 C CA . ILE B 1 112 ? -3.83 -3.936 -10.703 1 94.19 112 ILE B CA 1
ATOM 2353 C C . ILE B 1 112 ? -4.477 -2.551 -10.688 1 94.19 112 ILE B C 1
ATOM 2355 O O . ILE B 1 112 ? -4.352 -1.812 -9.711 1 94.19 112 ILE B O 1
ATOM 2359 N N . PRO B 1 113 ? -5.195 -2.258 -11.758 1 93.31 113 PRO B N 1
ATOM 2360 C CA . PRO B 1 113 ? -5.906 -0.977 -11.758 1 93.31 113 PRO B CA 1
ATOM 2361 C C . PRO B 1 113 ? -7.004 -0.914 -10.703 1 93.31 113 PRO B C 1
ATOM 2363 O O . PRO B 1 113 ? -7.559 -1.948 -10.32 1 93.31 113 PRO B O 1
ATOM 2366 N N . ARG B 1 114 ? -7.324 0.274 -10.344 1 93.44 114 ARG B N 1
ATOM 2367 C CA . ARG B 1 114 ? -8.352 0.491 -9.328 1 93.44 114 ARG B CA 1
ATOM 2368 C C . ARG B 1 114 ? -9.68 -0.127 -9.758 1 93.44 114 ARG B C 1
ATOM 2370 O O . ARG B 1 114 ? -10.398 -0.696 -8.938 1 93.44 114 ARG B O 1
ATOM 2377 N N . SER B 1 115 ? -10 0.019 -11.055 1 95.62 115 SER B N 1
ATOM 2378 C CA . SER B 1 115 ? -11.258 -0.513 -11.57 1 95.62 115 SER B CA 1
ATOM 2379 C C . SER B 1 115 ? -11.312 -2.029 -11.43 1 95.62 115 SER B C 1
ATOM 2381 O O . SER B 1 115 ? -12.359 -2.584 -11.07 1 95.62 115 SER B O 1
ATOM 2383 N N . PHE B 1 116 ? -10.195 -2.689 -11.719 1 96.88 116 PHE B N 1
ATOM 2384 C CA . PHE B 1 116 ? -10.141 -4.137 -11.555 1 96.88 116 PHE B CA 1
ATOM 2385 C C . PHE B 1 116 ? -10.305 -4.527 -10.094 1 96.88 116 PHE B C 1
ATOM 2387 O O . PHE B 1 116 ? -11.062 -5.441 -9.766 1 96.88 116 PHE B O 1
ATOM 2394 N N . ALA B 1 117 ? -9.594 -3.832 -9.203 1 97.38 117 ALA B N 1
ATOM 2395 C CA . ALA B 1 117 ? -9.68 -4.094 -7.77 1 97.38 117 ALA B CA 1
ATOM 2396 C C . ALA B 1 117 ? -11.109 -3.938 -7.266 1 97.38 117 ALA B C 1
ATOM 2398 O O . ALA B 1 117 ? -11.625 -4.801 -6.551 1 97.38 117 ALA B O 1
ATOM 2399 N N . GLN B 1 118 ? -11.75 -2.879 -7.645 1 96.44 118 GLN B N 1
ATOM 2400 C CA . GLN B 1 118 ? -13.117 -2.604 -7.219 1 96.44 118 GLN B CA 1
ATOM 2401 C C . GLN B 1 118 ? -14.078 -3.676 -7.727 1 96.44 118 GLN B C 1
ATOM 2403 O O . GLN B 1 118 ? -14.969 -4.117 -6.992 1 96.44 118 GLN B O 1
ATOM 2408 N N . SER B 1 119 ? -13.906 -4.027 -8.992 1 97.69 119 SER B N 1
ATOM 2409 C CA . SER B 1 119 ? -14.742 -5.074 -9.578 1 97.69 119 SER B CA 1
ATOM 2410 C C . SER B 1 119 ? -14.57 -6.395 -8.828 1 97.69 119 SER B C 1
ATOM 2412 O O . SER B 1 119 ? -15.555 -7.074 -8.531 1 97.69 119 SER B O 1
ATOM 2414 N N . LEU B 1 120 ? -13.32 -6.738 -8.594 1 97.81 120 LEU B N 1
ATOM 2415 C CA . LEU B 1 120 ? -13.016 -7.965 -7.863 1 97.81 120 LEU B CA 1
ATOM 2416 C C . LEU B 1 120 ? -13.68 -7.961 -6.492 1 97.81 120 LEU B C 1
ATOM 2418 O O . LEU B 1 120 ? -14.305 -8.945 -6.098 1 97.81 120 LEU B O 1
ATOM 2422 N N . GLU B 1 121 ? -13.594 -6.855 -5.77 1 98.25 121 GLU B N 1
ATOM 2423 C CA . GLU B 1 121 ? -14.172 -6.699 -4.438 1 98.25 121 GLU B CA 1
ATOM 2424 C C . GLU B 1 121 ? -15.688 -6.812 -4.473 1 98.25 121 GLU B C 1
ATOM 2426 O O . GLU B 1 121 ? -16.281 -7.535 -3.672 1 98.25 121 GLU B O 1
ATOM 2431 N N . ASP B 1 122 ? -16.312 -6.156 -5.434 1 97.56 122 ASP B N 1
ATOM 2432 C CA . ASP B 1 122 ? -17.766 -6.098 -5.508 1 97.56 122 ASP B CA 1
ATOM 2433 C C . ASP B 1 122 ? -18.359 -7.457 -5.879 1 97.56 122 ASP B C 1
ATOM 2435 O O . ASP B 1 122 ? -19.359 -7.887 -5.305 1 97.56 122 ASP B O 1
ATOM 2439 N N . ARG B 1 123 ? -17.734 -8.133 -6.816 1 97.88 123 ARG B N 1
ATOM 2440 C CA . ARG B 1 123 ? -18.281 -9.367 -7.352 1 97.88 123 ARG B CA 1
ATOM 2441 C C . ARG B 1 123 ? -18.125 -10.516 -6.355 1 97.88 123 ARG B C 1
ATOM 2443 O O . ARG B 1 123 ? -18.984 -11.406 -6.293 1 97.88 123 ARG B O 1
ATOM 2450 N N . HIS B 1 124 ? -17.094 -10.469 -5.586 1 97.94 124 HIS B N 1
ATOM 2451 C CA . HIS B 1 124 ? -16.797 -11.617 -4.738 1 97.94 124 HIS B CA 1
ATOM 2452 C C . HIS B 1 124 ? -17.047 -11.297 -3.266 1 97.94 124 HIS B C 1
ATOM 2454 O O . HIS B 1 124 ? -17 -12.188 -2.416 1 97.94 124 HIS B O 1
ATOM 2460 N N . GLY B 1 125 ? -17.312 -9.992 -2.893 1 97.38 125 GLY B N 1
ATOM 2461 C CA . GLY B 1 125 ? -17.547 -9.609 -1.511 1 97.38 125 GLY B CA 1
ATOM 2462 C C . GLY B 1 125 ? -16.328 -9.742 -0.628 1 97.38 125 GLY B C 1
ATOM 2463 O O . GLY B 1 125 ? -16.422 -10.234 0.499 1 97.38 125 GLY B O 1
ATOM 2464 N N . ILE B 1 126 ? -15.172 -9.367 -1.204 1 98.31 126 ILE B N 1
ATOM 2465 C CA . ILE B 1 126 ? -13.914 -9.477 -0.476 1 98.31 126 ILE B CA 1
ATOM 2466 C C . ILE B 1 126 ? -13.18 -8.141 -0.509 1 98.31 126 ILE B C 1
ATOM 2468 O O . ILE B 1 126 ? -13.602 -7.211 -1.197 1 98.31 126 ILE B O 1
ATOM 2472 N N . ASP B 1 127 ? -12.133 -8.039 0.283 1 98.44 127 ASP B N 1
ATOM 2473 C CA . ASP B 1 127 ? -11.18 -6.938 0.166 1 98.44 127 ASP B CA 1
ATOM 2474 C C . ASP B 1 127 ? -9.969 -7.352 -0.66 1 98.44 127 ASP B C 1
ATOM 2476 O O . ASP B 1 127 ? -9.359 -8.391 -0.402 1 98.44 127 ASP B O 1
ATOM 2480 N N . TYR B 1 128 ? -9.68 -6.625 -1.65 1 98.75 128 TYR B N 1
ATOM 2481 C CA . TYR B 1 128 ? -8.398 -6.785 -2.326 1 98.75 128 TYR B CA 1
ATOM 2482 C C . TYR B 1 128 ? -7.324 -5.918 -1.677 1 98.75 128 TYR B C 1
ATOM 2484 O O . TYR B 1 128 ? -7.543 -4.727 -1.436 1 98.75 128 TYR B O 1
ATOM 2492 N N . LEU B 1 129 ? -6.141 -6.543 -1.39 1 98.69 129 LEU B N 1
ATOM 2493 C CA . LEU B 1 129 ? -5.059 -5.84 -0.711 1 98.69 129 LEU B CA 1
ATOM 2494 C C . LEU B 1 129 ? -3.764 -5.934 -1.511 1 98.69 129 LEU B C 1
ATOM 2496 O O .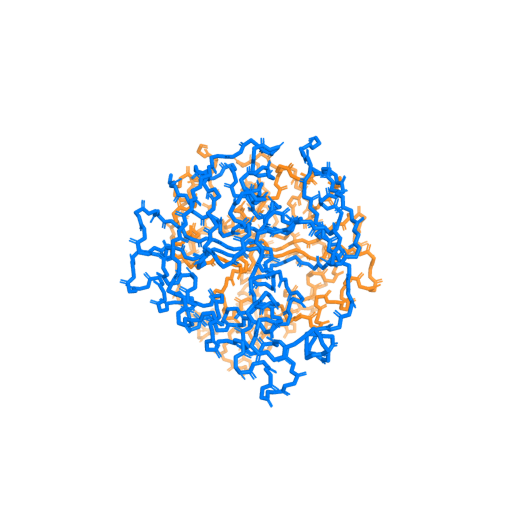 LEU B 1 129 ? -3.416 -7.004 -2.016 1 98.69 129 LEU B O 1
ATOM 2500 N N . SER B 1 130 ? -3.059 -4.848 -1.66 1 98.31 130 SER B N 1
ATOM 2501 C CA . SER B 1 130 ? -1.705 -4.781 -2.199 1 98.31 130 SER B CA 1
ATOM 2502 C C . SER B 1 130 ? -0.79 -3.963 -1.294 1 98.31 130 SER B C 1
ATOM 2504 O O . SER B 1 130 ? -0.428 -2.832 -1.626 1 98.31 130 SER B O 1
ATO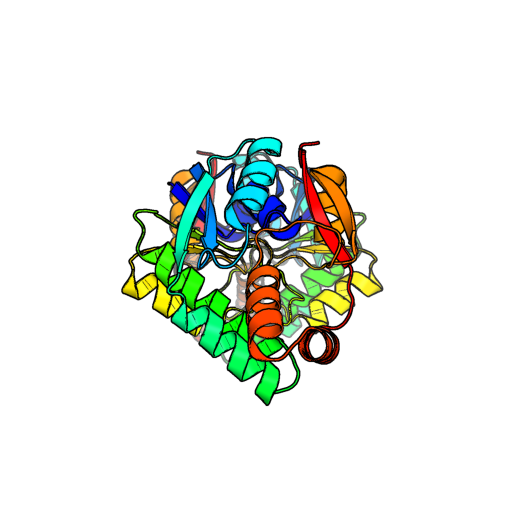M 2506 N N . PRO B 1 131 ? -0.288 -4.598 -0.257 1 98 131 PRO B N 1
ATOM 2507 C CA . PRO B 1 131 ? 0.359 -3.881 0.844 1 98 131 PRO B CA 1
ATOM 2508 C C . PRO B 1 131 ? 1.613 -3.131 0.403 1 98 131 PRO B C 1
ATOM 2510 O O . PRO B 1 131 ? 2.027 -2.172 1.061 1 98 131 PRO B O 1
ATOM 2513 N N . LEU B 1 132 ? 2.189 -3.5 -0.692 1 98.25 132 LEU B N 1
ATOM 2514 C CA . LEU B 1 132 ? 3.492 -2.947 -1.046 1 98.25 132 LEU B CA 1
ATOM 2515 C C . LEU B 1 132 ? 3.352 -1.86 -2.107 1 98.25 132 LEU B C 1
ATOM 2517 O O . LEU B 1 132 ? 4.344 -1.25 -2.512 1 98.25 132 LEU B O 1
ATOM 2521 N N . THR B 1 133 ? 2.154 -1.522 -2.535 1 97 133 THR B N 1
ATOM 2522 C CA . THR B 1 133 ? 1.955 -0.568 -3.619 1 97 133 THR B CA 1
ATOM 2523 C C . THR B 1 133 ? 2.324 0.844 -3.17 1 97 133 THR B C 1
ATOM 2525 O O . THR B 1 133 ? 2.504 1.737 -4 1 97 133 THR B O 1
ATOM 2528 N N . GLY B 1 134 ? 2.479 1.016 -1.858 1 97.19 134 GLY B N 1
ATOM 2529 C CA . GLY B 1 134 ? 2.91 2.305 -1.34 1 97.19 134 GLY B CA 1
ATOM 2530 C C . GLY B 1 134 ? 4.383 2.344 -0.988 1 97.19 134 GLY B C 1
ATOM 2531 O O . GLY B 1 134 ? 4.859 3.305 -0.38 1 97.19 134 GLY B O 1
ATOM 2532 N N . PHE B 1 135 ? 5.137 1.346 -1.332 1 97.94 135 PHE B N 1
ATOM 2533 C CA . PHE B 1 135 ? 6.551 1.222 -0.998 1 97.94 135 PHE B CA 1
ATOM 2534 C C . PHE B 1 135 ? 7.406 1.168 -2.26 1 97.94 135 PHE B C 1
ATOM 2536 O O . PHE B 1 135 ? 7.145 0.364 -3.158 1 97.94 135 PHE B O 1
ATOM 2543 N N . GLY B 1 136 ? 8.383 2.033 -2.297 1 96.62 136 GLY B N 1
ATOM 2544 C CA . GLY B 1 136 ? 9.344 1.953 -3.385 1 96.62 136 GLY B CA 1
ATOM 2545 C C . GLY B 1 136 ? 10.32 0.803 -3.234 1 96.62 136 GLY B C 1
ATOM 2546 O O . GLY B 1 136 ? 10.391 0.17 -2.178 1 96.62 136 GLY B O 1
ATOM 2547 N N . ARG B 1 137 ? 11.07 0.552 -4.25 1 95 137 ARG B N 1
ATOM 2548 C CA . ARG B 1 137 ? 12.008 -0.563 -4.281 1 95 137 ARG B CA 1
ATOM 2549 C C . ARG B 1 137 ? 13.008 -0.472 -3.129 1 95 137 ARG B C 1
ATOM 2551 O O . ARG B 1 137 ? 13.32 -1.479 -2.494 1 95 137 ARG B O 1
ATOM 2558 N N . GLY B 1 138 ? 13.477 0.724 -2.904 1 95.75 138 GLY B N 1
ATOM 2559 C CA . GLY B 1 138 ? 14.422 0.905 -1.816 1 95.75 138 GLY B CA 1
ATOM 2560 C C . GLY B 1 138 ? 13.867 0.495 -0.466 1 95.75 138 GLY B C 1
ATOM 2561 O O . GLY B 1 138 ? 14.531 -0.214 0.295 1 95.75 138 GLY B O 1
ATOM 2562 N N . ALA B 1 139 ? 12.703 0.929 -0.146 1 98.06 139 ALA B N 1
ATOM 2563 C CA . ALA B 1 139 ? 12.055 0.588 1.115 1 98.06 139 ALA B CA 1
ATOM 2564 C C . ALA B 1 139 ? 11.836 -0.918 1.231 1 98.06 139 ALA B C 1
ATOM 2566 O O . ALA B 1 139 ? 12.094 -1.509 2.283 1 98.06 139 ALA B O 1
ATOM 2567 N N . VAL B 1 140 ? 11.375 -1.542 0.172 1 97.94 140 VAL B N 1
ATOM 2568 C CA . VAL B 1 140 ? 11.117 -2.979 0.155 1 97.94 140 VAL B CA 1
ATOM 2569 C C . VAL B 1 140 ? 12.414 -3.738 0.416 1 97.94 140 VAL B C 1
ATOM 2571 O O . VAL B 1 140 ? 12.453 -4.648 1.247 1 97.94 140 VAL B O 1
ATOM 2574 N N . ASP B 1 141 ? 13.445 -3.33 -0.267 1 97 141 ASP B N 1
ATOM 2575 C CA . ASP B 1 141 ? 14.734 -3.996 -0.096 1 97 141 ASP B CA 1
ATOM 2576 C C . ASP B 1 141 ? 15.219 -3.896 1.35 1 97 141 ASP B C 1
ATOM 2578 O O . ASP B 1 141 ? 15.711 -4.875 1.912 1 97 141 ASP B O 1
ATOM 2582 N N . ARG B 1 142 ? 15.055 -2.756 1.982 1 97.62 142 ARG B N 1
ATOM 2583 C CA . ARG B 1 142 ? 15.492 -2.557 3.361 1 97.62 142 ARG B CA 1
ATOM 2584 C C . ARG B 1 142 ? 14.68 -3.42 4.32 1 97.62 142 ARG B C 1
ATOM 2586 O O . ARG B 1 142 ? 15.242 -4.027 5.238 1 97.62 142 ARG B O 1
ATOM 2593 N N . LEU B 1 143 ? 13.422 -3.467 4.086 1 98.25 143 LEU B N 1
ATOM 2594 C CA . LEU B 1 143 ? 12.555 -4.273 4.941 1 98.25 143 LEU B CA 1
ATOM 2595 C C . LEU B 1 143 ? 12.867 -5.758 4.785 1 98.25 143 LEU B C 1
ATOM 2597 O O . LEU B 1 143 ? 12.914 -6.492 5.773 1 98.25 143 LEU B O 1
ATOM 2601 N N . VAL B 1 144 ? 13.031 -6.191 3.578 1 98.19 144 VAL B N 1
ATOM 2602 C CA . VAL B 1 144 ? 13.375 -7.582 3.309 1 98.19 144 VAL B CA 1
ATOM 2603 C C . VAL B 1 144 ? 14.695 -7.93 3.996 1 98.19 144 VAL B C 1
ATOM 2605 O O . VAL B 1 144 ? 14.797 -8.961 4.664 1 98.19 144 VAL B O 1
ATOM 2608 N N . GLU B 1 145 ? 15.641 -7.055 3.85 1 97.25 145 GLU B N 1
ATOM 2609 C CA . GLU B 1 145 ? 16.969 -7.285 4.434 1 97.25 145 GLU B CA 1
ATOM 2610 C C . GLU B 1 145 ? 16.875 -7.422 5.949 1 97.25 145 GLU B C 1
ATOM 2612 O O . GLU B 1 145 ? 17.609 -8.211 6.547 1 97.25 145 GLU B O 1
ATOM 2617 N N . THR B 1 146 ? 15.977 -6.734 6.547 1 97.12 146 THR B N 1
ATOM 2618 C CA . THR B 1 146 ? 15.898 -6.703 8 1 97.12 146 THR B CA 1
ATOM 2619 C C . THR B 1 146 ? 15 -7.82 8.523 1 97.12 146 THR B C 1
ATOM 2621 O O . THR B 1 146 ? 15.195 -8.312 9.633 1 97.12 146 THR B O 1
ATOM 2624 N N . ARG B 1 147 ? 14.086 -8.328 7.633 1 97.94 147 ARG B N 1
ATOM 2625 C CA . ARG B 1 147 ? 13.039 -9.18 8.195 1 97.94 147 ARG B CA 1
ATOM 2626 C C . ARG B 1 147 ? 13.109 -10.586 7.602 1 97.94 147 ARG B C 1
ATOM 2628 O O . ARG B 1 147 ? 12.539 -11.531 8.156 1 97.94 147 ARG B O 1
ATOM 2635 N N . LEU B 1 148 ? 13.781 -10.719 6.484 1 98.44 148 LEU B N 1
ATOM 2636 C CA . LEU B 1 148 ? 13.766 -11.992 5.777 1 98.44 148 LEU B CA 1
ATOM 2637 C C . LEU B 1 148 ? 15.188 -12.438 5.422 1 98.44 148 LEU B C 1
ATOM 2639 O O . LEU B 1 148 ? 16.078 -11.594 5.25 1 98.44 148 LEU B O 1
ATOM 2643 N N . ASP B 1 149 ? 15.336 -13.688 5.43 1 98.25 149 ASP B N 1
ATOM 2644 C CA . ASP B 1 149 ? 16.484 -14.32 4.785 1 98.25 149 ASP B CA 1
ATOM 2645 C C . ASP B 1 149 ? 16.141 -14.758 3.363 1 98.25 149 ASP B C 1
ATOM 2647 O O . ASP B 1 149 ? 15.219 -15.555 3.158 1 98.25 149 ASP B O 1
ATOM 2651 N N . VAL B 1 150 ? 16.828 -14.188 2.395 1 97.12 150 VAL B N 1
ATOM 2652 C CA . VAL B 1 150 ? 16.484 -14.422 1 1 97.12 150 VAL B CA 1
ATOM 2653 C C . VAL B 1 150 ? 17.703 -14.898 0.227 1 97.12 150 VAL B C 1
ATOM 2655 O O . VAL B 1 150 ? 18.828 -14.43 0.475 1 97.12 150 VAL B O 1
ATOM 2658 N N . GLU B 1 151 ? 17.484 -15.797 -0.605 1 95.69 151 GLU B N 1
ATOM 2659 C CA . GLU B 1 151 ? 18.484 -16.234 -1.579 1 95.69 151 GLU B CA 1
ATOM 2660 C C . GLU B 1 151 ? 18.234 -15.602 -2.945 1 95.69 151 GLU B C 1
ATOM 2662 O O . GLU B 1 151 ? 17.094 -15.57 -3.418 1 95.69 151 GLU B O 1
ATOM 2667 N N . ALA B 1 152 ? 19.344 -15.141 -3.498 1 93.38 152 ALA B N 1
ATOM 2668 C CA . ALA B 1 152 ? 19.234 -14.523 -4.82 1 93.38 152 ALA B CA 1
ATOM 2669 C C . ALA B 1 152 ? 20.094 -15.258 -5.84 1 93.38 152 ALA B C 1
ATOM 2671 O O . ALA B 1 152 ? 21.172 -15.758 -5.504 1 93.38 152 ALA B O 1
ATOM 2672 N N . GLY B 1 153 ? 19.531 -15.336 -7.09 1 91.81 153 GLY B N 1
ATOM 2673 C CA . GLY B 1 153 ? 20.25 -15.969 -8.188 1 91.81 153 GLY B CA 1
ATOM 2674 C C . GLY B 1 153 ? 19.547 -15.805 -9.523 1 91.81 153 GLY B C 1
ATOM 2675 O O . GLY B 1 153 ? 18.516 -15.141 -9.617 1 91.81 153 GLY B O 1
ATOM 2676 N N . PRO B 1 154 ? 20.25 -16.312 -10.578 1 88.88 154 PRO B N 1
ATOM 2677 C CA . PRO B 1 154 ? 19.609 -16.25 -11.891 1 88.88 154 PRO B CA 1
ATOM 2678 C C . PRO B 1 154 ? 18.234 -16.938 -11.914 1 88.88 154 PRO B C 1
ATOM 2680 O O . PRO B 1 154 ? 18.047 -17.953 -11.258 1 88.88 154 PRO B O 1
ATOM 2683 N N . SER B 1 155 ? 17.266 -16.375 -12.648 1 81.81 155 SER B N 1
ATOM 2684 C CA . SER B 1 155 ? 15.891 -16.844 -12.711 1 81.81 155 SER B CA 1
ATOM 2685 C C . SER B 1 155 ? 15.82 -18.312 -13.055 1 81.81 155 SER B C 1
ATOM 2687 O O . SER B 1 155 ? 14.945 -19.031 -12.562 1 81.81 155 SER B O 1
ATOM 2689 N N . GLU B 1 156 ? 16.797 -18.797 -13.781 1 79.5 156 GLU B N 1
ATOM 2690 C CA . GLU B 1 156 ? 16.797 -20.188 -14.227 1 79.5 156 GLU B CA 1
ATOM 2691 C C . GLU B 1 156 ? 17.281 -21.125 -13.133 1 79.5 156 GLU B C 1
ATOM 2693 O O . GLU B 1 156 ? 17.031 -22.328 -13.188 1 79.5 156 GLU B O 1
ATOM 2698 N N . GLN B 1 157 ? 17.844 -20.5 -12.109 1 82 157 GLN B N 1
ATOM 2699 C CA . GLN B 1 157 ? 18.5 -21.328 -11.102 1 82 157 GLN B CA 1
ATOM 2700 C C . GLN B 1 157 ? 17.75 -21.281 -9.773 1 82 157 GLN B C 1
ATOM 2702 O O . GLN B 1 157 ? 17.969 -22.125 -8.898 1 82 157 GLN B O 1
ATOM 2707 N N . VAL B 1 158 ? 16.891 -20.344 -9.547 1 84.81 158 VAL B N 1
ATOM 2708 C CA . VAL B 1 158 ? 16.172 -20.188 -8.289 1 84.81 158 VAL B CA 1
ATOM 2709 C C . VAL B 1 158 ? 14.766 -20.797 -8.422 1 84.81 158 VAL B C 1
ATOM 2711 O O . VAL B 1 158 ? 13.93 -20.266 -9.164 1 84.81 158 VAL B O 1
ATOM 2714 N N . PRO B 1 159 ? 14.516 -21.891 -7.836 1 82.25 159 PRO B N 1
ATOM 2715 C CA . PRO B 1 159 ? 13.172 -22.469 -7.902 1 82.25 159 PRO B CA 1
ATOM 2716 C C . PRO B 1 159 ? 12.102 -21.562 -7.305 1 82.25 159 PRO B C 1
ATOM 2718 O O . PRO B 1 159 ? 12.273 -21.062 -6.195 1 82.25 159 PRO B O 1
ATOM 2721 N N . LYS B 1 160 ? 11.031 -21.312 -8.078 1 85.06 160 LYS B N 1
ATOM 2722 C CA . LYS B 1 160 ? 9.969 -20.422 -7.598 1 85.06 160 LYS B CA 1
ATOM 2723 C C . LYS B 1 160 ? 8.594 -20.953 -8.016 1 85.06 160 LYS B C 1
ATOM 2725 O O . LYS B 1 160 ? 8.484 -21.766 -8.938 1 85.06 160 LYS B O 1
ATOM 2730 N N . GLY B 1 161 ? 7.652 -20.484 -7.23 1 86.62 161 GLY B N 1
ATOM 2731 C CA . GLY B 1 161 ? 6.266 -20.812 -7.539 1 86.62 161 GLY B CA 1
ATOM 2732 C C . GLY B 1 161 ? 5.559 -19.703 -8.305 1 86.62 161 GLY B C 1
ATOM 2733 O O . GLY B 1 161 ? 4.387 -19.422 -8.047 1 86.62 161 GLY B O 1
ATOM 2734 N N . ASP B 1 162 ? 6.316 -19.047 -9.273 1 88.38 162 ASP B N 1
ATOM 2735 C CA . ASP B 1 162 ? 5.711 -17.922 -9.977 1 88.38 162 ASP B CA 1
ATOM 2736 C C . ASP B 1 162 ? 5.172 -18.344 -11.336 1 88.38 162 ASP B C 1
ATOM 2738 O O . ASP B 1 162 ? 5.434 -19.453 -11.797 1 88.38 162 ASP B O 1
ATOM 2742 N N . TYR B 1 163 ? 4.426 -17.484 -11.969 1 91.25 163 TYR B N 1
ATOM 2743 C CA . TYR B 1 163 ? 3.805 -17.719 -13.266 1 91.25 163 TYR B CA 1
ATOM 2744 C C . TYR B 1 163 ? 4.859 -17.953 -14.344 1 91.25 163 TYR B C 1
ATOM 2746 O O . TYR B 1 163 ? 4.66 -18.75 -15.258 1 91.25 163 TYR B O 1
ATOM 2754 N N . GLU B 1 164 ? 5.938 -17.219 -14.156 1 90.81 164 GLU B N 1
ATOM 2755 C CA . GLU B 1 164 ? 6.98 -17.25 -15.18 1 90.81 164 GLU B CA 1
ATOM 2756 C C . GLU B 1 164 ? 7.523 -18.672 -15.367 1 90.81 164 GLU B C 1
ATOM 2758 O O . GLU B 1 164 ? 7.758 -19.109 -16.5 1 90.81 164 GLU B O 1
ATOM 2763 N N . THR B 1 165 ? 7.691 -19.328 -14.297 1 90 165 THR B N 1
ATOM 2764 C CA . THR B 1 165 ? 8.203 -20.688 -14.344 1 90 165 THR B CA 1
ATOM 2765 C C . THR B 1 165 ? 7.281 -21.578 -15.164 1 90 165 THR B C 1
ATOM 2767 O O . THR B 1 165 ? 7.746 -22.375 -15.992 1 90 165 THR B O 1
ATOM 2770 N N . GLU B 1 166 ? 6.031 -21.453 -14.977 1 92.75 166 GLU B N 1
ATOM 2771 C CA . GLU B 1 166 ? 5.051 -22.281 -15.688 1 92.75 166 GLU B CA 1
ATOM 2772 C C . GLU B 1 166 ? 4.965 -21.891 -17.156 1 92.75 166 GLU B C 1
ATOM 2774 O O . GLU B 1 166 ? 4.906 -22.766 -18.031 1 92.75 166 GLU B O 1
ATOM 2779 N N . ILE B 1 167 ? 5.004 -20.672 -17.438 1 94.44 167 ILE B N 1
ATOM 2780 C CA . ILE B 1 167 ? 4.918 -20.188 -18.812 1 94.44 167 ILE B CA 1
ATOM 2781 C C . ILE B 1 167 ? 6.141 -20.656 -19.594 1 94.44 167 ILE B C 1
ATOM 2783 O O . ILE B 1 167 ? 6.02 -21.109 -20.734 1 94.44 167 ILE B O 1
ATOM 2787 N N . ARG B 1 168 ? 7.27 -20.516 -18.984 1 92.75 168 ARG B N 1
ATOM 2788 C CA . ARG B 1 168 ? 8.508 -20.953 -19.625 1 92.75 168 ARG B CA 1
ATOM 2789 C C . ARG B 1 168 ? 8.438 -22.438 -20 1 92.75 168 ARG B C 1
ATOM 2791 O O . ARG B 1 168 ? 8.867 -22.828 -21.078 1 92.75 168 ARG B O 1
ATOM 2798 N N . ALA B 1 169 ? 7.93 -23.203 -19.047 1 92.94 169 ALA B N 1
ATOM 2799 C CA . ALA B 1 169 ? 7.805 -24.641 -19.297 1 92.94 169 ALA B CA 1
ATOM 2800 C C . ALA B 1 169 ? 6.906 -24.906 -20.5 1 92.94 169 ALA B C 1
ATOM 2802 O O . ALA B 1 169 ? 7.23 -25.75 -21.344 1 92.94 169 ALA B O 1
ATOM 2803 N N . VAL B 1 170 ? 5.805 -24.203 -20.609 1 95.44 170 VAL B N 1
ATOM 2804 C CA . VAL B 1 170 ? 4.855 -24.391 -21.703 1 95.44 170 VAL B CA 1
ATOM 2805 C C . VAL B 1 170 ? 5.492 -23.938 -23.031 1 95.44 170 VAL B C 1
ATOM 2807 O O . VAL B 1 170 ? 5.359 -24.625 -24.047 1 95.44 170 VAL B O 1
ATOM 2810 N N . ILE B 1 171 ? 6.176 -22.859 -23.031 1 96.25 171 ILE B N 1
ATOM 2811 C CA . ILE B 1 171 ? 6.812 -22.344 -24.234 1 96.25 171 ILE B CA 1
ATOM 2812 C C . ILE B 1 171 ? 7.91 -23.312 -24.688 1 96.25 171 ILE B C 1
ATOM 2814 O O . ILE B 1 171 ? 8.039 -23.594 -25.891 1 96.25 171 ILE B O 1
ATOM 2818 N N . ALA B 1 172 ? 8.703 -23.75 -23.719 1 95 172 ALA B N 1
ATOM 2819 C CA . ALA B 1 172 ? 9.75 -24.703 -24.047 1 95 172 ALA B CA 1
ATOM 2820 C C . ALA B 1 172 ? 9.164 -25.953 -24.703 1 95 172 ALA B C 1
ATOM 2822 O O . ALA B 1 172 ? 9.727 -26.469 -25.672 1 95 172 ALA B O 1
ATOM 2823 N N . GLU B 1 173 ? 8.07 -26.391 -24.188 1 95.25 173 GLU B N 1
ATOM 2824 C CA . GLU B 1 173 ? 7.398 -27.594 -24.688 1 95.25 173 GLU B CA 1
ATOM 2825 C C . GLU B 1 173 ? 6.84 -27.375 -26.094 1 95.25 173 GLU B C 1
ATOM 2827 O O . GLU B 1 173 ? 6.988 -28.234 -26.969 1 95.25 173 GLU B O 1
ATOM 2832 N N . GLU B 1 174 ? 6.352 -26.172 -26.391 1 95.56 174 GLU B N 1
ATOM 2833 C CA . GLU B 1 174 ? 5.578 -25.938 -27.609 1 95.56 174 GLU B CA 1
ATOM 2834 C C . GLU B 1 174 ? 6.426 -25.281 -28.672 1 95.56 174 GLU B C 1
ATOM 2836 O O . GLU B 1 174 ? 6.191 -25.469 -29.875 1 95.56 174 GLU B O 1
ATOM 2841 N N . HIS B 1 175 ? 7.418 -24.5 -28.281 1 95.81 175 HIS B N 1
ATOM 2842 C CA . HIS B 1 175 ? 8.125 -23.688 -29.25 1 95.81 175 HIS B CA 1
ATOM 2843 C C . HIS B 1 175 ? 9.633 -23.875 -29.141 1 95.81 175 HIS B C 1
ATOM 2845 O O . HIS B 1 175 ? 10.398 -23.297 -29.922 1 95.81 175 HIS B O 1
ATOM 2851 N N . GLY B 1 176 ? 10.039 -24.656 -28.141 1 94.69 176 GLY B N 1
ATOM 2852 C CA . GLY B 1 176 ? 11.461 -24.922 -27.969 1 94.69 176 GLY B CA 1
ATOM 2853 C C . GLY B 1 176 ? 12.141 -23.953 -27.016 1 94.69 176 GLY B C 1
ATOM 2854 O O . GLY B 1 176 ? 11.586 -22.906 -26.703 1 94.69 176 GLY B O 1
ATOM 2855 N N . GLN B 1 177 ? 13.312 -24.312 -26.516 1 93.62 177 GLN B N 1
ATOM 2856 C CA . GLN B 1 177 ? 14.062 -23.547 -25.516 1 93.62 177 GLN B CA 1
ATOM 2857 C C . GLN B 1 177 ? 14.516 -22.203 -26.078 1 93.62 177 GLN B C 1
ATOM 2859 O O . GLN B 1 177 ? 14.633 -21.219 -25.344 1 93.62 177 GLN B O 1
ATOM 2864 N N . GLU B 1 178 ? 14.805 -22.094 -27.344 1 94.31 178 GLU B N 1
ATOM 2865 C CA . GLU B 1 178 ? 15.227 -20.859 -27.969 1 94.31 178 GLU B CA 1
ATOM 2866 C C . GLU B 1 178 ? 14.141 -19.781 -27.859 1 94.31 178 GLU B C 1
ATOM 2868 O O . GLU B 1 178 ? 14.445 -18.609 -27.641 1 94.31 178 GLU B O 1
ATOM 2873 N N . ALA B 1 179 ? 12.922 -20.234 -28 1 95.19 179 ALA B N 1
ATOM 2874 C CA . ALA B 1 179 ? 11.789 -19.312 -27.875 1 95.19 179 ALA B CA 1
ATOM 2875 C C . ALA B 1 179 ? 11.703 -18.734 -26.469 1 95.19 179 ALA B C 1
ATOM 2877 O O . ALA B 1 179 ? 11.359 -17.562 -26.297 1 95.19 179 ALA B O 1
ATOM 2878 N N . VAL B 1 180 ? 12.016 -19.547 -25.453 1 93.81 180 VAL B N 1
ATOM 2879 C CA . VAL B 1 180 ? 12.008 -19.078 -24.062 1 93.81 180 VAL B CA 1
ATOM 2880 C C . VAL B 1 180 ? 13.023 -17.953 -23.891 1 93.81 180 VAL B C 1
ATOM 2882 O O . VAL B 1 180 ? 12.703 -16.922 -23.312 1 93.81 180 VAL B O 1
ATOM 2885 N N . SER B 1 181 ? 14.203 -18.125 -24.422 1 91.94 181 SER B N 1
ATOM 2886 C CA . SER B 1 181 ? 15.281 -17.156 -24.266 1 91.94 181 SER B CA 1
ATOM 2887 C C . SER B 1 181 ? 14.953 -15.852 -24.984 1 91.94 181 SER B C 1
ATOM 2889 O O . SER B 1 181 ? 15.344 -14.773 -24.531 1 91.94 181 SER B O 1
ATOM 2891 N N . GLU B 1 182 ? 14.219 -15.93 -26.016 1 93.88 182 GLU B N 1
ATOM 2892 C CA . GLU B 1 182 ? 13.852 -14.75 -26.797 1 93.88 182 GLU B CA 1
ATOM 2893 C C . GLU B 1 182 ? 12.789 -13.922 -26.078 1 93.88 182 GLU B C 1
ATOM 2895 O O . GLU B 1 182 ? 12.781 -12.688 -26.188 1 93.88 182 GLU B O 1
ATOM 2900 N N . CYS B 1 183 ? 11.953 -14.656 -25.391 1 93.62 183 CYS B N 1
ATOM 2901 C CA . CYS B 1 183 ? 10.805 -13.992 -24.812 1 93.62 183 CYS B CA 1
ATOM 2902 C C . CYS B 1 183 ? 11.117 -13.5 -23.391 1 93.62 183 CYS B C 1
ATOM 2904 O O . CYS B 1 183 ? 10.484 -12.57 -22.906 1 93.62 183 CYS B O 1
ATOM 2906 N N . PHE B 1 184 ? 12.086 -14.195 -22.688 1 92 184 PHE B N 1
ATOM 2907 C CA . PHE B 1 184 ? 12.359 -13.891 -21.281 1 92 184 PHE B CA 1
ATOM 2908 C C . PHE B 1 184 ? 13.812 -13.477 -21.094 1 92 184 PHE B C 1
ATOM 2910 O O . PHE B 1 184 ? 14.703 -14.328 -21.078 1 92 184 PHE B O 1
ATOM 2917 N N . PRO B 1 185 ? 13.992 -12.266 -20.922 1 85.88 185 PRO B N 1
ATOM 2918 C CA . PRO B 1 185 ? 15.359 -11.844 -20.594 1 85.88 185 PRO B CA 1
ATOM 2919 C C . PRO B 1 185 ? 15.852 -12.398 -19.266 1 85.88 185 PRO B C 1
ATOM 2921 O O . PRO B 1 185 ? 15.047 -12.648 -18.359 1 85.88 185 PRO B O 1
ATOM 2924 N N . GLU B 1 186 ? 17.125 -12.703 -19.25 1 85.25 186 GLU B N 1
ATOM 2925 C CA . GLU B 1 186 ? 17.719 -13.125 -18 1 85.25 186 GLU B CA 1
ATOM 2926 C C . GLU B 1 186 ? 17.609 -12.023 -16.938 1 85.25 186 GLU B C 1
ATOM 2928 O O . GLU B 1 186 ? 17.781 -10.844 -17.234 1 85.25 186 GLU B O 1
ATOM 2933 N N . HIS B 1 187 ? 17.188 -12.469 -15.711 1 87.44 187 HIS B N 1
ATOM 2934 C CA . HIS B 1 187 ? 17.141 -11.531 -14.594 1 87.44 187 HIS B CA 1
ATOM 2935 C C . HIS B 1 187 ? 17.328 -12.258 -13.266 1 87.44 187 HIS B C 1
ATOM 2937 O O . HIS B 1 187 ? 17.484 -13.477 -13.234 1 87.44 187 HIS B O 1
ATOM 2943 N N . THR B 1 188 ? 17.469 -11.477 -12.289 1 89.94 188 THR B N 1
ATOM 2944 C CA . THR B 1 188 ? 17.688 -12.031 -10.961 1 89.94 188 THR B CA 1
ATOM 2945 C C . THR B 1 188 ? 16.344 -12.273 -10.258 1 89.94 188 THR B C 1
ATOM 2947 O O . THR B 1 188 ? 15.438 -11.445 -10.336 1 89.94 188 THR B O 1
ATOM 2950 N N . GLN B 1 189 ? 16.266 -13.484 -9.609 1 90.5 189 GLN B N 1
ATOM 2951 C CA . GLN B 1 189 ? 15.102 -13.828 -8.797 1 90.5 189 GLN B CA 1
ATOM 2952 C C . GLN B 1 189 ? 15.508 -14.117 -7.355 1 90.5 189 GLN B C 1
ATOM 2954 O O . GLN B 1 189 ? 16.688 -14.273 -7.055 1 90.5 189 GLN B O 1
ATOM 2959 N N . THR B 1 190 ? 14.477 -14.102 -6.516 1 94.19 190 THR B N 1
ATOM 2960 C CA . THR B 1 190 ? 14.734 -14.352 -5.102 1 94.19 190 THR B CA 1
ATOM 2961 C C . THR B 1 190 ? 13.812 -15.445 -4.574 1 94.19 190 THR B C 1
ATOM 2963 O O . THR B 1 190 ? 12.727 -15.672 -5.113 1 94.19 190 THR B O 1
ATOM 2966 N N . ARG B 1 191 ? 14.312 -16.109 -3.602 1 95.81 191 ARG B N 1
ATOM 2967 C CA . ARG B 1 191 ? 13.531 -17.062 -2.832 1 95.81 191 ARG B CA 1
ATOM 2968 C C . ARG B 1 191 ? 13.75 -16.875 -1.335 1 95.81 191 ARG B C 1
ATOM 2970 O O . ARG B 1 191 ? 14.898 -16.766 -0.884 1 95.81 191 ARG B O 1
ATOM 2977 N N . VAL B 1 192 ? 12.688 -16.844 -0.621 1 97.62 192 VAL B N 1
ATOM 2978 C CA . VAL B 1 192 ? 12.812 -16.625 0.817 1 97.62 192 VAL B CA 1
ATOM 2979 C C . VAL B 1 192 ? 13.234 -17.938 1.494 1 97.62 192 VAL B C 1
ATOM 2981 O O . VAL B 1 192 ? 12.797 -19.016 1.104 1 97.62 192 VAL B O 1
ATOM 2984 N N . ARG B 1 193 ? 14.055 -17.828 2.551 1 96.94 193 ARG B N 1
ATOM 2985 C CA . ARG B 1 193 ? 14.586 -18.984 3.264 1 96.94 193 ARG B CA 1
ATOM 2986 C C . ARG B 1 193 ? 14.203 -18.938 4.738 1 96.94 193 ARG B C 1
ATOM 2988 O O . ARG B 1 193 ? 14.469 -19.891 5.48 1 96.94 193 ARG B O 1
ATOM 2995 N N . GLY B 1 194 ? 13.664 -17.828 5.129 1 97.06 194 GLY B N 1
ATOM 2996 C CA . GLY B 1 194 ? 13.258 -17.719 6.523 1 97.06 194 GLY B CA 1
ATOM 2997 C C . GLY B 1 194 ? 12.961 -16.297 6.957 1 97.06 194 GLY B C 1
ATOM 2998 O O . GLY B 1 194 ? 13 -15.375 6.141 1 97.06 194 GLY B O 1
ATOM 2999 N N . ARG B 1 195 ? 12.656 -16.25 8.234 1 96.94 195 ARG B N 1
ATOM 3000 C CA . ARG B 1 195 ? 12.469 -14.953 8.883 1 96.94 195 ARG B CA 1
ATOM 3001 C C . ARG B 1 195 ? 13.711 -14.555 9.688 1 96.94 195 ARG B C 1
ATOM 3003 O O . ARG B 1 195 ? 14.484 -15.414 10.109 1 96.94 195 ARG B O 1
ATOM 3010 N N . ARG B 1 196 ? 13.891 -13.289 9.75 1 94.31 196 ARG B N 1
ATOM 3011 C CA . ARG B 1 196 ? 14.938 -12.82 10.656 1 94.31 196 ARG B CA 1
ATOM 3012 C C . ARG B 1 196 ? 14.359 -12.453 12.016 1 94.31 196 ARG B C 1
ATOM 3014 O O . ARG B 1 196 ? 13.18 -12.086 12.117 1 94.31 196 ARG B O 1
#

InterPro domains:
  IPR014729 Rossmann-like alpha/beta/alpha sandwich fold [G3DSA:3.40.50.620] (1-196)
  IPR055834 Protein of unknown function DUF7411 [PF24167] (1-194)

Solvent-accessible surface area (backbone atoms only — not comparable to full-atom values): 19770 Å² total; per-residue (Å²): 99,38,28,37,28,46,30,27,26,26,60,50,28,49,48,30,49,60,61,41,45,89,73,27,53,56,30,36,28,26,65,40,55,68,78,46,69,22,58,60,41,20,44,56,26,33,55,42,59,71,38,52,72,45,80,39,82,41,62,55,64,56,47,51,52,23,32,52,46,15,64,74,68,46,37,47,58,67,22,52,36,52,49,51,55,50,41,52,56,56,59,48,71,44,98,48,52,22,39,30,36,35,46,36,47,76,48,82,64,54,71,81,51,67,68,56,46,50,50,54,19,66,76,55,71,33,34,52,38,22,54,29,39,21,31,40,67,69,47,49,52,53,49,41,66,65,42,35,37,69,47,77,38,50,50,92,72,47,78,43,16,41,69,64,58,36,32,43,51,51,32,30,74,74,63,31,64,68,50,34,58,65,31,45,74,89,49,78,36,50,29,34,65,24,64,96,101,39,28,36,28,45,31,27,26,26,57,49,27,48,49,30,48,60,60,41,44,90,73,28,53,57,31,37,27,26,65,40,55,67,78,46,67,24,58,60,39,19,45,56,25,33,56,41,58,70,41,51,72,46,79,40,81,40,63,55,65,56,49,52,52,22,32,53,46,14,64,73,69,46,38,47,58,67,22,52,35,52,47,50,56,50,41,50,55,57,58,48,71,44,98,47,54,24,39,31,34,36,45,37,47,78,48,83,64,55,73,80,52,68,68,57,47,51,50,54,20,66,76,54,69,34,34,52,37,22,55,31,39,22,30,41,68,67,48,50,52,53,49,42,66,65,42,35,38,68,47,76,38,50,51,93,71,46,77,43,16,41,68,64,57,36,32,44,50,52,31,30,72,74,62,31,62,68,50,36,57,64,30,46,75,89,48,79,36,51,29,35,66,24,64,95

Foldseek 3Di:
DAEEEAFKQFLLSLVVCVVCVVPHLYEYEFEEQPLDCAQVQRCQSCVQAPHHYYYFHDHPVLLLVQLVVLLVVLANAVSQQSVVLRSLLRVLQDPGQEYEYRDAQPDPPPDDDPVSQVVSCVVSVHHYDHPHNDPDPVRSVVCSVQWFDKDKDKPVPDRINGSLVSSQSSCCVPPNNVSSCRHDPIDMTMGTRHTD/DAEEEAFKQFLLSLVVCVVCVVPHLYEYEFEDQPLDCAQVQRCQSCVQAPHHYYYFYDHPVLLLVQLVVLLVVLANAVSQQSVVLRSLLRVLQDPGQEYEYRDAQPDPPPDDDPVSQVVSCVVSVHHYDHPHNDPDPVRSVVCSVQWFDKDKDKPVPDRINGSLVSSQSSCCVPPNNVSSCRHDPIDMTMGTRHTD

Secondary structure (DSSP, 8-state):
-EEEEE--SSHHHHHHHHHHTTTSEEEEEEEE-SSSSHHHHHHHHHHHTT--EEEEEPPHHHHHHHHHHHHHHTSSHHHHHHHHHHHHHHHHTSS-SEEE---BTT-SSS---HHHHHHHHHHHT-EEE-TBTTB-HHHHHHHHHHHEEEEEEETTTS---SHHHHHHHHHHHHH-HHHHHHHS---EEEEEEEE-/-EEEEE--SSHHHHHHHHHHTTTSEEEEEEEE-SSSSHHHHHHHHHHHTT--EEEEEPPHHHHHHHHHHHHHHTSSHHHHHHHHHHHHHHHHTSS-SEEE---BTT-SSS---HHHHHHHHHHHT-EEE-TBTTB-HHHHHHHHHHHEEEEEEETTTS---SHHHHHHHHHHHHH-HHHHHHHS---EEEEEEEE-

Nearest PDB structures (foldseek):
  3k32-assembly3_F  TM=9.423E-01  e=9.252E-22  Methanocaldococcus jannaschii
  3k32-assembly3_E  TM=9.460E-01  e=1.796E-20  Methanocaldococcus jannaschii
  3k32-assembly1_B  TM=9.444E-01  e=3.596E-20  Methanocaldococcus jannaschii
  3k32-assembly1_A  TM=9.384E-01  e=3.274E-19  Methanocaldococcus jannaschii
  3k32-assembly2_C  TM=9.322E-01  e=2.041E-18  Methanocaldococcus jannaschii

Organism: NCBI:txid2841257

pLDDT: mean 95.44, std 3.66, range [79.5, 98.88]